Protein AF-A0A7V5LEA0-F1 (afdb_monomer_lite)

Foldseek 3Di:
DQQWAWKWKDFLVDRDIDTPGPDDDDDDDDDDDDDDDDDDDDDDDDDFWKAFFPDWDWDDDPLKIKIAGDDDDQADPQQRFGFDWKWKWKAQDPNRTDTPDIHNDRMDMGPRNSVPGMMMMGIIITGDDDDDNLDRDDDPPVFAFQDFLQDQDFPKAAPDVVQAVPAPQKGWDQPDARNVHRTWIKGADRHKIKGFGDWAWAALLWKKKKKKAKADDSDFFQWWWKKWDLVPAIAIETQEHDHDDPDPPYDDSNYSNTTHPDIDIDMGSVNNSCCVVPVDTGTIGMMMGGGHRVPDVVGMMMIMGGIGTCSVVPQPDFDKDKDKDWPDWDDDPVDQPTFTKMKMAIDGPRPRDPDDWDWADPVPPDIDRDRIDIDTGRDDDDD

Structure (mmCIF, N/CA/C/O backbone):
data_AF-A0A7V5LEA0-F1
#
_entry.id   AF-A0A7V5LEA0-F1
#
loop_
_atom_site.group_PDB
_atom_site.id
_atom_site.type_symbol
_atom_site.label_atom_id
_atom_site.label_alt_id
_atom_site.label_comp_id
_atom_site.label_asym_id
_atom_site.label_entity_id
_atom_site.label_seq_id
_atom_site.pdbx_PDB_ins_code
_atom_site.Cartn_x
_atom_site.Cartn_y
_atom_site.Cartn_z
_atom_site.occupancy
_atom_site.B_iso_or_equiv
_atom_site.auth_seq_id
_atom_site.auth_comp_id
_atom_site.auth_asym_id
_atom_site.auth_atom_id
_atom_site.pdbx_PDB_model_num
ATOM 1 N N . MET A 1 1 ? 3.517 3.407 -11.074 1.00 26.25 1 MET A N 1
ATOM 2 C CA . MET A 1 1 ? 4.622 2.423 -11.029 1.00 26.25 1 MET A CA 1
ATOM 3 C C . MET A 1 1 ? 4.496 1.647 -9.733 1.00 26.25 1 MET A C 1
ATOM 5 O O . MET A 1 1 ? 4.522 2.266 -8.682 1.00 26.25 1 MET A O 1
ATOM 9 N N . VAL A 1 2 ? 4.292 0.333 -9.803 1.00 24.78 2 VAL A N 1
ATOM 10 C CA . VAL A 1 2 ? 4.243 -0.538 -8.620 1.00 24.78 2 VAL A CA 1
ATOM 11 C C . VAL A 1 2 ? 5.683 -0.816 -8.188 1.00 24.78 2 VAL A C 1
ATOM 13 O O . VAL A 1 2 ? 6.446 -1.380 -8.972 1.00 24.78 2 VAL A O 1
ATOM 16 N N . ASN A 1 3 ? 6.072 -0.398 -6.981 1.00 29.22 3 ASN A N 1
ATOM 17 C CA . ASN A 1 3 ? 7.397 -0.691 -6.431 1.00 29.22 3 ASN A CA 1
ATOM 18 C C . ASN A 1 3 ? 7.526 -2.206 -6.220 1.00 29.22 3 ASN A C 1
ATOM 20 O O . ASN A 1 3 ? 6.747 -2.817 -5.491 1.00 29.22 3 ASN A O 1
ATOM 24 N N . ARG A 1 4 ? 8.487 -2.835 -6.903 1.00 33.22 4 ARG A N 1
ATOM 25 C CA . ARG A 1 4 ? 8.733 -4.279 -6.813 1.00 33.22 4 ARG A CA 1
ATOM 26 C C . ARG A 1 4 ? 9.934 -4.550 -5.923 1.00 33.22 4 ARG A C 1
ATOM 28 O O . ARG A 1 4 ? 11.018 -4.014 -6.136 1.00 33.22 4 ARG A O 1
ATOM 35 N N . MET A 1 5 ? 9.744 -5.428 -4.942 1.00 34.34 5 MET A N 1
ATOM 36 C CA . MET A 1 5 ? 10.817 -5.878 -4.067 1.00 34.34 5 MET A CA 1
ATOM 37 C C . MET A 1 5 ? 11.757 -6.839 -4.807 1.00 34.34 5 MET A C 1
ATOM 39 O O . MET A 1 5 ? 11.308 -7.824 -5.393 1.00 34.34 5 MET A O 1
ATOM 43 N N . GLY A 1 6 ? 13.064 -6.561 -4.771 1.00 38.44 6 GLY A N 1
ATOM 44 C CA . GLY A 1 6 ? 14.105 -7.459 -5.274 1.00 38.44 6 GLY A CA 1
ATOM 45 C C . GLY A 1 6 ? 14.900 -8.082 -4.128 1.00 38.44 6 GLY A C 1
ATOM 46 O O . GLY A 1 6 ? 15.701 -7.396 -3.492 1.00 38.44 6 GLY A O 1
ATOM 47 N N . LEU A 1 7 ? 14.714 -9.382 -3.882 1.00 37.91 7 LEU A N 1
ATOM 48 C CA . LEU A 1 7 ? 15.501 -10.159 -2.918 1.00 37.91 7 LEU A CA 1
ATOM 49 C C . LEU A 1 7 ? 16.218 -11.297 -3.653 1.00 37.91 7 LEU A C 1
ATOM 51 O O . LEU A 1 7 ? 15.604 -12.040 -4.420 1.00 37.91 7 LEU A O 1
ATOM 55 N N . ILE A 1 8 ? 17.524 -11.448 -3.428 1.00 42.34 8 ILE A N 1
ATOM 56 C CA . ILE A 1 8 ? 18.305 -12.537 -4.030 1.00 42.34 8 ILE A CA 1
ATOM 57 C C . ILE A 1 8 ? 18.778 -13.480 -2.932 1.00 42.34 8 ILE A C 1
ATOM 59 O O . ILE A 1 8 ? 19.514 -13.066 -2.037 1.00 42.34 8 ILE A O 1
ATOM 63 N N . MET A 1 9 ? 18.390 -14.752 -3.053 1.00 37.72 9 MET A N 1
ATOM 64 C CA . MET A 1 9 ? 18.920 -15.857 -2.259 1.00 37.72 9 MET A C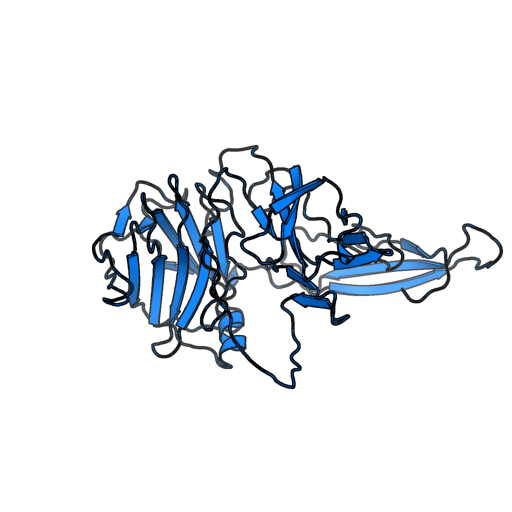A 1
ATOM 65 C C . MET A 1 9 ? 19.803 -16.749 -3.128 1.00 37.72 9 MET A C 1
ATOM 67 O O . MET A 1 9 ? 19.472 -17.088 -4.266 1.00 37.72 9 MET A O 1
ATOM 71 N N . PHE A 1 10 ? 20.927 -17.177 -2.574 1.00 42.78 10 PHE A N 1
ATOM 72 C CA . PHE A 1 10 ? 21.818 -18.148 -3.200 1.00 42.78 10 PHE A CA 1
ATOM 73 C C . PHE A 1 10 ? 22.290 -19.132 -2.137 1.00 42.78 10 PHE A C 1
ATOM 75 O O . PHE A 1 10 ? 22.606 -18.689 -1.043 1.00 42.78 10 PHE A O 1
ATOM 82 N N . ASP A 1 11 ? 22.375 -20.425 -2.462 1.00 37.09 11 ASP A N 1
ATOM 83 C CA . ASP A 1 11 ? 23.038 -21.455 -1.649 1.00 37.09 11 ASP A CA 1
ATOM 84 C C . ASP A 1 11 ? 24.359 -21.866 -2.324 1.00 37.09 11 ASP A C 1
ATOM 86 O O . ASP A 1 11 ? 24.404 -22.163 -3.513 1.00 37.09 11 ASP A O 1
ATOM 90 N N . SER A 1 12 ? 25.464 -21.910 -1.577 1.00 34.97 12 SER A N 1
ATOM 91 C CA . SER A 1 12 ? 26.769 -22.308 -2.118 1.00 34.97 12 SER A CA 1
ATOM 92 C C . SER A 1 12 ? 26.911 -23.811 -2.372 1.00 34.97 12 SER A C 1
ATOM 94 O O . SER A 1 12 ? 27.854 -24.218 -3.056 1.00 34.97 12 SER A O 1
ATOM 96 N N . LYS A 1 13 ? 25.991 -24.643 -1.861 1.00 31.31 13 LYS A N 1
ATOM 97 C CA . LYS A 1 13 ? 26.026 -26.109 -2.012 1.00 31.31 13 LYS A CA 1
ATOM 98 C C . LYS A 1 13 ? 25.154 -26.648 -3.145 1.00 31.31 13 LYS A C 1
ATOM 100 O O . LYS A 1 13 ? 25.448 -27.724 -3.664 1.00 31.31 13 LYS A O 1
ATOM 105 N N . ALA A 1 14 ? 24.142 -25.904 -3.567 1.00 31.73 14 ALA A N 1
ATOM 106 C CA . ALA A 1 14 ? 23.345 -26.182 -4.753 1.00 31.73 14 ALA A CA 1
ATOM 107 C C . ALA A 1 14 ? 23.476 -24.958 -5.652 1.00 31.73 14 ALA A C 1
ATOM 109 O O . ALA A 1 14 ? 23.110 -23.879 -5.222 1.00 31.73 14 ALA A O 1
ATOM 110 N N . ALA A 1 15 ? 24.033 -25.083 -6.858 1.00 25.91 15 ALA A N 1
ATOM 111 C CA . ALA A 1 15 ? 24.192 -23.972 -7.802 1.00 25.91 15 ALA A CA 1
ATOM 112 C C . ALA A 1 15 ? 22.829 -23.459 -8.329 1.00 25.91 15 ALA A C 1
ATOM 114 O O . ALA A 1 15 ? 22.551 -23.514 -9.523 1.00 25.91 15 ALA A O 1
ATOM 115 N N . THR A 1 16 ? 21.980 -22.985 -7.425 1.00 26.81 16 THR A N 1
ATOM 116 C CA . THR A 1 16 ? 20.620 -22.521 -7.636 1.00 26.81 16 THR A CA 1
ATOM 117 C C . THR A 1 16 ? 20.569 -21.098 -7.104 1.00 26.81 16 THR A C 1
ATOM 119 O O . THR A 1 16 ? 20.732 -20.850 -5.910 1.00 26.81 16 THR A O 1
ATOM 122 N N . ILE A 1 17 ? 20.393 -20.154 -8.020 1.00 33.16 17 ILE A N 1
ATOM 123 C CA . ILE A 1 17 ? 20.077 -18.767 -7.696 1.00 33.16 17 ILE A CA 1
ATOM 124 C C . ILE A 1 17 ? 18.555 -18.708 -7.609 1.00 33.16 17 ILE A C 1
ATOM 126 O O . ILE A 1 17 ? 17.887 -19.005 -8.599 1.00 33.16 17 ILE A O 1
ATOM 130 N N . LEU A 1 18 ? 18.007 -18.341 -6.454 1.00 31.62 18 LEU A N 1
ATOM 131 C CA . LEU A 1 18 ? 16.603 -17.965 -6.361 1.00 31.62 18 LEU A CA 1
ATOM 132 C C . LEU A 1 18 ? 16.547 -16.436 -6.446 1.00 31.62 18 LEU A C 1
ATOM 134 O O . LEU A 1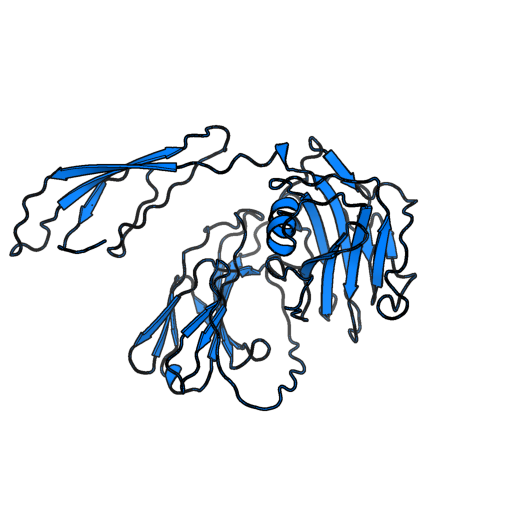 18 ? 16.800 -15.733 -5.466 1.00 31.62 18 LEU A O 1
ATOM 138 N N . LEU A 1 19 ? 16.278 -15.917 -7.647 1.00 32.44 19 LEU A N 1
ATOM 139 C CA . LEU A 1 19 ? 15.796 -14.546 -7.788 1.00 32.44 19 LEU A CA 1
ATOM 140 C C . LEU A 1 19 ? 14.332 -14.546 -7.355 1.00 32.44 19 LEU A C 1
ATOM 142 O O . LEU A 1 19 ? 13.489 -15.127 -8.038 1.00 32.44 19 LEU A O 1
ATOM 146 N N . LEU A 1 20 ? 14.023 -13.893 -6.239 1.00 34.03 20 LEU A N 1
ATOM 147 C CA . LEU A 1 20 ? 12.650 -13.514 -5.939 1.00 34.03 20 LEU A CA 1
ATOM 148 C C . LEU A 1 20 ? 12.407 -12.160 -6.604 1.00 34.03 20 LEU A C 1
ATOM 150 O O . LEU A 1 20 ? 12.559 -11.103 -6.002 1.00 34.03 20 LEU A O 1
ATOM 154 N N . THR A 1 21 ? 12.080 -12.216 -7.891 1.00 30.89 21 THR A N 1
ATOM 155 C CA . THR A 1 21 ? 11.329 -11.164 -8.579 1.00 30.89 21 THR A CA 1
ATOM 156 C C . THR A 1 21 ? 9.889 -11.646 -8.638 1.00 30.89 21 THR A C 1
ATOM 158 O O . THR A 1 21 ? 9.615 -12.648 -9.302 1.00 30.89 21 THR A O 1
ATOM 161 N N . LEU A 1 22 ? 8.964 -10.999 -7.928 1.00 33.62 22 LEU A N 1
ATOM 162 C CA . LEU A 1 22 ? 7.557 -11.391 -8.005 1.00 33.62 22 LEU A CA 1
ATOM 163 C C . LEU A 1 22 ? 6.977 -10.988 -9.370 1.00 33.62 22 LEU A C 1
ATOM 165 O O . LEU A 1 22 ? 6.646 -9.837 -9.635 1.00 33.62 22 LEU A O 1
ATOM 169 N N . GLY A 1 23 ? 6.930 -12.000 -10.236 1.00 22.44 23 GLY A N 1
ATOM 170 C CA . GLY A 1 23 ? 6.337 -12.054 -11.566 1.00 22.44 23 GLY A CA 1
ATOM 171 C C . GLY A 1 23 ? 6.478 -13.481 -12.117 1.00 22.44 23 GLY A C 1
ATOM 172 O O . GLY A 1 23 ? 7.306 -13.708 -12.985 1.00 22.44 23 GLY A O 1
ATOM 173 N N . PHE A 1 24 ? 5.709 -14.426 -11.551 1.00 24.72 24 PHE A N 1
ATOM 174 C CA . PHE A 1 24 ? 5.490 -15.838 -11.951 1.00 24.72 24 PHE A CA 1
ATOM 175 C C . PHE A 1 24 ? 6.698 -16.771 -12.237 1.00 24.72 24 PHE A C 1
ATOM 177 O O . PHE A 1 24 ? 7.386 -16.627 -13.239 1.00 24.72 24 PHE A O 1
ATOM 184 N N . ALA A 1 25 ? 6.829 -17.859 -11.451 1.00 21.31 25 ALA A N 1
ATOM 185 C CA . ALA A 1 25 ? 6.665 -19.265 -11.895 1.00 21.31 25 ALA A CA 1
ATOM 186 C C . ALA A 1 25 ? 7.117 -20.281 -10.813 1.00 21.31 25 ALA A C 1
ATOM 188 O O . ALA A 1 25 ? 8.267 -20.301 -10.381 1.00 21.31 25 ALA A O 1
ATOM 189 N N . LEU A 1 26 ? 6.196 -21.167 -10.422 1.00 24.23 26 LEU A N 1
ATOM 190 C CA . LEU A 1 26 ? 6.412 -22.382 -9.623 1.00 24.23 26 LEU A CA 1
ATOM 191 C C . LEU A 1 26 ? 7.247 -23.428 -10.382 1.00 24.23 26 LEU A C 1
ATOM 193 O O . LEU A 1 26 ? 6.968 -23.661 -11.550 1.00 24.23 26 LEU A O 1
ATOM 197 N N . PHE A 1 27 ? 8.132 -24.156 -9.683 1.00 20.94 27 PHE A N 1
ATOM 198 C CA . PHE A 1 27 ? 8.207 -25.632 -9.724 1.00 20.94 27 PHE A CA 1
ATOM 199 C C . PHE A 1 27 ? 9.058 -26.177 -8.551 1.00 20.94 27 PHE A C 1
ATOM 201 O O . PHE A 1 27 ? 10.243 -25.880 -8.434 1.00 20.94 27 PHE A O 1
ATOM 208 N N . VAL A 1 28 ? 8.454 -27.026 -7.709 1.00 26.55 28 VAL A N 1
ATOM 209 C CA . VAL A 1 28 ? 9.096 -27.894 -6.691 1.00 26.55 28 VAL A CA 1
ATOM 210 C C . VAL A 1 28 ? 8.665 -29.334 -7.017 1.00 26.55 28 VAL A C 1
ATOM 212 O O . VAL A 1 28 ? 7.486 -29.526 -7.326 1.00 26.55 28 VAL A O 1
ATOM 215 N N . PRO A 1 29 ? 9.561 -30.348 -7.059 1.00 25.59 29 PRO A N 1
ATOM 216 C CA . PRO A 1 29 ? 9.766 -31.253 -5.902 1.00 25.59 29 PRO A CA 1
ATOM 217 C C . PRO A 1 29 ? 11.223 -31.787 -5.780 1.00 25.59 29 PRO A C 1
ATOM 219 O O . PRO A 1 29 ? 11.992 -31.699 -6.727 1.00 25.59 29 PRO A O 1
ATOM 222 N N . ARG A 1 30 ? 11.719 -32.379 -4.677 1.00 21.11 30 ARG A N 1
ATOM 223 C CA . ARG A 1 30 ? 11.114 -33.287 -3.680 1.00 21.11 30 ARG A CA 1
ATOM 224 C C . ARG A 1 30 ? 12.022 -33.377 -2.424 1.00 21.11 30 ARG A C 1
ATOM 226 O O . ARG A 1 30 ? 13.219 -33.540 -2.599 1.00 21.11 30 ARG A O 1
ATOM 233 N N . GLN A 1 31 ? 11.411 -33.305 -1.229 1.00 26.09 31 GLN A N 1
ATOM 234 C CA . GLN A 1 31 ? 11.783 -33.791 0.133 1.00 26.09 31 GLN A CA 1
ATOM 235 C C . GLN A 1 31 ? 13.277 -34.023 0.495 1.00 26.09 31 GLN A C 1
ATOM 237 O O . GLN A 1 31 ? 14.000 -34.683 -0.234 1.00 26.09 31 GLN A O 1
ATOM 242 N N . THR A 1 32 ? 13.782 -33.625 1.671 1.00 24.50 32 THR A N 1
ATOM 243 C CA . THR A 1 32 ? 13.372 -34.118 3.004 1.00 24.50 32 THR A CA 1
ATOM 244 C C . THR A 1 32 ? 13.889 -33.234 4.155 1.00 24.50 32 THR A C 1
ATOM 246 O O . THR A 1 32 ? 15.079 -32.945 4.200 1.00 24.50 32 THR A O 1
ATOM 249 N N . GLY A 1 33 ? 13.040 -32.998 5.162 1.00 25.42 33 GLY A N 1
ATOM 250 C CA . GLY A 1 33 ? 13.415 -33.203 6.568 1.00 25.42 33 GLY A CA 1
ATOM 251 C C . GLY A 1 33 ? 14.048 -32.052 7.367 1.00 25.42 33 GLY A C 1
ATOM 252 O O . GLY A 1 33 ? 15.260 -31.903 7.374 1.00 25.42 33 GLY A O 1
ATOM 253 N N . VAL A 1 34 ? 13.203 -31.469 8.227 1.00 24.91 34 VAL A N 1
ATOM 254 C CA . VAL A 1 34 ? 13.480 -31.032 9.615 1.00 24.91 34 VAL A CA 1
ATOM 255 C C . VAL A 1 34 ? 13.966 -29.588 9.863 1.00 24.91 34 VAL A C 1
ATOM 257 O O . VAL A 1 34 ? 15.091 -29.221 9.556 1.00 24.91 34 VAL A O 1
ATOM 260 N N . ALA A 1 35 ? 13.067 -28.882 10.572 1.00 24.28 35 ALA A N 1
ATOM 261 C CA . ALA A 1 35 ? 13.189 -27.788 11.547 1.00 24.28 35 ALA A CA 1
ATOM 262 C C . ALA A 1 35 ? 13.803 -26.441 11.125 1.00 24.28 35 ALA A C 1
ATOM 264 O O . ALA A 1 35 ? 15.016 -26.261 11.128 1.00 24.28 35 ALA A O 1
ATOM 265 N N . ALA A 1 36 ? 12.916 -25.460 10.930 1.00 39.78 36 ALA A N 1
ATOM 266 C CA . ALA A 1 36 ? 13.193 -24.042 11.152 1.00 39.78 36 ALA A CA 1
ATOM 267 C C . ALA A 1 36 ? 13.054 -23.720 12.654 1.00 39.78 36 ALA A C 1
ATOM 269 O O . ALA A 1 36 ? 12.067 -24.128 13.273 1.00 39.78 36 ALA A O 1
ATOM 270 N N . PRO A 1 37 ? 14.081 -23.116 13.268 1.00 28.02 37 PRO A N 1
ATOM 271 C CA . PRO A 1 37 ? 13.873 -21.973 14.181 1.00 28.02 37 PRO A CA 1
ATOM 272 C C . PRO A 1 37 ? 15.063 -20.984 14.113 1.00 28.02 37 PRO A C 1
ATOM 274 O O . PRO A 1 37 ? 16.129 -21.354 13.632 1.00 28.02 37 PRO A O 1
ATOM 277 N N . GLN A 1 38 ? 15.069 -19.752 14.615 1.00 24.92 38 GLN A N 1
ATOM 278 C CA . GLN A 1 38 ? 14.132 -18.762 15.168 1.00 24.92 38 GLN A CA 1
ATOM 279 C C . GLN A 1 38 ? 14.978 -17.468 15.147 1.00 24.92 38 GLN A C 1
ATOM 281 O O . GLN A 1 38 ? 16.147 -17.527 15.539 1.00 24.92 38 GLN A O 1
ATOM 286 N N . LEU A 1 39 ? 14.451 -16.339 14.668 1.00 27.12 39 LEU A N 1
ATOM 287 C CA . LEU A 1 39 ? 15.231 -15.104 14.522 1.00 27.12 39 LEU A CA 1
ATOM 288 C C . LEU A 1 39 ? 14.783 -14.062 15.551 1.00 27.12 39 LEU A C 1
ATOM 290 O O . LEU A 1 39 ? 13.713 -13.484 15.403 1.00 27.12 39 LEU A O 1
ATOM 294 N N . GLU A 1 40 ? 15.603 -13.834 16.578 1.00 24.33 40 GLU A N 1
ATOM 295 C CA . GLU A 1 40 ? 15.427 -12.739 17.537 1.00 24.33 40 GLU A CA 1
ATOM 296 C C . GLU A 1 40 ? 16.384 -11.570 17.250 1.00 24.33 40 GLU A C 1
ATOM 298 O O . GLU A 1 40 ? 17.587 -11.757 17.061 1.00 24.33 40 GLU A O 1
ATOM 303 N N . SER A 1 41 ? 15.765 -10.383 17.282 1.00 27.00 41 SER A N 1
ATOM 304 C CA . SER A 1 41 ? 16.230 -9.016 17.565 1.00 27.00 41 SER A CA 1
ATOM 305 C C . SER A 1 41 ? 17.418 -8.427 16.798 1.00 27.00 41 SER A C 1
ATOM 307 O O . SER A 1 41 ? 18.560 -8.843 16.986 1.00 27.00 41 SER A O 1
ATOM 309 N N . LEU A 1 42 ? 17.161 -7.320 16.088 1.00 28.98 42 LEU A N 1
ATOM 310 C CA . LEU A 1 42 ? 18.163 -6.298 15.771 1.00 28.98 42 LEU A CA 1
ATOM 311 C C . LEU A 1 42 ? 17.537 -4.894 15.841 1.00 28.98 42 LEU A C 1
ATOM 313 O O . LEU A 1 42 ? 16.864 -4.445 14.915 1.00 28.98 42 LEU A O 1
ATOM 317 N N . SER A 1 43 ? 17.792 -4.217 16.964 1.00 25.20 43 SER A N 1
ATOM 318 C CA . SER A 1 43 ? 17.660 -2.773 17.156 1.00 25.20 43 SER A CA 1
ATOM 319 C C . SER A 1 43 ? 19.029 -2.109 16.973 1.00 25.20 43 SER A C 1
ATOM 321 O O . SER A 1 43 ? 19.993 -2.532 17.609 1.00 25.20 43 SER A O 1
ATOM 323 N N . ASP A 1 44 ? 19.110 -1.088 16.116 1.00 25.39 44 ASP A N 1
ATOM 324 C CA . ASP A 1 44 ? 19.724 0.217 16.427 1.00 25.39 44 ASP A CA 1
ATOM 325 C C . ASP A 1 44 ? 19.621 1.180 15.212 1.00 25.39 44 ASP A C 1
ATOM 327 O O . ASP A 1 44 ? 20.093 0.905 14.108 1.00 25.39 44 ASP A O 1
ATOM 331 N N . SER A 1 45 ? 18.947 2.308 15.471 1.00 27.67 45 SER A N 1
ATOM 332 C CA . SER A 1 45 ? 18.559 3.507 14.677 1.00 27.67 45 SER A CA 1
ATOM 333 C C . SER A 1 45 ? 19.694 4.177 13.834 1.00 27.67 45 SER A C 1
ATOM 335 O O . SER A 1 45 ? 20.852 3.837 14.086 1.00 27.67 45 SER A O 1
ATOM 337 N N . PRO A 1 46 ? 19.496 5.167 12.900 1.00 29.78 46 PRO A N 1
ATOM 338 C CA . PRO A 1 46 ? 18.312 6.011 12.619 1.00 29.78 46 PRO A CA 1
ATOM 339 C C . PRO A 1 46 ? 17.913 6.280 11.133 1.00 29.78 46 PRO A C 1
ATOM 341 O O . PRO A 1 46 ? 18.723 6.244 10.208 1.00 29.78 46 PRO A O 1
ATOM 344 N N . VAL A 1 47 ? 16.617 6.591 10.962 1.00 29.75 47 VAL A N 1
ATOM 345 C CA . VAL A 1 47 ? 15.941 7.555 10.049 1.00 29.75 47 VAL A CA 1
ATOM 346 C C . VAL A 1 47 ? 16.505 7.773 8.631 1.00 29.75 47 VAL A C 1
ATOM 348 O O . VAL A 1 47 ? 17.388 8.610 8.468 1.00 29.75 47 VAL A O 1
ATOM 351 N N . TYR A 1 48 ? 15.896 7.147 7.607 1.00 25.22 48 TYR A N 1
ATOM 352 C CA . TYR A 1 48 ? 15.887 7.604 6.197 1.00 25.22 48 TYR A CA 1
ATOM 353 C C . TYR A 1 48 ? 14.692 7.014 5.421 1.00 25.22 48 TYR A C 1
ATOM 355 O O . TYR A 1 48 ? 14.343 5.858 5.654 1.00 25.22 48 TYR A O 1
ATOM 363 N N . ASP A 1 49 ? 14.147 7.765 4.457 1.00 28.77 49 ASP A N 1
ATOM 364 C CA . ASP A 1 49 ? 13.145 7.294 3.485 1.00 28.77 49 ASP A CA 1
ATOM 365 C C . ASP A 1 49 ? 13.791 6.286 2.526 1.00 28.77 49 ASP A C 1
ATOM 367 O O . ASP A 1 49 ? 14.759 6.608 1.822 1.00 28.77 49 ASP A O 1
ATOM 371 N N . ARG A 1 50 ? 13.298 5.046 2.519 1.00 39.25 50 ARG A N 1
ATOM 372 C CA . ARG A 1 50 ? 13.955 3.900 1.873 1.00 39.25 50 ARG A CA 1
ATOM 373 C C . ARG A 1 50 ? 13.108 3.350 0.730 1.00 39.25 50 ARG A C 1
ATOM 375 O O . ARG A 1 50 ? 12.188 2.587 0.967 1.00 39.25 50 ARG A O 1
ATOM 382 N N . ILE A 1 51 ? 13.492 3.635 -0.516 1.00 34.16 51 ILE A N 1
ATOM 383 C CA . ILE A 1 51 ? 12.835 3.056 -1.701 1.00 34.16 51 ILE A CA 1
ATOM 384 C C . ILE A 1 51 ? 13.549 1.767 -2.129 1.00 34.16 51 ILE A C 1
ATOM 386 O O . ILE A 1 51 ? 14.784 1.697 -2.191 1.00 34.16 51 ILE A O 1
ATOM 390 N N . ILE A 1 52 ? 12.764 0.734 -2.444 1.00 45.72 52 ILE A N 1
ATOM 391 C CA . ILE A 1 52 ? 13.258 -0.561 -2.921 1.00 45.72 52 ILE A CA 1
ATOM 392 C C . ILE A 1 52 ? 13.640 -0.466 -4.403 1.00 45.72 52 ILE A C 1
ATOM 394 O O . ILE A 1 52 ? 12.928 0.118 -5.214 1.00 45.72 52 ILE A O 1
ATOM 398 N N . VAL A 1 53 ? 14.796 -1.026 -4.758 1.00 45.84 53 VAL A N 1
ATOM 399 C CA . VAL A 1 53 ? 15.349 -0.911 -6.109 1.00 45.84 53 VAL A CA 1
ATOM 400 C C . VAL A 1 53 ? 14.776 -1.981 -7.036 1.00 45.84 53 VAL A C 1
ATOM 402 O O . VAL A 1 53 ? 14.913 -3.176 -6.767 1.00 45.84 53 VAL A O 1
ATOM 405 N N . ASP A 1 54 ? 14.201 -1.548 -8.157 1.00 48.50 54 ASP A N 1
ATOM 406 C CA . ASP A 1 54 ? 13.686 -2.448 -9.185 1.00 48.50 54 ASP A CA 1
ATOM 407 C C . ASP A 1 54 ? 14.827 -3.206 -9.904 1.00 48.50 54 ASP A C 1
ATOM 409 O O . ASP A 1 54 ? 15.909 -2.672 -10.174 1.00 48.50 54 ASP A O 1
ATOM 413 N N . SER A 1 55 ? 14.572 -4.475 -10.230 1.00 60.19 55 SER A N 1
ATOM 414 C CA . SER A 1 55 ? 15.435 -5.338 -11.052 1.00 60.19 55 SER A CA 1
ATOM 415 C C . SER A 1 55 ? 16.872 -5.554 -10.538 1.00 60.19 55 SER A C 1
ATOM 417 O O . SER A 1 55 ? 17.842 -5.476 -11.297 1.00 60.19 55 SER A O 1
ATOM 419 N N . LEU A 1 56 ? 17.029 -5.895 -9.254 1.00 60.94 56 LEU A N 1
ATOM 420 C CA . LEU A 1 56 ? 18.307 -6.364 -8.704 1.00 60.94 56 LEU A CA 1
ATOM 421 C C . LEU A 1 56 ? 18.739 -7.693 -9.360 1.00 60.94 56 LEU A C 1
ATOM 423 O O . LEU A 1 56 ? 18.018 -8.689 -9.332 1.00 60.94 56 LEU A O 1
ATOM 427 N N . ARG A 1 57 ? 19.950 -7.723 -9.922 1.00 61.66 57 ARG A N 1
ATOM 428 C CA . ARG A 1 57 ? 20.610 -8.892 -10.521 1.00 61.66 57 ARG A CA 1
ATOM 429 C C . ARG A 1 57 ? 21.918 -9.203 -9.802 1.00 61.66 57 ARG A C 1
ATOM 431 O O . ARG A 1 57 ? 22.603 -8.316 -9.298 1.00 61.66 57 ARG A O 1
ATOM 438 N N . CYS A 1 58 ? 22.289 -10.479 -9.810 1.00 62.62 58 CYS A N 1
ATOM 439 C CA . CYS A 1 58 ? 23.526 -10.982 -9.222 1.00 62.62 58 CYS A CA 1
ATOM 440 C C . CYS A 1 58 ? 24.349 -11.738 -10.275 1.00 62.62 58 CYS A C 1
ATOM 442 O O . CYS A 1 58 ? 23.826 -12.600 -10.979 1.00 62.62 58 CYS A O 1
ATOM 444 N N . VAL A 1 59 ? 25.638 -11.412 -10.378 1.00 66.62 59 VAL A N 1
ATOM 445 C CA . VAL A 1 59 ? 26.620 -12.037 -11.274 1.00 66.62 59 VAL A CA 1
ATOM 446 C C . VAL A 1 59 ? 27.812 -12.510 -10.446 1.00 66.62 59 VAL A C 1
ATOM 448 O O . VAL A 1 59 ? 28.266 -11.812 -9.543 1.00 66.62 59 VAL A O 1
ATOM 451 N N . PHE A 1 60 ? 28.356 -13.683 -10.761 1.00 60.09 60 PHE A N 1
ATOM 452 C CA . PHE A 1 60 ? 29.530 -14.223 -10.073 1.00 60.09 60 PHE A CA 1
ATOM 453 C C . PHE A 1 60 ? 30.798 -14.057 -10.913 1.00 60.09 60 PHE A C 1
ATOM 455 O O . PHE A 1 60 ? 30.810 -14.392 -12.095 1.00 60.09 60 PHE A O 1
ATOM 462 N N . ASP A 1 61 ? 31.878 -13.607 -10.276 1.00 64.25 61 ASP A N 1
ATOM 463 C CA . ASP A 1 61 ? 33.220 -13.497 -10.865 1.00 64.25 61 ASP A CA 1
ATOM 464 C C . ASP A 1 61 ? 34.214 -14.211 -9.935 1.00 64.25 61 ASP A C 1
ATOM 466 O O . ASP A 1 61 ? 34.666 -13.675 -8.922 1.00 64.25 61 ASP A O 1
ATOM 470 N N . GLY A 1 62 ? 34.468 -15.495 -10.200 1.00 72.69 62 GLY A N 1
ATOM 471 C CA . GLY A 1 62 ? 35.224 -16.357 -9.288 1.00 72.69 62 GLY A CA 1
ATOM 472 C C . GLY A 1 62 ? 34.520 -16.538 -7.935 1.00 72.69 62 GLY A C 1
ATOM 473 O O . GLY A 1 62 ? 33.432 -17.124 -7.876 1.00 72.69 62 GLY A O 1
ATOM 474 N N . ASN A 1 63 ? 35.164 -16.055 -6.863 1.00 71.94 63 ASN A N 1
ATOM 475 C CA . ASN A 1 63 ? 34.616 -16.027 -5.500 1.00 71.94 63 ASN A CA 1
ATOM 476 C C . ASN A 1 63 ? 33.886 -14.714 -5.165 1.00 71.94 63 ASN A C 1
ATOM 478 O O . ASN A 1 63 ? 33.363 -14.579 -4.058 1.00 71.94 63 ASN A O 1
ATOM 482 N N . ASP A 1 64 ? 33.852 -13.754 -6.085 1.00 69.69 64 ASP A N 1
ATOM 483 C CA . ASP A 1 64 ? 33.187 -12.474 -5.880 1.00 69.69 64 ASP A CA 1
ATOM 484 C C . ASP A 1 64 ? 31.705 -12.567 -6.259 1.00 69.69 64 ASP A C 1
ATOM 486 O O . ASP A 1 64 ? 31.313 -13.296 -7.176 1.00 69.69 64 ASP A O 1
ATOM 490 N N . VAL A 1 65 ? 30.891 -11.780 -5.561 1.00 72.00 65 VAL A N 1
ATOM 491 C CA . VAL A 1 65 ? 29.483 -11.536 -5.879 1.00 72.00 65 VAL A CA 1
ATOM 492 C C . VAL A 1 65 ? 29.358 -10.112 -6.403 1.00 72.00 65 VAL A C 1
ATOM 494 O O . VAL A 1 65 ? 29.821 -9.170 -5.763 1.00 72.00 65 VAL A O 1
ATOM 497 N N . ILE A 1 66 ? 28.754 -9.940 -7.573 1.00 71.88 66 ILE A N 1
ATOM 498 C CA . ILE A 1 66 ? 28.531 -8.641 -8.205 1.00 71.88 66 ILE A CA 1
ATOM 499 C C . ILE A 1 66 ? 27.028 -8.401 -8.267 1.00 71.88 66 ILE A C 1
ATOM 501 O O . ILE A 1 66 ? 26.309 -9.111 -8.960 1.00 71.88 66 ILE A O 1
ATOM 505 N N . LEU A 1 67 ? 26.565 -7.388 -7.550 1.00 75.94 67 LEU A N 1
ATOM 506 C CA . LEU A 1 67 ? 25.200 -6.890 -7.617 1.00 75.94 67 LEU A CA 1
ATOM 507 C C . LEU A 1 67 ? 25.112 -5.804 -8.685 1.00 75.94 67 LEU A C 1
ATOM 509 O O . LEU A 1 67 ? 25.996 -4.947 -8.760 1.00 75.94 67 LEU A O 1
ATOM 513 N N . ILE A 1 68 ? 24.056 -5.837 -9.487 1.00 68.38 68 ILE A N 1
ATOM 514 C CA . ILE A 1 68 ? 23.759 -4.862 -10.540 1.00 68.38 68 ILE A CA 1
ATOM 515 C C . ILE A 1 68 ? 22.265 -4.562 -10.468 1.00 68.38 68 ILE A C 1
ATOM 517 O O . ILE A 1 68 ? 21.478 -5.489 -10.323 1.00 68.38 68 ILE A O 1
ATOM 521 N N . TRP A 1 69 ? 21.865 -3.302 -10.560 1.00 72.88 69 TRP A N 1
ATOM 522 C CA . TRP A 1 69 ? 20.456 -2.910 -10.505 1.00 72.88 69 TRP A CA 1
ATOM 523 C C . TRP A 1 69 ? 20.146 -1.775 -11.477 1.00 72.88 69 TRP A C 1
ATOM 525 O O . TRP A 1 69 ? 21.058 -1.131 -12.001 1.00 72.88 69 TRP A O 1
ATOM 535 N N . SER A 1 70 ? 18.862 -1.536 -11.733 1.00 68.38 70 SER A N 1
ATOM 536 C CA . SER A 1 70 ? 18.434 -0.421 -12.576 1.00 68.38 70 SER A CA 1
ATOM 537 C C . SER A 1 70 ? 18.614 0.915 -11.843 1.00 68.38 70 SER A C 1
ATOM 539 O O . SER A 1 70 ? 18.375 0.988 -10.636 1.00 68.38 70 SER A O 1
ATOM 541 N N . PRO A 1 71 ? 19.049 1.989 -12.528 1.00 63.12 71 PRO A N 1
ATOM 542 C CA . PRO A 1 71 ? 19.077 3.317 -11.928 1.00 63.12 71 PRO A CA 1
ATOM 543 C C . PRO A 1 71 ? 17.657 3.771 -11.575 1.00 63.12 71 PRO A C 1
ATOM 545 O O . PRO A 1 71 ? 16.757 3.703 -12.406 1.00 63.12 71 PRO A O 1
ATOM 548 N N . LEU A 1 72 ? 17.476 4.268 -10.353 1.00 63.16 72 LEU A N 1
ATOM 549 C CA . LEU A 1 72 ? 16.258 4.954 -9.933 1.00 63.16 72 LEU A CA 1
ATOM 550 C C . LEU A 1 72 ? 16.305 6.452 -10.288 1.00 63.16 72 LEU A C 1
ATOM 552 O O . LEU A 1 72 ? 17.397 7.001 -10.501 1.00 63.16 72 LEU A O 1
ATOM 556 N N . PRO A 1 73 ? 15.142 7.136 -10.329 1.00 59.38 73 PRO A N 1
ATOM 557 C CA . PRO A 1 73 ? 15.067 8.575 -10.557 1.00 59.38 73 PRO A CA 1
ATOM 558 C C . PRO A 1 73 ? 16.005 9.360 -9.631 1.00 59.38 73 PRO A C 1
ATOM 560 O O . PRO A 1 73 ? 16.073 9.105 -8.428 1.00 59.38 73 PRO A O 1
ATOM 563 N N . ARG A 1 74 ? 16.719 10.355 -10.179 1.00 64.75 74 ARG A N 1
ATOM 564 C CA . ARG A 1 74 ? 17.648 11.211 -9.406 1.00 64.75 74 ARG A CA 1
ATOM 565 C C . ARG A 1 74 ? 16.953 12.080 -8.367 1.00 64.75 74 ARG A C 1
ATOM 567 O O . ARG A 1 74 ? 17.621 12.611 -7.487 1.00 64.75 74 ARG A O 1
ATOM 574 N N . MET A 1 75 ? 15.649 12.246 -8.504 1.00 56.09 75 MET A N 1
ATOM 575 C CA . MET A 1 75 ? 14.777 12.927 -7.568 1.00 56.09 75 MET A CA 1
ATOM 576 C C . MET A 1 75 ? 13.693 11.932 -7.191 1.00 56.09 75 MET A C 1
ATOM 578 O O . MET A 1 75 ? 13.160 11.265 -8.074 1.00 56.09 75 MET A O 1
ATOM 582 N N . ASN A 1 76 ? 13.388 11.819 -5.907 1.00 53.69 76 ASN A N 1
ATOM 583 C CA . ASN A 1 76 ? 12.259 11.039 -5.447 1.00 53.69 76 ASN A CA 1
ATOM 584 C C . ASN A 1 76 ? 10.997 11.652 -6.088 1.00 53.69 76 ASN A C 1
ATOM 586 O O . ASN A 1 76 ? 10.775 12.856 -5.916 1.00 53.69 76 ASN A O 1
ATOM 590 N N . PRO A 1 77 ? 10.215 10.877 -6.857 1.00 46.50 77 PRO A N 1
ATOM 591 C CA . PRO A 1 77 ? 9.042 11.392 -7.560 1.00 46.50 77 PRO A CA 1
ATOM 592 C C . PRO A 1 77 ? 7.926 11.854 -6.609 1.00 46.50 77 PRO A C 1
ATOM 594 O O . PRO A 1 77 ? 7.066 12.628 -7.017 1.00 46.50 77 PRO A O 1
ATOM 597 N N . GLU A 1 78 ? 7.956 11.415 -5.350 1.00 46.78 78 GLU A N 1
ATOM 598 C CA . GLU A 1 78 ? 6.993 11.779 -4.310 1.00 46.78 78 GLU A CA 1
ATOM 599 C C .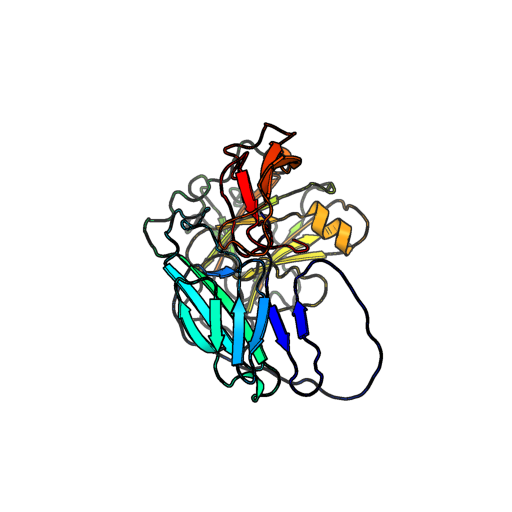 GLU A 1 78 ? 7.469 13.002 -3.526 1.00 46.78 78 GLU A C 1
ATOM 601 O O . GLU A 1 78 ? 6.750 13.990 -3.412 1.00 46.78 78 GLU A O 1
ATOM 606 N N . THR A 1 79 ? 8.703 12.971 -3.019 1.00 47.22 79 THR A N 1
ATOM 607 C CA . THR A 1 79 ? 9.201 13.991 -2.078 1.00 47.22 79 THR A CA 1
ATOM 608 C C . THR A 1 79 ? 10.014 15.107 -2.739 1.00 47.22 79 THR A C 1
ATOM 610 O O . THR A 1 79 ? 10.307 16.128 -2.118 1.00 47.22 79 THR A O 1
ATOM 613 N N . GLY A 1 80 ? 10.439 14.937 -3.996 1.00 52.69 80 GLY A N 1
ATOM 614 C CA . GLY A 1 80 ? 11.368 15.859 -4.657 1.00 52.69 80 GLY A CA 1
ATOM 615 C C . GLY A 1 80 ? 12.752 15.905 -3.993 1.00 52.69 80 GLY A C 1
ATOM 616 O O . GLY A 1 80 ? 13.541 16.817 -4.249 1.00 52.69 80 GLY A O 1
ATOM 617 N N . ASN A 1 81 ? 13.065 14.939 -3.132 1.00 53.12 81 ASN A N 1
ATOM 618 C CA . ASN A 1 81 ? 14.367 14.795 -2.498 1.00 53.12 81 ASN A CA 1
ATOM 619 C C . ASN A 1 81 ? 15.374 14.190 -3.491 1.00 53.12 81 ASN A C 1
ATOM 621 O O . ASN A 1 81 ? 15.016 13.274 -4.225 1.00 53.12 81 ASN A O 1
ATOM 625 N N . PRO A 1 82 ? 16.629 14.665 -3.574 1.00 58.19 82 PRO A N 1
ATOM 626 C CA . PRO A 1 82 ? 17.618 14.080 -4.477 1.00 58.19 82 PRO A CA 1
ATOM 627 C C . PRO A 1 82 ? 18.091 12.704 -3.993 1.00 58.19 82 PRO A C 1
ATOM 629 O O . PRO A 1 82 ? 18.314 12.509 -2.799 1.00 58.19 82 PRO A O 1
ATOM 632 N N . LEU A 1 83 ? 18.306 11.767 -4.919 1.00 59.78 83 LEU A N 1
ATOM 633 C CA . LEU A 1 83 ? 18.921 10.471 -4.635 1.00 59.78 83 LEU A CA 1
ATOM 634 C C . LEU A 1 83 ? 20.340 10.706 -4.116 1.00 59.78 83 LEU A C 1
ATOM 636 O O . LEU A 1 83 ? 21.180 11.273 -4.820 1.00 59.78 83 LEU A O 1
ATOM 640 N N . ALA A 1 84 ? 20.604 10.273 -2.888 1.00 65.00 84 ALA A N 1
ATOM 641 C CA . ALA A 1 84 ? 21.901 10.423 -2.252 1.00 65.00 84 ALA A CA 1
ATOM 642 C C . ALA A 1 84 ? 22.810 9.239 -2.600 1.00 65.00 84 ALA A C 1
ATOM 644 O O . ALA A 1 84 ? 23.863 9.421 -3.215 1.00 65.00 84 ALA A O 1
ATOM 645 N N . VAL A 1 85 ? 22.404 8.024 -2.221 1.00 67.69 85 VAL A N 1
ATOM 646 C CA . VAL A 1 85 ? 23.185 6.790 -2.398 1.00 67.69 85 VAL A CA 1
ATOM 647 C C . VAL A 1 85 ? 22.278 5.564 -2.492 1.00 67.69 85 VAL A C 1
ATOM 649 O O . VAL A 1 85 ? 21.128 5.592 -2.074 1.00 67.69 85 VAL A O 1
ATOM 652 N N . TYR A 1 86 ? 22.826 4.460 -2.989 1.00 67.44 86 TYR A N 1
ATOM 653 C CA . TYR A 1 86 ? 22.301 3.118 -2.768 1.00 67.44 86 TYR A CA 1
ATOM 654 C C . TYR A 1 86 ? 23.061 2.464 -1.619 1.00 67.44 86 TYR A C 1
ATOM 656 O O . TYR A 1 86 ? 24.296 2.400 -1.656 1.00 67.44 86 TYR A O 1
ATOM 664 N N . ARG A 1 87 ? 22.347 1.941 -0.626 1.00 65.19 87 ARG A N 1
ATOM 665 C CA . ARG A 1 87 ? 22.915 1.159 0.471 1.00 65.19 87 ARG A CA 1
ATOM 666 C C . ARG A 1 87 ? 22.763 -0.330 0.192 1.00 65.19 87 ARG A C 1
ATOM 668 O O . ARG A 1 87 ? 21.699 -0.791 -0.215 1.00 65.19 87 ARG A O 1
ATOM 675 N N . ILE A 1 88 ? 23.845 -1.072 0.404 1.00 73.12 88 ILE A N 1
ATOM 676 C CA . ILE A 1 88 ? 23.922 -2.513 0.182 1.00 73.12 88 ILE A CA 1
ATOM 677 C C . ILE A 1 88 ? 24.033 -3.204 1.524 1.00 73.12 88 ILE A C 1
ATOM 679 O O . ILE A 1 88 ? 24.937 -2.911 2.310 1.00 73.12 88 ILE A O 1
ATOM 683 N N . TYR A 1 89 ? 23.154 -4.172 1.725 1.00 67.19 89 TYR A N 1
ATOM 684 C CA . TYR A 1 89 ? 23.130 -5.037 2.883 1.00 67.19 89 TYR A CA 1
ATOM 685 C C . TYR A 1 89 ? 23.456 -6.469 2.484 1.00 67.19 89 TYR A C 1
ATOM 687 O O . TYR A 1 89 ? 23.139 -6.900 1.372 1.00 67.19 89 TYR A O 1
ATOM 695 N N . HIS A 1 90 ? 24.074 -7.197 3.406 1.00 72.75 90 HIS A N 1
ATOM 696 C CA . HIS A 1 90 ? 24.416 -8.600 3.242 1.00 72.75 90 HIS A CA 1
ATOM 697 C C . HIS A 1 90 ? 24.259 -9.357 4.554 1.00 72.75 90 HIS A C 1
ATOM 699 O O . HIS A 1 90 ? 24.656 -8.876 5.610 1.00 72.75 90 HIS A O 1
ATOM 705 N N . GLY A 1 91 ? 23.730 -10.569 4.469 1.00 62.69 91 GLY A N 1
ATOM 706 C CA . GLY A 1 91 ? 23.449 -11.415 5.618 1.00 62.69 91 GLY A CA 1
ATOM 707 C C . GLY A 1 91 ? 23.227 -12.850 5.181 1.00 62.69 91 GLY A C 1
ATOM 708 O O . GLY A 1 91 ? 23.214 -13.147 3.990 1.00 62.69 91 GLY A O 1
ATOM 709 N N . ARG A 1 92 ? 23.063 -13.757 6.138 1.00 59.12 92 ARG A N 1
ATOM 710 C CA . ARG A 1 92 ? 22.661 -15.141 5.851 1.00 59.12 92 ARG A CA 1
ATOM 711 C C . ARG A 1 92 ? 21.150 -15.304 5.864 1.00 59.12 92 ARG A C 1
ATOM 713 O O . ARG A 1 92 ? 20.622 -16.158 5.165 1.00 59.12 92 ARG A O 1
ATOM 720 N N . GLU A 1 93 ? 20.481 -14.458 6.638 1.00 49.59 93 GLU A N 1
ATOM 721 C CA . GLU A 1 93 ? 19.039 -14.435 6.864 1.00 49.59 93 GLU A CA 1
ATOM 722 C C . GLU A 1 93 ? 18.583 -12.966 6.849 1.00 49.59 93 GLU A C 1
ATOM 724 O O . GLU A 1 93 ? 19.413 -12.066 7.002 1.00 49.59 93 GLU A O 1
ATOM 729 N N . ILE A 1 94 ? 17.294 -12.694 6.614 1.00 46.53 94 ILE A N 1
ATOM 730 C CA . ILE A 1 94 ? 16.802 -11.316 6.409 1.00 46.53 94 ILE A CA 1
ATOM 731 C C . ILE A 1 94 ? 17.106 -10.439 7.630 1.00 46.53 94 ILE A C 1
ATOM 733 O O . ILE A 1 94 ? 17.576 -9.316 7.470 1.00 46.53 94 ILE A O 1
ATOM 737 N N . GLY A 1 95 ? 16.925 -10.966 8.843 1.00 43.62 95 GLY A N 1
ATOM 738 C CA . GLY A 1 95 ? 17.250 -10.224 10.060 1.00 43.62 95 GLY A CA 1
ATOM 739 C C . GLY A 1 95 ? 18.742 -10.133 10.364 1.00 43.62 95 GLY A C 1
ATOM 740 O O . GLY A 1 95 ? 19.095 -9.384 11.249 1.00 43.62 95 GLY A O 1
ATOM 741 N N . SER A 1 96 ? 19.632 -10.821 9.639 1.00 52.38 96 SER A N 1
ATOM 742 C CA . SER A 1 96 ? 21.090 -10.683 9.803 1.00 52.38 96 SER A CA 1
ATOM 743 C C . SER A 1 96 ? 21.718 -9.779 8.728 1.00 52.38 96 SER A C 1
ATOM 745 O O . SER A 1 96 ? 22.913 -9.903 8.435 1.00 52.38 96 SER A O 1
ATOM 747 N N . LEU A 1 97 ? 20.902 -8.994 8.019 1.00 53.66 97 LEU A N 1
ATOM 748 C CA . LEU A 1 97 ? 21.347 -8.111 6.947 1.00 53.66 97 LEU A CA 1
ATOM 749 C C . LEU A 1 97 ? 22.102 -6.916 7.531 1.00 53.66 97 LEU A C 1
ATOM 751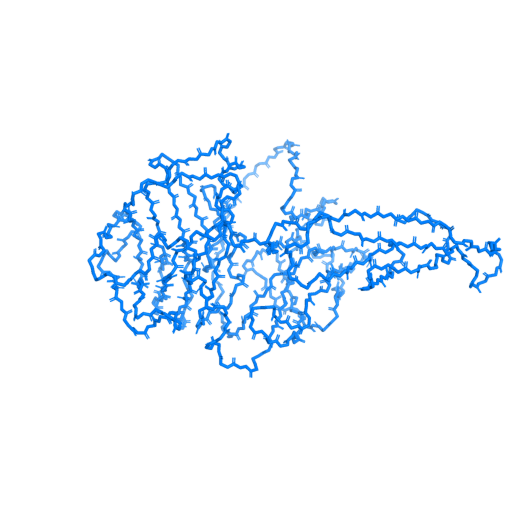 O O . LEU A 1 97 ? 21.503 -5.963 8.016 1.00 53.66 97 LEU A O 1
ATOM 755 N N . GLU A 1 98 ? 23.421 -6.928 7.391 1.00 56.72 98 GLU A N 1
ATOM 756 C CA . GLU A 1 98 ? 24.281 -5.832 7.829 1.00 56.72 98 GLU A CA 1
ATOM 757 C C . GLU A 1 98 ? 24.653 -4.930 6.648 1.00 56.72 98 GLU A C 1
ATOM 759 O O . GLU A 1 98 ? 24.908 -5.435 5.545 1.00 56.72 98 GLU A O 1
ATOM 764 N N . PRO A 1 99 ? 24.719 -3.599 6.831 1.00 63.69 99 PRO A N 1
ATOM 765 C CA . PRO A 1 99 ? 25.167 -2.697 5.784 1.00 63.69 99 PRO A CA 1
ATOM 766 C C . PRO A 1 99 ? 26.652 -2.941 5.499 1.00 63.69 99 PRO A C 1
ATOM 768 O O . PRO A 1 99 ? 27.513 -2.766 6.357 1.00 63.69 99 PRO A O 1
ATOM 771 N N . ILE A 1 100 ? 26.970 -3.301 4.260 1.00 76.06 100 ILE A N 1
ATOM 772 C CA . ILE A 1 100 ? 28.352 -3.564 3.836 1.00 76.06 100 ILE A CA 1
ATOM 773 C C . ILE A 1 100 ? 28.926 -2.454 2.960 1.00 76.06 100 ILE A C 1
ATOM 775 O O . ILE A 1 100 ? 30.144 -2.354 2.805 1.00 76.06 100 ILE A O 1
ATOM 779 N N . SER A 1 101 ? 28.073 -1.626 2.350 1.00 76.81 101 SER A N 1
ATOM 780 C CA . SER A 1 101 ? 28.528 -0.516 1.518 1.00 76.81 101 SER A CA 1
ATOM 781 C C . SER A 1 101 ? 27.428 0.497 1.221 1.00 76.81 101 SER A C 1
ATOM 783 O O . SER A 1 101 ? 26.241 0.196 1.321 1.00 76.81 101 SER A O 1
ATOM 785 N N . ALA A 1 102 ? 27.848 1.680 0.781 1.00 71.25 102 ALA A N 1
ATOM 786 C CA . ALA A 1 102 ? 27.003 2.668 0.133 1.00 71.25 102 ALA A CA 1
ATOM 787 C C . ALA A 1 102 ? 27.701 3.162 -1.140 1.00 71.25 102 ALA A C 1
ATOM 789 O O . ALA A 1 102 ? 28.921 3.352 -1.161 1.00 71.25 102 ALA A O 1
ATOM 790 N N . THR A 1 103 ? 26.949 3.351 -2.219 1.00 64.38 103 THR A N 1
ATOM 791 C CA . THR A 1 103 ? 27.496 3.764 -3.516 1.00 64.38 103 THR A CA 1
ATOM 792 C C . THR A 1 103 ? 26.479 4.581 -4.298 1.00 64.38 103 THR A C 1
ATOM 794 O O . THR A 1 103 ? 25.291 4.298 -4.267 1.00 64.38 103 THR A O 1
ATOM 797 N N . ALA A 1 104 ? 26.941 5.576 -5.052 1.00 72.81 104 ALA A N 1
ATOM 798 C CA . ALA A 1 104 ? 26.104 6.285 -6.027 1.00 72.81 104 ALA A CA 1
ATOM 799 C C . ALA A 1 104 ? 25.981 5.527 -7.366 1.00 72.81 104 ALA A C 1
ATOM 801 O O . ALA A 1 104 ? 25.293 5.968 -8.283 1.00 72.81 104 ALA A O 1
ATOM 802 N N . ARG A 1 105 ? 26.704 4.412 -7.519 1.00 77.19 105 ARG A N 1
ATOM 803 C CA . ARG A 1 105 ? 26.702 3.582 -8.730 1.00 77.19 105 ARG A CA 1
ATOM 804 C C . ARG A 1 105 ? 25.600 2.539 -8.646 1.00 77.19 105 ARG A C 1
ATOM 806 O O . ARG A 1 105 ? 25.257 2.111 -7.557 1.00 77.19 105 ARG A O 1
ATOM 813 N N . THR A 1 106 ? 25.156 2.041 -9.790 1.00 78.56 106 THR A N 1
ATOM 814 C CA . THR A 1 106 ? 24.151 0.973 -9.896 1.00 78.56 106 THR A CA 1
ATOM 815 C C . THR A 1 106 ? 24.732 -0.444 -9.864 1.00 78.56 106 THR A C 1
ATOM 817 O O . THR A 1 106 ? 24.154 -1.400 -10.380 1.00 78.56 106 THR A O 1
ATOM 820 N N . HIS A 1 107 ? 25.931 -0.586 -9.301 1.00 79.56 107 HIS A N 1
ATOM 821 C CA . HIS A 1 107 ? 26.583 -1.873 -9.127 1.00 79.56 107 HIS A CA 1
ATOM 822 C C . HIS A 1 107 ? 27.465 -1.882 -7.884 1.00 79.56 107 HIS A C 1
ATOM 824 O O . HIS A 1 107 ? 28.035 -0.860 -7.483 1.00 79.56 107 HIS A O 1
ATOM 830 N N . PHE A 1 108 ? 27.645 -3.073 -7.322 1.00 81.50 108 PHE A N 1
ATOM 831 C CA . PHE A 1 108 ? 28.504 -3.316 -6.174 1.00 81.50 108 PHE A CA 1
ATOM 832 C C . PHE A 1 108 ? 29.186 -4.683 -6.285 1.00 81.50 108 PHE A C 1
ATOM 834 O O . PHE A 1 108 ? 28.560 -5.663 -6.668 1.00 81.50 108 PHE A O 1
ATOM 841 N N . ARG A 1 109 ? 30.476 -4.765 -5.940 1.00 81.56 109 ARG A N 1
ATOM 842 C CA . ARG A 1 109 ? 31.247 -6.018 -5.952 1.00 81.56 109 ARG A CA 1
ATOM 843 C C . ARG A 1 109 ? 31.646 -6.397 -4.529 1.00 81.56 109 ARG A C 1
ATOM 845 O O . ARG A 1 109 ? 32.543 -5.778 -3.958 1.00 81.56 109 ARG A O 1
ATOM 852 N N . HIS A 1 110 ? 31.050 -7.461 -4.006 1.00 79.06 110 HIS A N 1
ATOM 853 C CA . HIS A 1 110 ? 31.440 -8.093 -2.754 1.00 79.06 110 HIS A CA 1
ATOM 854 C C . HIS A 1 110 ? 32.521 -9.150 -3.014 1.00 79.06 110 HIS A C 1
ATOM 856 O O . HIS A 1 110 ? 32.249 -10.241 -3.521 1.00 79.06 110 HIS A O 1
ATOM 862 N N . ARG A 1 111 ? 33.774 -8.824 -2.684 1.00 80.75 111 ARG A N 1
ATOM 863 C CA . ARG A 1 111 ? 34.905 -9.724 -2.937 1.00 80.75 111 ARG A CA 1
ATOM 864 C C . ARG A 1 111 ? 34.912 -10.924 -1.995 1.00 80.75 111 ARG A C 1
ATOM 866 O O . ARG A 1 111 ? 34.769 -10.755 -0.789 1.00 80.75 111 ARG A O 1
ATOM 873 N N . GLY A 1 112 ? 35.127 -12.122 -2.534 1.00 73.38 112 GLY A N 1
ATOM 874 C CA . GLY A 1 112 ? 35.254 -13.356 -1.748 1.00 73.38 112 GLY A CA 1
ATOM 875 C C . GLY A 1 112 ? 33.964 -13.877 -1.095 1.00 73.38 112 GLY A C 1
ATOM 876 O O . GLY A 1 112 ? 34.022 -14.838 -0.325 1.00 73.38 112 GLY A O 1
ATOM 877 N N . ALA A 1 113 ? 32.808 -13.276 -1.380 1.00 67.06 113 ALA A N 1
ATOM 878 C CA . ALA A 1 113 ? 31.557 -13.585 -0.695 1.00 67.06 113 ALA A CA 1
ATOM 879 C C . ALA A 1 113 ? 30.946 -14.942 -1.072 1.00 67.06 113 ALA A C 1
ATOM 881 O O . ALA A 1 113 ? 30.267 -15.551 -0.255 1.00 67.06 113 ALA A O 1
ATOM 882 N N . ARG A 1 114 ? 31.238 -15.483 -2.261 1.00 59.06 114 ARG A N 1
ATOM 883 C CA . ARG A 1 114 ? 30.692 -16.777 -2.717 1.00 59.06 114 ARG A CA 1
ATOM 884 C C . ARG A 1 114 ? 31.183 -17.973 -1.888 1.00 59.06 114 ARG A C 1
ATOM 886 O O . ARG A 1 114 ? 30.548 -19.023 -1.880 1.00 59.06 114 ARG A O 1
ATOM 893 N N . ALA A 1 115 ? 32.319 -17.825 -1.203 1.00 55.72 115 ALA A N 1
ATOM 894 C CA . ALA A 1 115 ? 32.861 -18.848 -0.307 1.00 55.72 115 ALA A CA 1
ATOM 895 C C . ALA A 1 115 ? 32.110 -18.925 1.037 1.00 55.72 115 ALA A C 1
ATOM 897 O O . ALA A 1 115 ? 32.319 -19.862 1.808 1.00 55.72 115 ALA A O 1
ATOM 898 N N . GLN A 1 116 ? 31.251 -17.947 1.324 1.00 54.19 116 GLN A N 1
ATOM 899 C CA . GLN A 1 116 ? 30.407 -17.899 2.506 1.00 54.19 116 GLN A CA 1
ATOM 900 C C . GLN A 1 116 ? 29.056 -18.512 2.107 1.00 54.19 116 GLN A C 1
ATOM 902 O O . GLN A 1 116 ? 28.457 -18.104 1.118 1.00 54.19 116 GLN A O 1
ATOM 907 N N . SER A 1 117 ? 28.629 -19.574 2.795 1.00 49.66 117 SER A N 1
ATOM 908 C CA . SER A 1 117 ? 27.345 -20.259 2.566 1.00 49.66 117 SER A CA 1
ATOM 909 C C . SER A 1 117 ? 26.150 -19.303 2.582 1.00 49.66 117 SER A C 1
ATOM 911 O O . SER A 1 117 ? 26.303 -18.182 3.050 1.00 49.66 117 SER A O 1
ATOM 913 N N . ALA A 1 118 ? 24.997 -19.786 2.104 1.00 49.91 118 ALA A N 1
ATOM 914 C CA . ALA A 1 118 ? 23.809 -19.028 1.716 1.00 49.91 118 ALA A CA 1
ATOM 915 C C . ALA A 1 118 ? 23.715 -17.559 2.166 1.00 49.91 118 ALA A C 1
ATOM 917 O O . ALA A 1 118 ? 23.723 -17.264 3.359 1.00 49.91 118 ALA A O 1
ATOM 918 N N . ALA A 1 119 ? 23.623 -16.655 1.188 1.00 58.84 119 ALA A N 1
ATOM 919 C CA . ALA A 1 119 ? 23.720 -15.217 1.399 1.00 58.84 119 ALA A CA 1
ATOM 920 C C . ALA A 1 119 ? 22.530 -14.477 0.781 1.00 58.84 119 ALA A C 1
ATOM 922 O O . ALA A 1 119 ? 22.181 -14.698 -0.382 1.00 58.84 119 ALA A O 1
ATOM 923 N N . LEU A 1 120 ? 21.955 -13.577 1.568 1.00 63.50 120 LEU A N 1
ATOM 924 C CA . LEU A 1 120 ? 20.951 -12.600 1.190 1.00 63.50 120 LEU A CA 1
ATOM 925 C C . LEU A 1 120 ? 21.618 -11.255 0.944 1.00 63.50 120 LEU A C 1
ATOM 927 O O . LEU A 1 120 ? 22.493 -10.830 1.702 1.00 63.50 120 LEU A O 1
ATOM 931 N N . TYR A 1 121 ? 21.157 -10.577 -0.100 1.00 68.31 121 TYR A N 1
ATOM 932 C CA . TYR A 1 121 ? 21.509 -9.194 -0.375 1.00 68.31 121 TYR A CA 1
ATOM 933 C C . TYR A 1 121 ? 20.250 -8.353 -0.514 1.00 68.31 121 TYR A C 1
ATOM 935 O O . TYR A 1 121 ? 19.286 -8.773 -1.156 1.00 68.31 121 TYR A O 1
ATOM 943 N N . ARG A 1 122 ? 20.298 -7.144 0.043 1.00 68.69 122 ARG A N 1
ATOM 944 C CA . ARG A 1 122 ? 19.282 -6.103 -0.140 1.00 68.69 122 ARG A CA 1
ATOM 945 C C . ARG A 1 122 ? 19.981 -4.844 -0.631 1.00 68.69 122 ARG A C 1
ATOM 947 O O . ARG A 1 122 ? 21.020 -4.465 -0.093 1.00 68.69 122 ARG A O 1
ATOM 954 N N . VAL A 1 123 ? 19.419 -4.208 -1.652 1.00 61.25 123 VAL A N 1
ATOM 955 C CA . VAL A 1 123 ? 19.862 -2.894 -2.124 1.00 61.25 123 VAL A CA 1
ATOM 956 C C . VAL A 1 123 ? 18.702 -1.929 -1.960 1.00 61.25 123 VAL A C 1
ATOM 958 O O . VAL A 1 123 ? 17.580 -2.236 -2.355 1.00 61.25 123 VAL A O 1
ATOM 961 N N . VAL A 1 124 ? 18.972 -0.786 -1.342 1.00 59.47 124 VAL A N 1
ATOM 962 C CA . VAL A 1 124 ? 17.968 0.229 -1.012 1.00 59.47 124 VAL A CA 1
ATOM 963 C C . VAL A 1 124 ? 18.471 1.577 -1.497 1.00 59.47 124 VAL A C 1
ATOM 965 O O . VAL A 1 124 ? 19.640 1.899 -1.283 1.00 59.47 124 VAL A O 1
ATOM 968 N N . ALA A 1 125 ? 17.621 2.359 -2.153 1.00 57.16 125 ALA A N 1
ATOM 969 C CA . ALA A 1 125 ? 17.928 3.746 -2.467 1.00 57.16 125 ALA A CA 1
ATOM 970 C C . ALA A 1 125 ? 17.602 4.658 -1.285 1.00 57.16 125 ALA A C 1
ATOM 972 O O . ALA A 1 125 ? 16.535 4.557 -0.685 1.00 57.16 125 ALA A O 1
ATOM 973 N N . GLU A 1 126 ? 18.525 5.569 -0.990 1.00 57.84 126 GLU A N 1
ATOM 974 C CA . GLU A 1 126 ? 18.383 6.600 0.032 1.00 57.84 126 GLU A CA 1
ATOM 975 C C . GLU A 1 126 ? 18.293 7.967 -0.645 1.00 57.84 126 GLU A C 1
ATOM 977 O O . GLU A 1 126 ? 19.209 8.380 -1.368 1.00 57.84 126 GLU A O 1
ATOM 982 N N . TYR A 1 127 ? 17.198 8.679 -0.392 1.00 56.00 127 TYR A N 1
ATOM 983 C CA . TYR A 1 127 ? 16.977 10.045 -0.858 1.00 56.00 127 TYR A CA 1
ATOM 984 C C . TYR A 1 127 ? 17.261 11.042 0.279 1.00 56.00 127 TYR A C 1
ATOM 986 O O . TYR A 1 127 ? 16.967 10.784 1.442 1.00 56.00 127 TYR A O 1
ATOM 994 N N . GLY A 1 128 ? 17.911 12.166 -0.029 1.00 54.59 128 GLY A N 1
ATOM 995 C CA . GLY A 1 128 ? 18.340 13.147 0.973 1.00 54.59 128 GLY A CA 1
ATOM 996 C C . GLY A 1 128 ? 17.273 14.196 1.282 1.00 54.59 128 GLY A C 1
ATOM 997 O O . GLY A 1 128 ? 16.598 14.661 0.378 1.00 54.59 128 GLY A O 1
ATOM 998 N N . ARG A 1 129 ? 17.172 14.660 2.530 1.00 53.22 129 ARG A N 1
ATOM 999 C CA . ARG A 1 129 ? 16.189 15.682 2.938 1.00 53.22 129 ARG A CA 1
ATOM 1000 C C . ARG A 1 129 ? 16.485 17.053 2.330 1.00 53.22 129 ARG A C 1
ATOM 1002 O O . ARG A 1 129 ? 17.558 17.611 2.575 1.00 53.22 129 ARG A O 1
ATOM 1009 N N . LYS A 1 130 ? 15.540 17.622 1.574 1.00 44.19 130 LYS A N 1
ATOM 1010 C CA . LYS A 1 130 ? 15.666 18.993 1.056 1.00 44.19 130 LYS A CA 1
ATOM 1011 C C . LYS A 1 130 ? 14.509 19.927 1.416 1.00 44.19 130 LYS A C 1
ATOM 1013 O O . LYS A 1 130 ? 14.770 21.122 1.473 1.00 44.19 130 LYS A O 1
ATOM 1018 N N . ASN A 1 131 ? 13.299 19.435 1.693 1.00 39.25 131 ASN A N 1
ATOM 1019 C CA . ASN A 1 131 ? 12.137 20.279 1.999 1.00 39.25 131 ASN A CA 1
ATOM 1020 C C . ASN A 1 131 ? 11.189 19.618 3.014 1.00 39.25 131 ASN A C 1
ATOM 1022 O O . ASN A 1 131 ? 10.997 18.408 2.957 1.00 39.25 131 ASN A O 1
ATOM 1026 N N . ASP A 1 132 ? 10.575 20.433 3.882 1.00 39.66 132 ASP A N 1
ATOM 1027 C CA . ASP A 1 132 ? 9.423 20.052 4.712 1.00 39.66 132 ASP A CA 1
ATOM 1028 C C . ASP A 1 132 ? 8.313 19.467 3.824 1.00 39.66 132 ASP A C 1
ATOM 1030 O O . ASP A 1 132 ? 7.846 20.122 2.886 1.00 39.66 132 ASP A O 1
ATOM 1034 N N . LEU A 1 133 ? 7.863 18.253 4.133 1.00 43.06 133 LEU A N 1
ATOM 1035 C CA . LEU A 1 133 ? 6.908 17.461 3.345 1.00 43.06 133 LEU A CA 1
ATOM 1036 C C . LEU A 1 133 ? 5.455 17.933 3.406 1.00 43.06 133 LEU A C 1
ATOM 1038 O O . LEU A 1 133 ? 4.532 17.182 3.121 1.00 43.06 133 LEU A O 1
ATOM 1042 N N . ARG A 1 134 ? 5.215 19.223 3.635 1.00 39.81 134 ARG A N 1
ATOM 1043 C CA . ARG A 1 134 ? 3.864 19.801 3.556 1.00 39.81 134 ARG A CA 1
ATOM 1044 C C . ARG A 1 134 ? 3.252 19.787 2.140 1.00 39.81 134 ARG A C 1
ATOM 1046 O O . ARG A 1 134 ? 2.258 20.470 1.921 1.00 39.81 134 ARG A O 1
ATOM 1053 N N . ARG A 1 135 ? 3.867 19.133 1.141 1.00 37.22 135 ARG A N 1
ATOM 1054 C CA . ARG A 1 135 ? 3.480 19.252 -0.282 1.00 37.22 135 ARG A CA 1
ATOM 1055 C C . ARG A 1 135 ? 3.631 17.999 -1.151 1.00 37.22 135 ARG A C 1
ATOM 1057 O O . ARG A 1 135 ? 3.446 18.112 -2.362 1.00 37.22 135 ARG A O 1
ATOM 1064 N N . SER A 1 136 ? 3.967 16.833 -0.612 1.00 39.06 136 SER A N 1
ATOM 1065 C CA . SER A 1 136 ? 4.027 15.615 -1.429 1.00 39.06 136 SER A CA 1
ATOM 1066 C C . SER A 1 136 ? 2.659 14.938 -1.464 1.00 39.06 136 SER A C 1
ATOM 1068 O O . SER A 1 136 ? 2.328 14.171 -0.572 1.00 39.06 136 SER A O 1
ATOM 1070 N N . TYR A 1 137 ? 1.903 15.261 -2.518 1.00 44.12 137 TYR A N 1
ATOM 1071 C CA . TYR A 1 137 ? 0.583 14.735 -2.885 1.00 44.12 137 TYR A CA 1
ATOM 1072 C C . TYR A 1 137 ? -0.526 14.978 -1.857 1.00 44.12 137 TYR A C 1
ATOM 1074 O O . TYR A 1 137 ? -0.784 14.160 -0.985 1.00 44.12 137 TYR A O 1
ATOM 1082 N N . ALA A 1 138 ? -1.244 16.090 -2.037 1.00 45.31 138 ALA A N 1
ATOM 1083 C CA . ALA A 1 138 ? -2.607 16.168 -1.536 1.00 45.31 138 ALA A CA 1
ATOM 1084 C C . ALA A 1 138 ? -3.439 15.067 -2.227 1.00 45.31 138 ALA A C 1
ATOM 1086 O O . ALA A 1 138 ? -3.322 14.916 -3.455 1.00 45.31 138 ALA A O 1
ATOM 1087 N N . PRO A 1 139 ? -4.225 14.277 -1.479 1.00 49.12 139 PRO A N 1
ATOM 1088 C CA . PRO A 1 139 ? -5.237 13.418 -2.073 1.00 49.12 139 PRO A CA 1
ATOM 1089 C C . PRO A 1 139 ? -6.118 14.255 -3.005 1.00 49.12 139 PRO A C 1
ATOM 1091 O O . PRO A 1 139 ? -6.522 15.367 -2.670 1.00 49.12 139 PRO A O 1
ATOM 1094 N N . ARG A 1 140 ? -6.376 13.768 -4.222 1.00 54.56 140 ARG A N 1
ATOM 1095 C CA . ARG A 1 140 ? -7.264 14.477 -5.148 1.00 54.56 140 ARG A CA 1
ATOM 1096 C C . ARG A 1 140 ? -8.704 14.251 -4.684 1.00 54.56 140 ARG A C 1
ATOM 1098 O O . ARG A 1 140 ? -9.333 13.301 -5.124 1.00 54.56 140 ARG A O 1
ATOM 1105 N N . ARG A 1 141 ? -9.239 15.138 -3.838 1.00 54.31 141 ARG A N 1
ATOM 1106 C CA . ARG A 1 141 ? -10.647 15.119 -3.375 1.00 54.31 141 ARG A CA 1
ATOM 1107 C C . ARG A 1 141 ? -11.708 15.237 -4.493 1.00 54.31 141 ARG A C 1
ATOM 1109 O O . ARG A 1 141 ? -12.898 15.220 -4.200 1.00 54.31 141 ARG A O 1
ATOM 1116 N N . ASP A 1 142 ? -11.306 15.370 -5.760 1.00 65.50 142 ASP A N 1
ATOM 1117 C CA . ASP A 1 142 ? -12.219 15.274 -6.911 1.00 65.50 142 ASP A CA 1
ATOM 1118 C C . ASP A 1 142 ? -12.669 13.820 -7.186 1.00 65.50 142 ASP A C 1
ATOM 1120 O O . ASP A 1 142 ? -13.640 13.606 -7.915 1.00 65.50 142 ASP A O 1
ATOM 1124 N N . ASP A 1 143 ? -11.969 12.837 -6.611 1.00 79.06 143 ASP A N 1
ATOM 1125 C CA . ASP A 1 143 ? -12.280 11.410 -6.690 1.00 79.06 143 ASP A CA 1
ATOM 1126 C C . ASP A 1 143 ? -13.300 10.960 -5.622 1.00 79.06 143 ASP A C 1
ATOM 1128 O O . ASP A 1 143 ? -13.757 11.741 -4.785 1.00 79.06 143 ASP A O 1
ATOM 1132 N N . THR A 1 144 ? -13.702 9.683 -5.654 1.00 88.62 144 THR A N 1
ATOM 1133 C CA . THR A 1 144 ? -14.703 9.156 -4.710 1.00 88.62 144 THR A CA 1
ATOM 1134 C C . THR A 1 144 ? -14.059 8.884 -3.353 1.00 88.62 144 THR A C 1
ATOM 1136 O O . THR A 1 144 ? -13.318 7.916 -3.192 1.00 88.62 144 THR A O 1
ATOM 1139 N N . ILE A 1 145 ? -14.362 9.726 -2.367 1.00 91.06 145 ILE A N 1
ATOM 1140 C CA . ILE A 1 145 ? -13.953 9.528 -0.972 1.00 91.06 145 ILE A CA 1
ATOM 1141 C C . ILE A 1 145 ? -14.717 8.330 -0.399 1.00 91.06 145 ILE A C 1
ATOM 1143 O O . ILE A 1 145 ? -15.948 8.322 -0.393 1.00 91.06 145 ILE A O 1
ATOM 1147 N N . LEU A 1 146 ? -13.980 7.324 0.073 1.00 93.94 146 LEU A N 1
ATOM 1148 C CA . LEU A 1 146 ? -14.541 6.159 0.757 1.00 93.94 146 LEU A CA 1
ATOM 1149 C C . LEU A 1 146 ? -14.571 6.380 2.271 1.00 93.94 146 LEU A C 1
ATOM 1151 O O . LEU A 1 146 ? -15.536 5.987 2.923 1.00 93.94 146 LEU A O 1
ATOM 1155 N N . LEU A 1 147 ? -13.523 7.003 2.821 1.00 94.19 147 LEU A N 1
ATOM 1156 C CA . LEU A 1 147 ? -13.439 7.378 4.230 1.00 94.19 147 LEU A CA 1
ATOM 1157 C C . LEU A 1 147 ? -12.449 8.539 4.422 1.00 94.19 147 LEU A C 1
ATOM 1159 O O . LEU A 1 147 ? -11.271 8.386 4.114 1.00 94.19 147 LEU A O 1
ATOM 1163 N N . ASP A 1 148 ? -12.920 9.680 4.928 1.00 91.75 148 ASP A N 1
ATOM 1164 C CA . ASP A 1 148 ? -12.112 10.891 5.174 1.00 91.75 148 ASP A CA 1
ATOM 1165 C C . ASP A 1 148 ? -11.721 11.096 6.644 1.00 91.75 148 ASP A C 1
ATOM 1167 O O . ASP A 1 148 ? -10.867 11.923 6.922 1.00 91.75 148 ASP A O 1
ATOM 1171 N N . PHE A 1 149 ? -12.310 10.331 7.571 1.00 94.12 149 PHE A N 1
ATOM 1172 C CA . PHE A 1 149 ? -12.060 10.407 9.019 1.00 94.12 149 PHE A CA 1
ATOM 1173 C C . PHE A 1 149 ? -12.413 11.751 9.675 1.00 94.12 149 PHE A C 1
ATOM 1175 O O . PHE A 1 149 ? -11.984 12.013 10.796 1.00 94.12 149 PHE A O 1
ATOM 1182 N N . GLU A 1 150 ? -13.248 12.564 9.026 1.00 91.44 150 GLU A N 1
ATOM 1183 C CA . GLU A 1 150 ? -13.681 13.868 9.552 1.00 91.44 150 GLU A CA 1
ATOM 1184 C C . GLU A 1 150 ? -14.866 13.761 10.526 1.00 91.44 150 GLU A C 1
ATOM 1186 O O . GLU A 1 150 ? -15.207 14.723 11.217 1.00 91.44 150 GLU A O 1
ATOM 1191 N N . ASP A 1 151 ? -15.520 12.597 10.572 1.00 82.12 151 ASP A N 1
ATOM 1192 C CA . ASP A 1 151 ? -16.597 12.298 11.512 1.00 82.12 151 ASP A CA 1
ATOM 1193 C C . ASP A 1 151 ? -16.031 11.711 12.816 1.00 82.12 151 ASP A C 1
ATOM 1195 O O . ASP A 1 151 ? -15.342 10.687 12.816 1.00 82.12 151 ASP A O 1
ATOM 1199 N N . GLU A 1 152 ? -16.357 12.341 13.947 1.00 72.88 152 GLU A N 1
ATOM 1200 C CA . GLU A 1 152 ? -15.981 11.860 15.280 1.00 72.88 152 GLU A CA 1
ATOM 1201 C C . GLU A 1 152 ? -16.702 10.543 15.654 1.00 72.88 152 GLU A C 1
ATOM 1203 O O . GLU A 1 152 ? -16.282 9.858 16.590 1.00 72.88 152 GLU A O 1
ATOM 1208 N N . GLU A 1 153 ? -17.779 10.167 14.949 1.00 82.06 153 GLU A N 1
ATOM 1209 C CA . GLU A 1 153 ? -18.612 8.992 15.242 1.00 82.06 153 GLU A CA 1
ATOM 1210 C C . GLU A 1 153 ? -18.306 7.800 14.308 1.00 82.06 153 GLU A C 1
ATOM 1212 O O . GLU A 1 153 ? -19.137 7.349 13.521 1.00 82.06 153 GLU A O 1
ATOM 1217 N N . LEU A 1 154 ? -17.095 7.244 14.416 1.00 89.88 154 LEU A N 1
ATOM 1218 C CA . LEU A 1 154 ? -16.712 5.986 13.759 1.00 89.88 154 LEU A CA 1
ATOM 1219 C C . LEU A 1 154 ? -17.041 4.760 14.629 1.00 89.88 154 LEU A C 1
ATOM 1221 O O . LEU A 1 154 ? -16.536 4.631 15.743 1.00 89.88 154 LEU A O 1
ATOM 1225 N N . ASP A 1 155 ? -17.830 3.812 14.105 1.00 93.25 155 ASP A N 1
ATOM 1226 C CA . ASP A 1 155 ? -18.144 2.532 14.777 1.00 93.25 155 ASP A CA 1
ATOM 1227 C C . ASP A 1 155 ? -17.020 1.496 14.579 1.00 93.25 155 ASP A C 1
ATOM 1229 O O . ASP A 1 155 ? -17.195 0.444 13.957 1.00 93.25 155 ASP A O 1
ATOM 1233 N N . LEU A 1 156 ? -15.821 1.820 15.072 1.00 95.81 156 LEU A N 1
ATOM 1234 C CA . LEU A 1 156 ? -14.682 0.905 15.053 1.00 95.81 156 LEU A CA 1
ATOM 1235 C C . LEU A 1 156 ? -14.861 -0.193 16.103 1.00 95.81 156 LEU A C 1
ATOM 1237 O O . LEU A 1 156 ? -14.956 0.060 17.304 1.00 95.81 156 LEU A O 1
ATOM 1241 N N . GLN A 1 157 ? -14.838 -1.440 15.643 1.00 97.25 157 GLN A N 1
ATOM 1242 C CA . GLN A 1 157 ? -14.900 -2.618 16.499 1.00 97.25 157 GLN A CA 1
ATOM 1243 C C . GLN A 1 157 ? -13.514 -3.237 16.655 1.00 97.25 157 GLN A C 1
ATOM 1245 O O . GLN A 1 157 ? -12.684 -3.182 15.745 1.00 97.25 157 GLN A O 1
ATOM 1250 N N . SER A 1 158 ? -13.276 -3.890 17.790 1.00 97.25 158 SER A N 1
ATOM 1251 C CA . SER A 1 158 ? -12.101 -4.743 17.965 1.00 97.25 158 SER A CA 1
ATOM 1252 C C . SER A 1 158 ? -12.067 -5.856 16.922 1.00 97.25 158 SER A C 1
ATOM 1254 O O . SER A 1 158 ? -13.089 -6.489 16.640 1.00 97.25 158 SER A O 1
ATOM 1256 N N . TYR A 1 159 ? -10.882 -6.109 16.364 1.00 94.75 159 TYR A N 1
ATOM 1257 C CA . TYR A 1 159 ? -10.672 -7.186 15.398 1.00 94.75 159 TYR A CA 1
ATOM 1258 C C . TYR A 1 159 ? -10.893 -8.568 16.029 1.00 94.75 159 TYR A C 1
ATOM 1260 O O . TYR A 1 159 ? -11.656 -9.383 15.507 1.00 94.75 159 TYR A O 1
ATOM 1268 N N . SER A 1 160 ? -10.244 -8.829 17.166 1.00 93.44 160 SER A N 1
ATOM 1269 C CA . SER A 1 160 ? -10.460 -10.015 18.002 1.00 93.44 160 SER A CA 1
ATOM 1270 C C . SER A 1 160 ? -9.884 -9.790 19.402 1.00 93.44 160 SER A C 1
ATOM 1272 O O . SER A 1 160 ? -9.001 -8.954 19.558 1.00 93.44 160 SER A O 1
ATOM 1274 N N . GLU A 1 161 ? -10.341 -10.552 20.399 1.00 90.38 161 GLU A N 1
ATOM 1275 C CA . GLU A 1 161 ? -9.825 -10.459 21.779 1.00 90.38 161 GLU A CA 1
ATOM 1276 C C . GLU A 1 161 ? -8.345 -10.865 21.908 1.00 90.38 161 GLU A C 1
ATOM 1278 O O . GLU A 1 161 ? -7.686 -10.450 22.856 1.00 90.38 161 GLU A O 1
ATOM 1283 N N . ASP A 1 162 ? -7.835 -11.679 20.977 1.00 90.00 162 ASP A N 1
ATOM 1284 C CA . ASP A 1 162 ? -6.463 -12.195 21.023 1.00 90.00 162 ASP A CA 1
ATOM 1285 C C . ASP A 1 162 ? -5.448 -11.248 20.358 1.00 90.00 162 ASP A C 1
ATOM 1287 O O . ASP A 1 162 ? -4.286 -11.244 20.749 1.00 90.00 162 ASP A O 1
ATOM 1291 N N . GLU A 1 163 ? -5.879 -10.463 19.365 1.00 92.31 163 GLU A N 1
ATOM 1292 C CA . GLU A 1 163 ? -5.003 -9.571 18.581 1.00 92.31 163 GLU A CA 1
ATOM 1293 C C . GLU A 1 163 ? -5.136 -8.099 19.014 1.00 92.31 163 GLU A C 1
ATOM 1295 O O . GLU A 1 163 ? -4.163 -7.354 19.027 1.00 92.31 163 GLU A O 1
ATOM 1300 N N . ASP A 1 164 ? -6.340 -7.653 19.392 1.00 95.50 164 ASP A N 1
ATOM 1301 C CA . ASP A 1 164 ? -6.591 -6.279 19.846 1.00 95.50 164 ASP A CA 1
ATOM 1302 C C . ASP A 1 164 ? -6.401 -6.191 21.365 1.00 95.50 164 ASP A C 1
ATOM 1304 O O . ASP A 1 164 ? -7.366 -6.135 22.131 1.00 95.50 164 ASP A O 1
ATOM 1308 N N . ILE A 1 165 ? -5.140 -6.245 21.802 1.00 94.69 165 ILE A N 1
ATOM 1309 C CA . ILE A 1 165 ? -4.769 -6.233 23.226 1.00 94.69 165 ILE A CA 1
ATOM 1310 C C . ILE A 1 165 ? -5.158 -4.911 23.898 1.00 94.69 165 ILE A C 1
ATOM 1312 O O . ILE A 1 165 ? -5.514 -4.902 25.080 1.00 94.69 165 ILE A O 1
ATOM 1316 N N . ASP A 1 166 ? -5.139 -3.815 23.140 1.00 94.69 166 ASP A N 1
ATOM 1317 C CA . ASP A 1 166 ? -5.497 -2.481 23.602 1.00 94.69 166 ASP A CA 1
ATOM 1318 C C . ASP A 1 166 ? -6.771 -1.942 22.904 1.00 94.69 166 ASP A C 1
ATOM 1320 O O . ASP A 1 166 ? -6.724 -0.988 22.119 1.00 94.69 166 ASP A O 1
ATOM 1324 N N . PRO A 1 167 ? -7.967 -2.484 23.208 1.00 95.62 167 PRO A N 1
ATOM 1325 C CA . PRO A 1 167 ? -9.183 -2.199 22.449 1.00 95.62 167 PRO A CA 1
ATOM 1326 C C . PRO A 1 167 ? -9.675 -0.742 22.530 1.00 95.62 167 PRO A C 1
ATOM 1328 O O . PRO A 1 167 ? -10.437 -0.302 21.668 1.00 95.62 167 PRO A O 1
ATOM 1331 N N . ASP A 1 168 ? -9.211 0.024 23.514 1.00 95.69 168 ASP A N 1
ATOM 1332 C CA . ASP A 1 168 ? -9.559 1.437 23.691 1.00 95.69 168 ASP A CA 1
ATOM 1333 C C . ASP A 1 168 ? -8.484 2.396 23.131 1.00 95.69 168 ASP A C 1
ATOM 1335 O O . ASP A 1 168 ? -8.667 3.612 23.173 1.00 95.69 168 ASP A O 1
ATOM 1339 N N . ASN A 1 169 ? -7.361 1.888 22.599 1.00 95.38 169 ASN A N 1
ATOM 1340 C CA . ASN A 1 169 ? -6.227 2.713 22.161 1.00 95.38 169 ASN A CA 1
ATOM 1341 C C . ASN A 1 169 ? -6.352 3.185 20.702 1.00 95.38 169 ASN A C 1
ATOM 1343 O O . ASN A 1 169 ? -5.501 2.935 19.841 1.00 95.38 169 ASN A O 1
ATOM 1347 N N . TRP A 1 170 ? -7.432 3.910 20.436 1.00 96.62 170 TRP A N 1
ATOM 1348 C CA . TRP A 1 170 ? -7.665 4.589 19.170 1.00 96.62 170 TRP A CA 1
ATOM 1349 C C . TRP A 1 170 ? -8.413 5.904 19.392 1.00 96.62 170 TRP A C 1
ATOM 1351 O O . TRP A 1 170 ? -9.129 6.062 20.379 1.00 96.62 170 TRP A O 1
ATOM 1361 N N . GLU A 1 171 ? -8.235 6.864 18.491 1.00 96.38 171 GLU A N 1
ATOM 1362 C CA . GLU A 1 171 ? -8.971 8.131 18.511 1.00 96.38 171 GLU A CA 1
ATOM 1363 C C . GLU A 1 171 ? -9.055 8.740 17.106 1.00 96.38 171 GLU A C 1
ATOM 1365 O O . GLU A 1 171 ? -8.142 8.567 16.298 1.00 96.38 171 GLU A O 1
ATOM 1370 N N . ILE A 1 172 ? -10.129 9.484 16.836 1.00 96.69 172 ILE A N 1
ATOM 1371 C CA . ILE A 1 172 ? -10.152 10.483 15.761 1.00 96.69 172 ILE A CA 1
ATOM 1372 C C . ILE A 1 172 ? -9.552 11.768 16.322 1.00 96.69 172 ILE A C 1
ATOM 1374 O O . ILE A 1 172 ? -9.919 12.200 17.417 1.00 96.69 172 ILE A O 1
ATOM 1378 N N . THR A 1 173 ? -8.554 12.328 15.639 1.00 94.25 173 THR A N 1
ATOM 1379 C CA . THR A 1 173 ? -7.711 13.383 16.210 1.00 94.25 173 THR A CA 1
ATOM 1380 C C . THR A 1 173 ? -7.242 14.407 15.185 1.00 94.25 173 THR A C 1
ATOM 1382 O O . THR A 1 173 ? -7.031 14.085 14.026 1.00 94.25 173 THR A O 1
ATOM 1385 N N . ASP A 1 174 ? -7.008 15.631 15.656 1.00 91.06 174 ASP A N 1
ATOM 1386 C CA . ASP A 1 174 ? -6.429 16.766 14.928 1.00 91.06 174 ASP A CA 1
ATOM 1387 C C . ASP A 1 174 ? -4.906 16.913 15.150 1.00 91.06 174 ASP A C 1
ATOM 1389 O O . ASP A 1 174 ? -4.296 17.908 14.749 1.00 91.06 174 ASP A O 1
ATOM 1393 N N . ARG A 1 175 ? -4.267 15.955 15.843 1.00 88.81 175 ARG A N 1
ATOM 1394 C CA . ARG A 1 175 ? -2.825 16.017 16.161 1.00 88.81 175 ARG A CA 1
ATOM 1395 C C . ARG A 1 175 ? -1.952 15.941 14.920 1.00 88.81 175 ARG A C 1
ATOM 1397 O O . ARG A 1 175 ? -0.958 16.657 14.830 1.00 88.81 175 ARG A O 1
ATOM 1404 N N . GLU A 1 176 ? -2.323 15.052 14.014 1.00 87.75 176 GLU A N 1
ATOM 1405 C CA . GLU A 1 176 ? -1.705 14.844 12.715 1.00 87.75 176 GLU A CA 1
ATOM 1406 C C . GLU A 1 176 ? -2.839 14.633 11.717 1.00 87.75 176 GLU A C 1
ATOM 1408 O O . GLU A 1 176 ? -3.767 13.879 11.994 1.00 87.75 176 GLU A O 1
ATOM 1413 N N . SER A 1 177 ? -2.768 15.281 10.564 1.00 86.38 177 SER A N 1
ATOM 1414 C CA . SER A 1 177 ? -3.691 15.083 9.448 1.00 86.38 177 SER A CA 1
ATOM 1415 C C . SER A 1 177 ? -2.975 15.426 8.147 1.00 86.38 177 SER A C 1
ATOM 1417 O O . SER A 1 177 ? -1.929 16.099 8.140 1.00 86.38 177 SER A O 1
ATOM 1419 N N . LEU A 1 178 ? -3.510 14.960 7.023 1.00 82.81 178 LEU A N 1
ATOM 1420 C CA . LEU A 1 178 ? -3.051 15.424 5.725 1.00 82.81 178 LEU A CA 1
ATOM 1421 C C . LEU A 1 178 ? -3.379 16.918 5.541 1.00 82.81 178 LEU A C 1
ATOM 1423 O O . LEU A 1 178 ? -4.338 17.424 6.113 1.00 82.81 178 LEU A O 1
ATOM 1427 N N . PRO A 1 179 ? -2.621 17.668 4.713 1.00 68.19 179 PRO A N 1
ATOM 1428 C CA . PRO A 1 179 ? -2.763 19.126 4.602 1.00 68.19 179 PRO A CA 1
ATOM 1429 C C . PRO A 1 179 ? -4.150 19.668 4.209 1.00 68.19 179 PRO A C 1
ATOM 1431 O O . PRO A 1 179 ? -4.367 20.874 4.332 1.00 68.19 179 PRO A O 1
ATOM 1434 N N . GLU A 1 180 ? -5.035 18.821 3.680 1.00 73.19 180 GLU A N 1
ATOM 1435 C CA . GLU A 1 180 ? -6.402 19.168 3.260 1.00 73.19 180 GLU A CA 1
ATOM 1436 C C . GLU A 1 180 ? -7.490 18.531 4.148 1.00 73.19 180 GLU A C 1
ATOM 1438 O O . GLU A 1 180 ? -8.671 18.713 3.858 1.00 73.19 180 GLU A O 1
ATOM 1443 N N . SER A 1 181 ? -7.086 17.846 5.224 1.00 84.06 181 SER A N 1
ATOM 1444 C CA . SER A 1 181 ? -7.940 17.160 6.199 1.00 84.06 181 SER A CA 1
ATOM 1445 C C . SER A 1 181 ? -7.813 17.812 7.585 1.00 84.06 181 SER A C 1
ATOM 1447 O O . SER A 1 181 ? -6.741 18.319 7.949 1.00 84.06 181 SER A O 1
ATOM 1449 N N . GLU A 1 182 ? -8.903 17.856 8.352 1.00 88.81 182 GLU A N 1
ATOM 1450 C CA . GLU A 1 182 ? -8.902 18.376 9.728 1.00 88.81 182 GLU A CA 1
ATOM 1451 C C . GLU A 1 182 ? -8.611 17.279 10.760 1.00 88.81 182 GLU A C 1
ATOM 1453 O O . GLU A 1 182 ? -7.949 17.566 11.763 1.00 88.81 182 GLU A O 1
ATOM 1458 N N . HIS A 1 183 ? -9.028 16.038 10.500 1.00 93.88 183 HIS A N 1
ATOM 1459 C CA . HIS A 1 183 ? -8.866 14.914 11.418 1.00 93.88 183 HIS A CA 1
ATOM 1460 C C . HIS A 1 183 ? -8.287 13.670 10.742 1.00 93.88 183 HIS A C 1
ATOM 1462 O O . HIS A 1 183 ? -8.382 13.475 9.540 1.00 93.88 183 HIS A O 1
ATOM 1468 N N . SER A 1 184 ? -7.693 12.789 11.538 1.00 95.38 184 SER A N 1
ATOM 1469 C CA . SER A 1 184 ? -7.265 11.467 11.090 1.00 95.38 184 SER A CA 1
ATOM 1470 C C . SER A 1 184 ? -7.566 10.405 12.142 1.00 95.38 184 SER A C 1
ATOM 1472 O O . SER A 1 184 ? -7.759 10.706 13.327 1.00 95.38 184 SER A O 1
ATOM 1474 N N . LEU A 1 185 ? -7.582 9.139 11.724 1.00 97.62 185 LEU A N 1
ATOM 1475 C CA . LEU A 1 185 ? -7.644 8.007 12.643 1.00 97.62 185 LEU A CA 1
ATOM 1476 C C . LEU A 1 185 ? -6.254 7.701 13.182 1.00 97.62 185 LEU A C 1
ATOM 1478 O O . LEU A 1 185 ? -5.377 7.302 12.423 1.00 97.62 185 LEU A O 1
ATOM 1482 N N . ARG A 1 186 ? -6.086 7.774 14.501 1.00 96.75 186 ARG A N 1
ATOM 1483 C CA . ARG A 1 186 ? -4.884 7.336 15.212 1.00 96.75 186 ARG A CA 1
ATOM 1484 C C . ARG A 1 186 ? -5.136 6.011 15.922 1.00 96.75 186 ARG A C 1
ATOM 1486 O O . ARG A 1 186 ? -6.036 5.916 16.754 1.00 96.75 186 ARG A O 1
ATOM 1493 N N . LEU A 1 187 ? -4.283 5.024 15.671 1.00 96.44 187 LEU A N 1
ATOM 1494 C CA . LEU A 1 187 ? -4.108 3.827 16.493 1.00 96.44 187 LEU A CA 1
ATOM 1495 C C . LEU A 1 187 ? -2.792 3.933 17.270 1.00 96.44 187 LEU A C 1
ATOM 1497 O O . LEU A 1 187 ? -1.785 4.393 16.735 1.00 96.44 187 LEU A O 1
ATOM 1501 N N . PHE A 1 188 ? -2.782 3.493 18.524 1.00 92.88 188 PHE A N 1
ATOM 1502 C CA . PHE A 1 188 ? -1.580 3.447 19.365 1.00 92.88 188 PHE A CA 1
ATOM 1503 C C . PHE A 1 188 ? -1.592 2.185 20.232 1.00 92.88 188 PHE A C 1
ATOM 1505 O O . PHE A 1 188 ? -2.616 1.519 20.326 1.00 92.88 188 PHE A O 1
ATOM 1512 N N . GLY A 1 189 ? -0.466 1.802 20.837 1.00 91.62 189 GLY A N 1
ATOM 1513 C CA . GLY A 1 189 ? -0.385 0.506 21.534 1.00 91.62 189 GLY A CA 1
ATOM 1514 C C . GLY A 1 189 ? -0.511 -0.682 20.573 1.00 91.62 189 GLY A C 1
ATOM 1515 O O . GLY A 1 189 ? -0.206 -0.543 19.390 1.00 91.62 189 GLY A O 1
ATOM 1516 N N . ASN A 1 190 ? -0.942 -1.839 21.071 1.00 92.31 190 ASN A N 1
ATOM 1517 C CA . ASN A 1 190 ? -1.207 -3.014 20.243 1.00 92.31 190 ASN A CA 1
ATOM 1518 C C . ASN A 1 190 ? -2.702 -3.096 19.908 1.00 92.31 190 ASN A C 1
ATOM 1520 O O . ASN A 1 190 ? -3.500 -3.639 20.677 1.00 92.31 190 ASN A O 1
ATOM 1524 N N . THR A 1 191 ? -3.065 -2.490 18.778 1.00 95.62 191 THR A N 1
ATOM 1525 C CA . THR A 1 191 ? -4.450 -2.153 18.447 1.00 95.62 191 THR A CA 1
ATOM 1526 C C . THR A 1 191 ? -4.822 -2.628 17.052 1.00 95.62 191 THR A C 1
ATOM 1528 O O . THR A 1 191 ? -4.194 -2.255 16.059 1.00 95.62 191 THR A O 1
ATOM 1531 N N . TRP A 1 192 ? -5.903 -3.399 16.970 1.00 97.44 192 TRP A N 1
ATOM 1532 C CA . TRP A 1 192 ? -6.441 -3.935 15.722 1.00 97.44 192 TRP A CA 1
ATOM 1533 C C . TRP A 1 192 ? -7.929 -3.627 15.619 1.00 97.44 192 TRP A C 1
ATOM 1535 O O . TRP A 1 192 ? -8.738 -4.141 16.395 1.00 97.44 192 TRP A O 1
ATOM 1545 N N . LYS A 1 193 ? -8.310 -2.821 14.627 1.00 98.06 193 LYS A N 1
ATOM 1546 C CA . LYS A 1 193 ? -9.700 -2.417 14.409 1.00 98.06 193 LYS A CA 1
ATOM 1547 C C . LYS A 1 193 ? -10.256 -2.916 13.097 1.00 98.06 193 LYS A C 1
ATOM 1549 O O . LYS A 1 193 ? -9.538 -3.071 12.110 1.00 98.06 193 LYS A O 1
ATOM 1554 N N . ARG A 1 194 ? -11.570 -3.109 13.099 1.00 98.00 194 ARG A N 1
ATOM 1555 C CA . ARG A 1 194 ? -12.381 -3.365 11.916 1.00 98.00 194 ARG A CA 1
ATOM 1556 C C . ARG A 1 194 ? -13.542 -2.382 11.849 1.00 98.00 194 ARG A C 1
ATOM 1558 O O . ARG A 1 194 ? -14.085 -1.995 12.884 1.00 98.00 194 ARG A O 1
ATOM 1565 N N . LEU A 1 195 ? -13.915 -2.004 10.638 1.00 97.62 195 LEU A N 1
ATOM 1566 C CA . LEU A 1 195 ? -15.002 -1.077 10.357 1.00 97.62 195 LEU A CA 1
ATOM 1567 C C . LEU A 1 195 ? -15.902 -1.690 9.293 1.00 97.62 195 LEU A C 1
ATOM 1569 O O . LEU A 1 195 ? -15.437 -1.972 8.190 1.00 97.62 195 LEU A O 1
ATOM 1573 N N . ALA A 1 196 ? -17.179 -1.878 9.615 1.00 97.25 196 ALA A N 1
ATOM 1574 C CA . ALA A 1 196 ? -18.172 -2.238 8.612 1.00 97.25 196 ALA A CA 1
ATOM 1575 C C . ALA A 1 196 ? -18.447 -1.025 7.713 1.00 97.25 196 ALA A C 1
ATOM 1577 O O . ALA A 1 196 ? -18.622 0.087 8.211 1.00 97.25 196 ALA A O 1
ATOM 1578 N N . VAL A 1 197 ? -18.505 -1.244 6.404 1.00 95.81 197 VAL A N 1
ATOM 1579 C CA . VAL A 1 197 ? -18.759 -0.192 5.412 1.00 95.81 197 VAL A CA 1
ATOM 1580 C C . VAL A 1 197 ? -19.951 -0.549 4.532 1.00 95.81 197 VAL A C 1
ATOM 1582 O O . VAL A 1 197 ? -20.370 -1.707 4.458 1.00 95.81 197 VAL A O 1
ATOM 1585 N N . GLU A 1 198 ? -20.525 0.452 3.861 1.00 94.00 198 GLU A N 1
ATOM 1586 C CA . GLU A 1 198 ? -21.426 0.163 2.747 1.00 94.00 198 GLU A CA 1
ATOM 1587 C C . GLU A 1 198 ? -20.666 -0.608 1.667 1.00 94.00 198 GLU A C 1
ATOM 1589 O O . GLU A 1 198 ? -19.491 -0.357 1.420 1.00 94.00 198 GLU A O 1
ATOM 1594 N N . ALA A 1 199 ? -21.349 -1.557 1.040 1.00 95.50 199 ALA A N 1
ATOM 1595 C CA . ALA A 1 199 ? -20.738 -2.511 0.134 1.00 95.50 199 ALA A CA 1
ATOM 1596 C C . ALA A 1 199 ? -20.076 -1.835 -1.088 1.00 95.50 199 ALA A C 1
ATOM 1598 O O . ALA A 1 199 ? -20.741 -1.127 -1.850 1.00 95.50 199 ALA A O 1
ATOM 1599 N N . ILE A 1 200 ? -18.781 -2.092 -1.305 1.00 97.06 200 ILE A N 1
ATOM 1600 C CA . ILE A 1 200 ? -17.984 -1.514 -2.398 1.00 97.06 200 ILE A CA 1
ATOM 1601 C C . ILE A 1 200 ? -17.642 -2.598 -3.423 1.00 97.06 200 ILE A C 1
ATOM 1603 O O . ILE A 1 200 ? -16.829 -3.489 -3.171 1.00 97.06 200 ILE A O 1
ATOM 1607 N N . GLN A 1 201 ? -18.233 -2.521 -4.614 1.00 97.31 201 GLN A N 1
ATOM 1608 C CA . GLN A 1 201 ? -17.951 -3.465 -5.697 1.00 97.31 201 GLN A CA 1
ATOM 1609 C C . GLN A 1 201 ? -16.585 -3.180 -6.333 1.00 97.31 201 GLN A C 1
ATOM 1611 O O . GLN A 1 201 ? -16.403 -2.144 -6.972 1.00 97.31 201 GLN A O 1
ATOM 1616 N N . LEU A 1 202 ? -15.649 -4.131 -6.251 1.00 95.25 202 LEU A N 1
ATOM 1617 C CA . LEU A 1 202 ? -14.367 -4.002 -6.950 1.00 95.25 202 LEU A CA 1
ATOM 1618 C C . LEU A 1 202 ? -14.481 -4.391 -8.428 1.00 95.25 202 LEU A C 1
ATOM 1620 O O . LEU A 1 202 ? -15.241 -5.287 -8.812 1.00 95.25 202 LEU A O 1
ATOM 1624 N N . THR A 1 203 ? -13.646 -3.754 -9.241 1.00 90.62 203 THR A N 1
ATOM 1625 C CA . THR A 1 203 ? -13.302 -4.141 -10.615 1.00 90.62 203 THR A CA 1
ATOM 1626 C C . THR A 1 203 ? -11.856 -4.634 -10.662 1.00 90.62 203 THR A C 1
ATOM 1628 O O . THR A 1 203 ? -11.123 -4.480 -9.692 1.00 90.62 203 THR A O 1
ATOM 1631 N N . ASP A 1 204 ? -11.405 -5.215 -11.772 1.00 81.12 204 ASP A N 1
ATOM 1632 C CA . ASP A 1 204 ? -10.004 -5.626 -11.939 1.00 81.12 204 ASP A CA 1
ATOM 1633 C C . ASP A 1 204 ? -9.028 -4.444 -12.060 1.00 81.12 204 ASP A C 1
ATOM 1635 O O . ASP A 1 204 ? -7.827 -4.620 -11.854 1.00 81.12 204 ASP A O 1
ATOM 1639 N N . SER A 1 205 ? -9.540 -3.244 -12.336 1.00 79.88 205 SER A N 1
ATOM 1640 C CA . SER A 1 205 ? -8.782 -1.994 -12.377 1.00 79.88 205 SER A CA 1
ATOM 1641 C C . SER A 1 205 ? -8.919 -1.140 -11.119 1.00 79.88 205 SER A C 1
ATOM 1643 O O . SER A 1 205 ? -8.331 -0.064 -11.088 1.00 79.88 205 SER A O 1
ATOM 1645 N N . THR A 1 206 ? -9.681 -1.565 -10.102 1.00 84.69 206 THR A N 1
ATOM 1646 C CA . THR A 1 206 ? -9.919 -0.711 -8.930 1.00 84.69 206 THR A CA 1
ATOM 1647 C C . THR A 1 206 ? -8.622 -0.445 -8.172 1.00 84.69 206 THR A C 1
ATOM 1649 O O . THR A 1 206 ? -7.908 -1.384 -7.796 1.00 84.69 206 THR A O 1
ATOM 1652 N N . VAL A 1 207 ? -8.339 0.837 -7.926 1.00 84.50 207 VAL A N 1
ATOM 1653 C CA . VAL A 1 207 ? -7.182 1.293 -7.153 1.00 84.50 207 VAL A CA 1
ATOM 1654 C C . VAL A 1 207 ? -7.630 2.271 -6.084 1.00 84.50 207 VAL A C 1
ATOM 1656 O O . VAL A 1 207 ? -8.265 3.283 -6.373 1.00 84.50 207 VAL A O 1
ATOM 1659 N N . TRP A 1 208 ? -7.229 1.996 -4.851 1.00 92.75 208 TRP A N 1
ATOM 1660 C CA . TRP A 1 208 ? -7.458 2.896 -3.730 1.00 92.75 208 TRP A CA 1
ATOM 1661 C C . TRP A 1 208 ? -6.175 3.611 -3.348 1.00 92.75 208 TRP A C 1
ATOM 1663 O O . TRP A 1 208 ? -5.074 3.061 -3.476 1.00 92.75 208 TRP A O 1
ATOM 1673 N N . SER A 1 209 ? -6.318 4.839 -2.866 1.00 89.38 209 SER A N 1
ATOM 1674 C CA . SER A 1 209 ? -5.268 5.528 -2.137 1.00 89.38 209 SER A CA 1
ATOM 1675 C C . SER A 1 209 ? -5.647 5.733 -0.687 1.00 89.38 209 SER A C 1
ATOM 1677 O O . SER A 1 209 ? -6.808 6.000 -0.409 1.00 89.38 209 SER A O 1
ATOM 1679 N N . ILE A 1 210 ? -4.668 5.656 0.208 1.00 93.31 210 ILE A N 1
ATOM 1680 C CA . ILE A 1 210 ? -4.837 5.992 1.622 1.00 93.31 210 ILE A CA 1
ATOM 1681 C C . ILE A 1 210 ? -3.577 6.686 2.137 1.00 93.31 210 ILE A C 1
ATOM 1683 O O . ILE A 1 210 ? -2.452 6.272 1.830 1.00 93.31 210 ILE A O 1
ATOM 1687 N N . GLY A 1 211 ? -3.765 7.766 2.886 1.00 91.56 211 GLY A N 1
ATOM 1688 C CA . GLY A 1 211 ? -2.720 8.417 3.656 1.00 91.56 211 GLY A CA 1
ATOM 1689 C C . GLY A 1 211 ? -2.378 7.591 4.884 1.00 91.56 211 GLY A C 1
ATOM 1690 O O . GLY A 1 211 ? -3.264 7.197 5.635 1.00 91.56 211 GLY A O 1
ATOM 1691 N N . ILE A 1 212 ? -1.092 7.328 5.094 1.00 92.56 212 ILE A N 1
ATOM 1692 C CA . ILE A 1 212 ? -0.601 6.620 6.271 1.00 92.56 212 ILE A CA 1
ATOM 1693 C C . ILE A 1 212 ? 0.622 7.352 6.815 1.00 92.56 212 ILE A C 1
ATOM 1695 O O . ILE A 1 212 ? 1.556 7.664 6.071 1.00 92.56 212 ILE A O 1
ATOM 1699 N N . LEU A 1 213 ? 0.621 7.597 8.121 1.00 87.94 213 LEU A N 1
ATOM 1700 C CA . LEU A 1 213 ? 1.757 8.119 8.870 1.00 87.94 213 LEU A CA 1
ATOM 1701 C C . LEU A 1 213 ? 2.077 7.149 10.008 1.00 87.94 213 LEU A C 1
ATOM 1703 O O . LEU A 1 213 ? 1.305 6.980 10.945 1.00 87.94 213 LEU A O 1
ATOM 1707 N N . SER A 1 214 ? 3.252 6.534 9.935 1.00 87.38 214 SER A N 1
ATOM 1708 C CA . SER A 1 214 ? 3.819 5.755 11.035 1.00 87.38 214 SER A CA 1
ATOM 1709 C C . SER A 1 214 ? 4.688 6.667 11.896 1.00 87.38 214 SER A C 1
ATOM 1711 O O . SER A 1 214 ? 5.664 7.239 11.398 1.00 87.38 214 SER A O 1
ATOM 1713 N N . VAL A 1 215 ? 4.339 6.828 13.173 1.00 81.69 215 VAL A N 1
ATOM 1714 C CA . VAL A 1 215 ? 5.150 7.559 14.154 1.00 81.69 215 VAL A CA 1
ATOM 1715 C C . VAL A 1 215 ? 5.734 6.549 15.125 1.00 81.69 215 VAL A C 1
ATOM 1717 O O . VAL A 1 215 ? 5.188 6.253 16.187 1.00 81.69 215 VAL A O 1
ATOM 1720 N N . ASP A 1 216 ? 6.885 6.024 14.742 1.00 64.69 216 ASP A N 1
ATOM 1721 C CA . ASP A 1 216 ? 7.695 5.224 15.641 1.00 64.69 216 ASP A CA 1
ATOM 1722 C C . ASP A 1 216 ? 8.354 6.134 16.680 1.00 64.69 216 ASP A C 1
ATOM 1724 O O . ASP A 1 216 ? 8.962 7.154 16.339 1.00 64.69 216 ASP A O 1
ATOM 1728 N N . GLY A 1 217 ? 8.237 5.765 17.955 1.00 55.22 217 GLY A N 1
ATOM 1729 C CA . GLY A 1 217 ? 9.045 6.346 19.022 1.00 55.22 217 GLY A CA 1
ATOM 1730 C C . GLY A 1 217 ? 10.501 5.865 18.939 1.00 55.22 217 GLY A C 1
ATOM 1731 O O . GLY A 1 217 ? 11.131 5.866 17.884 1.00 55.22 217 GLY A O 1
ATOM 1732 N N . ASP A 1 218 ? 11.055 5.414 20.066 1.00 50.28 218 ASP A N 1
ATOM 1733 C CA . ASP A 1 218 ? 12.387 4.785 20.097 1.00 50.28 218 ASP A CA 1
ATOM 1734 C C . ASP A 1 218 ? 12.373 3.310 19.627 1.00 50.28 218 ASP A C 1
ATOM 1736 O O . ASP A 1 218 ? 13.438 2.725 19.413 1.00 50.28 218 ASP A O 1
ATOM 1740 N N . THR A 1 219 ? 11.189 2.705 19.446 1.00 57.72 219 THR A N 1
ATOM 1741 C CA . THR A 1 219 ? 11.003 1.324 18.958 1.00 57.72 219 THR A CA 1
ATOM 1742 C C . THR A 1 219 ? 10.103 1.282 17.718 1.00 57.72 219 THR A C 1
ATOM 1744 O O . THR A 1 219 ? 9.357 2.227 17.462 1.00 57.72 219 THR A O 1
ATOM 1747 N N . LEU A 1 220 ? 10.235 0.223 16.910 1.00 66.75 220 LEU A N 1
ATOM 1748 C CA . LEU A 1 220 ? 9.492 0.051 15.657 1.00 66.75 220 LEU A CA 1
ATOM 1749 C C . LEU A 1 220 ? 8.298 -0.869 15.896 1.00 66.75 220 LEU A C 1
ATOM 1751 O O . LEU A 1 220 ? 8.452 -1.834 16.636 1.00 66.75 220 LEU A O 1
ATOM 1755 N N . ALA A 1 221 ? 7.182 -0.638 15.205 1.00 71.25 221 ALA A N 1
ATOM 1756 C CA . ALA A 1 221 ? 6.072 -1.589 15.193 1.00 71.25 221 ALA A CA 1
ATOM 1757 C C . ALA A 1 221 ? 6.489 -2.991 14.727 1.00 71.25 221 ALA A C 1
ATOM 1759 O O . ALA A 1 221 ? 7.374 -3.141 13.871 1.00 71.25 221 ALA A O 1
ATOM 1760 N N . ASP A 1 222 ? 5.779 -4.016 15.191 1.00 78.56 222 ASP A N 1
ATOM 1761 C CA . ASP A 1 222 ? 5.910 -5.355 14.625 1.00 78.56 222 ASP A CA 1
ATOM 1762 C C . ASP A 1 222 ? 5.243 -5.404 13.259 1.00 78.56 222 ASP A C 1
ATOM 1764 O O . ASP A 1 222 ? 5.864 -5.844 12.288 1.00 78.56 222 ASP A O 1
ATOM 1768 N N . LEU A 1 223 ? 4.021 -4.882 13.150 1.00 87.62 223 LEU A N 1
ATOM 1769 C CA . LEU A 1 223 ? 3.276 -4.850 11.900 1.00 87.62 223 LEU A CA 1
ATOM 1770 C C . LEU A 1 223 ? 2.259 -3.706 11.882 1.00 87.62 223 LEU A C 1
ATOM 1772 O O . LEU A 1 223 ? 1.378 -3.602 12.720 1.00 87.62 223 LEU A O 1
ATOM 1776 N N . GLN A 1 224 ? 2.327 -2.872 10.857 1.00 91.88 224 GLN A N 1
ATOM 1777 C CA . GLN A 1 224 ? 1.346 -1.829 10.590 1.00 91.88 224 GLN A CA 1
ATOM 1778 C C . GLN A 1 224 ? 0.754 -2.063 9.213 1.00 91.88 224 GLN A C 1
ATOM 1780 O O . GLN A 1 224 ? 1.488 -2.203 8.226 1.00 91.88 224 GLN A O 1
ATOM 1785 N N . ALA A 1 225 ? -0.568 -2.142 9.143 1.00 94.88 225 ALA A N 1
ATOM 1786 C CA . ALA A 1 225 ? -1.246 -2.562 7.931 1.00 94.88 225 ALA A CA 1
ATOM 1787 C C . ALA A 1 225 ? -2.635 -1.945 7.778 1.00 94.88 225 ALA A C 1
ATOM 1789 O O . ALA A 1 225 ? -3.310 -1.593 8.745 1.00 94.88 225 ALA A O 1
ATOM 1790 N N . PHE A 1 226 ? -3.056 -1.882 6.522 1.00 97.62 226 PHE A N 1
ATOM 1791 C CA . PHE A 1 226 ? -4.425 -1.613 6.111 1.00 97.62 226 PHE A CA 1
ATOM 1792 C C . PHE A 1 226 ? -4.986 -2.864 5.437 1.00 97.62 226 PHE A C 1
ATOM 1794 O O . PHE A 1 226 ? -4.254 -3.570 4.745 1.00 97.62 226 PHE A O 1
ATOM 1801 N N . GLY A 1 227 ? -6.270 -3.159 5.597 1.00 97.50 227 GLY A N 1
ATOM 1802 C CA . GLY A 1 227 ? -6.884 -4.287 4.904 1.00 97.50 227 GLY A CA 1
ATOM 1803 C C . GLY A 1 227 ? -8.367 -4.133 4.658 1.00 97.50 227 GLY A C 1
ATOM 1804 O O . GLY A 1 227 ? -8.984 -3.153 5.061 1.00 97.50 227 GLY A O 1
ATOM 1805 N N . PHE A 1 228 ? -8.927 -5.137 3.993 1.00 98.31 228 PHE A N 1
ATOM 1806 C CA . PHE A 1 228 ? -10.332 -5.171 3.607 1.00 98.31 228 PHE A CA 1
ATOM 1807 C C . PHE A 1 228 ? -10.835 -6.613 3.397 1.00 98.31 228 PHE A C 1
ATOM 1809 O O . PHE A 1 228 ? -10.030 -7.542 3.247 1.00 98.31 228 PHE A O 1
ATOM 1816 N N . SER A 1 229 ? -12.156 -6.821 3.438 1.00 98.00 229 SER A N 1
ATOM 1817 C CA . SER A 1 229 ? -12.821 -8.136 3.363 1.00 98.00 229 SER A CA 1
ATOM 1818 C C . SER A 1 229 ? -14.152 -8.092 2.612 1.00 98.00 229 SER A C 1
ATOM 1820 O O . SER A 1 229 ? -14.791 -7.050 2.543 1.00 98.00 229 SER A O 1
ATOM 1822 N N . ASP A 1 230 ? -14.575 -9.250 2.100 1.00 97.44 230 ASP A N 1
ATOM 1823 C CA . ASP A 1 230 ? -15.912 -9.510 1.535 1.00 97.44 230 ASP A CA 1
ATOM 1824 C C . ASP A 1 230 ? -16.804 -10.326 2.497 1.00 97.44 230 ASP A C 1
ATOM 1826 O O . ASP A 1 230 ? -17.589 -11.179 2.081 1.00 97.44 230 ASP A O 1
ATOM 1830 N N . GLY A 1 231 ? -16.578 -10.171 3.803 1.00 94.88 231 GLY A N 1
ATOM 1831 C CA . GLY A 1 231 ? -17.125 -11.035 4.853 1.00 94.88 231 GLY A CA 1
ATOM 1832 C C . GLY A 1 231 ? -16.574 -12.474 4.937 1.00 94.88 231 GLY A C 1
ATOM 1833 O O . GLY A 1 231 ? -16.671 -13.089 6.003 1.00 94.88 231 GLY A O 1
ATOM 1834 N N . GLU A 1 232 ? -15.970 -13.033 3.878 1.00 94.69 232 GLU A N 1
ATOM 1835 C CA . GLU A 1 232 ? -15.444 -14.411 3.866 1.00 94.69 232 GLU A CA 1
ATOM 1836 C C . GLU A 1 232 ? -13.913 -14.479 3.796 1.00 94.69 232 GLU A C 1
ATOM 1838 O O . GLU A 1 232 ? -13.279 -15.279 4.496 1.00 94.69 232 GLU A O 1
ATOM 1843 N N . ARG A 1 233 ? -13.308 -13.670 2.926 1.00 95.81 233 ARG A N 1
ATOM 1844 C CA . ARG A 1 233 ? -11.869 -13.598 2.672 1.00 95.81 233 ARG A CA 1
ATOM 1845 C C . ARG A 1 233 ? -11.365 -12.204 2.983 1.00 95.81 233 ARG A C 1
ATOM 1847 O O . ARG A 1 233 ? -12.072 -11.225 2.823 1.00 95.81 233 ARG A O 1
ATOM 1854 N N . ARG A 1 234 ? -10.103 -12.123 3.396 1.00 95.38 234 ARG A N 1
ATOM 1855 C CA . ARG A 1 234 ? -9.447 -10.861 3.756 1.00 95.38 234 ARG A CA 1
ATOM 1856 C C . ARG A 1 234 ? -8.248 -10.622 2.863 1.00 95.38 234 ARG A C 1
ATOM 1858 O O . ARG A 1 234 ? -7.693 -11.579 2.328 1.00 95.38 234 ARG A O 1
ATOM 1865 N N . LEU A 1 235 ? -7.819 -9.380 2.729 1.00 94.00 235 LEU A N 1
ATOM 1866 C CA . LEU A 1 235 ? -6.543 -9.028 2.121 1.00 94.00 235 LEU A CA 1
ATOM 1867 C C . LEU A 1 235 ? -5.943 -7.860 2.898 1.00 94.00 235 LEU A C 1
ATOM 1869 O O . LEU A 1 235 ? -6.644 -6.892 3.190 1.00 94.00 235 LEU A O 1
ATOM 1873 N N . TYR A 1 236 ? -4.661 -7.959 3.237 1.00 94.50 236 TYR A N 1
ATOM 1874 C CA . TYR A 1 236 ? -3.954 -6.930 3.997 1.00 94.50 236 TYR A CA 1
ATOM 1875 C C . TYR A 1 236 ? -2.765 -6.403 3.206 1.00 94.50 236 TYR A C 1
ATOM 1877 O O . TYR A 1 236 ? -1.998 -7.186 2.654 1.00 94.50 236 TYR A O 1
ATOM 1885 N N . TYR A 1 237 ? -2.568 -5.093 3.212 1.00 88.50 237 TYR A N 1
ATOM 1886 C CA . TYR A 1 237 ? -1.356 -4.429 2.766 1.00 88.50 237 TYR A CA 1
ATOM 1887 C C . TYR A 1 237 ? -0.515 -4.057 3.976 1.00 88.50 237 TYR A C 1
ATOM 1889 O O . TYR A 1 237 ? -0.917 -3.237 4.800 1.00 88.50 237 TYR A O 1
ATOM 1897 N N . THR A 1 238 ? 0.667 -4.654 4.076 1.00 87.94 238 THR A N 1
ATOM 1898 C CA . THR A 1 238 ? 1.646 -4.262 5.083 1.00 87.94 238 THR A CA 1
ATOM 1899 C C . THR A 1 238 ? 2.322 -2.968 4.654 1.00 87.94 238 THR A C 1
ATOM 1901 O O . THR A 1 238 ? 2.895 -2.906 3.566 1.00 87.94 238 THR A O 1
ATOM 1904 N N . CYS A 1 239 ? 2.292 -1.962 5.520 1.00 84.62 239 CYS A N 1
ATOM 1905 C CA . CYS A 1 239 ? 2.838 -0.632 5.258 1.00 84.62 239 CYS A CA 1
ATOM 1906 C C . CYS A 1 239 ? 4.162 -0.435 5.998 1.00 84.62 239 CYS A C 1
ATOM 1908 O O . CYS A 1 239 ? 5.158 -0.049 5.394 1.00 84.62 239 CYS A O 1
ATOM 1910 N N . HIS A 1 240 ? 4.209 -0.794 7.281 1.00 79.56 240 HIS A N 1
ATOM 1911 C CA . HIS A 1 240 ? 5.421 -0.737 8.100 1.00 79.56 240 HIS A CA 1
ATOM 1912 C C . HIS A 1 240 ? 5.499 -1.936 9.045 1.00 79.56 240 HIS A C 1
ATOM 1914 O O . HIS A 1 240 ? 4.545 -2.696 9.193 1.00 79.56 240 HIS A O 1
ATOM 1920 N N . GLY A 1 241 ? 6.657 -2.112 9.672 1.00 72.69 241 GLY A N 1
ATOM 1921 C CA . GLY A 1 241 ? 6.855 -3.061 10.764 1.00 72.69 241 GLY A CA 1
ATOM 1922 C C . GLY A 1 241 ? 7.974 -4.064 10.507 1.00 72.69 241 GLY A C 1
ATOM 1923 O O . GLY A 1 241 ? 8.397 -4.276 9.370 1.00 72.69 241 GLY A O 1
ATOM 1924 N N . MET A 1 242 ? 8.501 -4.656 11.577 1.00 69.38 242 MET A N 1
ATOM 1925 C CA . MET A 1 242 ? 9.646 -5.576 11.525 1.00 69.38 242 MET A CA 1
ATOM 1926 C C . MET A 1 242 ? 9.263 -7.014 11.155 1.00 69.38 242 MET A C 1
ATOM 1928 O O . MET A 1 242 ? 10.088 -7.771 10.627 1.00 69.38 242 MET A O 1
ATOM 1932 N N . ARG A 1 243 ? 8.016 -7.407 11.418 1.00 67.94 243 ARG A N 1
ATOM 1933 C CA . ARG A 1 243 ? 7.504 -8.748 11.162 1.00 67.94 243 ARG A CA 1
ATOM 1934 C C . ARG A 1 243 ? 7.213 -8.904 9.675 1.00 67.94 243 ARG A C 1
ATOM 1936 O O . ARG A 1 243 ? 6.369 -8.227 9.097 1.00 67.94 243 ARG A O 1
ATOM 1943 N N . CYS A 1 244 ? 7.918 -9.829 9.031 1.00 59.53 244 CYS A N 1
ATOM 1944 C CA . CYS A 1 244 ? 7.633 -10.194 7.647 1.00 59.53 244 CYS A CA 1
ATOM 1945 C C . CYS A 1 244 ? 6.676 -11.394 7.626 1.00 59.53 244 CYS A C 1
ATOM 1947 O O . CYS A 1 244 ? 7.109 -12.531 7.839 1.00 59.53 244 CYS A O 1
ATOM 1949 N N . ILE A 1 245 ? 5.389 -11.154 7.370 1.00 62.16 245 ILE A N 1
ATOM 1950 C CA . ILE A 1 245 ? 4.384 -12.214 7.224 1.00 62.16 245 ILE A CA 1
ATOM 1951 C C . ILE A 1 245 ? 4.213 -12.515 5.734 1.00 62.16 245 ILE A C 1
ATOM 1953 O O . ILE A 1 245 ? 3.651 -11.727 4.986 1.00 62.16 245 ILE A O 1
ATOM 1957 N N . TRP A 1 246 ? 4.726 -13.664 5.294 1.00 55.72 246 TRP A N 1
ATOM 1958 C CA . TRP A 1 246 ? 4.669 -14.102 3.888 1.00 55.72 246 TRP A CA 1
ATOM 1959 C C . TRP A 1 246 ? 3.534 -15.093 3.616 1.00 55.72 246 TRP A C 1
ATOM 1961 O O . TRP A 1 246 ? 3.492 -15.729 2.561 1.00 55.72 246 TRP A O 1
ATOM 1971 N N . GLU A 1 247 ? 2.660 -15.279 4.598 1.00 61.47 247 GLU A N 1
ATOM 1972 C CA . GLU A 1 247 ? 1.515 -16.172 4.507 1.00 61.47 247 GLU A CA 1
ATOM 1973 C C . GLU A 1 247 ? 0.307 -15.416 3.951 1.00 61.47 247 GLU A C 1
ATOM 1975 O O . GLU A 1 247 ? 0.199 -14.194 4.069 1.00 61.47 247 GLU A O 1
ATOM 1980 N N . GLU A 1 248 ? -0.615 -16.138 3.319 1.00 63.22 248 GLU A N 1
ATOM 1981 C CA . GLU A 1 248 ? -1.910 -15.549 2.989 1.00 63.22 248 GLU A CA 1
ATOM 1982 C C . GLU A 1 248 ? -2.603 -15.144 4.303 1.00 63.22 248 GLU A C 1
ATOM 1984 O O . GLU A 1 248 ? -2.562 -15.924 5.258 1.00 63.22 248 GLU A O 1
ATOM 1989 N N . PRO A 1 249 ? -3.214 -13.948 4.390 1.00 82.00 249 PRO A N 1
ATOM 1990 C CA . PRO A 1 249 ? -3.629 -13.077 3.285 1.00 82.00 249 PRO A CA 1
ATOM 1991 C C . PRO A 1 249 ? -2.833 -11.753 3.132 1.00 82.00 249 PRO A C 1
ATOM 1993 O O . PRO A 1 249 ? -3.409 -10.721 2.787 1.00 82.00 249 PRO A O 1
ATOM 1996 N N . TRP A 1 250 ? -1.517 -11.755 3.371 1.00 83.88 250 TRP A N 1
ATOM 1997 C CA . TRP A 1 250 ? -0.707 -10.528 3.445 1.00 83.88 250 TRP A CA 1
ATOM 1998 C C . TRP A 1 250 ? 0.007 -10.159 2.132 1.00 83.88 250 TRP A C 1
ATOM 2000 O O . TRP A 1 250 ? 0.665 -10.985 1.494 1.00 83.88 250 TRP A O 1
ATOM 2010 N N . ILE A 1 251 ? -0.078 -8.884 1.749 1.00 76.88 251 ILE A N 1
ATOM 2011 C CA . ILE A 1 251 ? 0.667 -8.242 0.664 1.00 76.88 251 ILE A CA 1
ATOM 2012 C C . ILE A 1 251 ? 1.751 -7.361 1.277 1.00 76.88 251 ILE A C 1
ATOM 2014 O O . ILE A 1 251 ? 1.490 -6.292 1.820 1.00 76.88 251 ILE A O 1
ATOM 2018 N N . VAL A 1 252 ? 2.998 -7.793 1.122 1.00 70.12 252 VAL A N 1
ATOM 2019 C CA . VAL A 1 252 ? 4.168 -7.139 1.729 1.00 70.12 252 VAL A CA 1
ATOM 2020 C C . VAL A 1 252 ? 4.955 -6.256 0.761 1.00 70.12 252 VAL A C 1
ATOM 2022 O O . VAL A 1 252 ? 5.995 -5.715 1.119 1.00 70.12 252 VAL A O 1
ATOM 2025 N N . SER A 1 253 ? 4.485 -6.079 -0.480 1.00 65.31 253 SER A N 1
ATOM 2026 C CA . SER A 1 253 ? 5.169 -5.235 -1.474 1.00 65.31 253 SER A CA 1
ATOM 2027 C C . SER A 1 253 ? 5.261 -3.764 -1.071 1.00 65.31 253 SER A C 1
ATOM 2029 O O . SER A 1 253 ? 6.080 -3.051 -1.640 1.00 65.31 253 SER A O 1
ATOM 2031 N N . TYR A 1 254 ? 4.440 -3.333 -0.111 1.00 67.75 254 TYR A N 1
ATOM 2032 C CA . TYR A 1 254 ? 4.386 -1.970 0.412 1.00 67.75 254 TYR A CA 1
ATOM 2033 C C . TYR A 1 254 ? 5.146 -1.797 1.737 1.00 67.75 254 TYR A C 1
ATOM 2035 O O . TYR A 1 254 ? 5.346 -0.664 2.170 1.00 67.75 254 TYR A O 1
ATOM 2043 N N . GLN A 1 255 ? 5.632 -2.890 2.339 1.00 71.69 255 GLN A N 1
ATOM 2044 C CA . GLN A 1 255 ? 6.262 -2.868 3.656 1.00 71.69 255 GLN A CA 1
ATOM 2045 C C . GLN A 1 255 ? 7.570 -2.072 3.626 1.00 71.69 255 GLN A C 1
ATOM 2047 O O . GLN A 1 255 ? 8.523 -2.442 2.932 1.00 71.69 255 GLN A O 1
ATOM 2052 N N . ASP A 1 256 ? 7.612 -0.988 4.403 1.00 66.94 256 ASP A N 1
ATOM 2053 C CA . ASP A 1 256 ? 8.731 -0.049 4.510 1.00 66.94 256 ASP A CA 1
ATOM 2054 C C . ASP A 1 256 ? 9.222 0.475 3.146 1.00 66.94 256 ASP A C 1
ATOM 2056 O O . ASP A 1 256 ? 10.419 0.708 2.949 1.00 66.94 256 ASP A O 1
ATOM 2060 N N . VAL A 1 257 ? 8.301 0.632 2.185 1.00 58.97 257 VAL A N 1
ATOM 2061 C CA . VAL A 1 257 ? 8.578 1.303 0.901 1.00 58.97 257 VAL A CA 1
ATOM 2062 C C . VAL A 1 257 ? 8.719 2.812 1.085 1.00 58.97 257 VAL A C 1
ATOM 2064 O O . VAL A 1 257 ? 9.466 3.454 0.343 1.00 58.97 257 VAL A O 1
ATOM 2067 N N . HIS A 1 258 ? 8.016 3.369 2.070 1.00 63.09 258 HIS A N 1
ATOM 2068 C CA . HIS A 1 258 ? 8.096 4.776 2.430 1.00 63.09 258 HIS A CA 1
ATOM 2069 C C . HIS A 1 258 ? 8.809 4.970 3.776 1.00 63.09 258 HIS A C 1
ATOM 2071 O O . HIS A 1 258 ? 9.068 4.013 4.512 1.00 63.09 258 HIS A O 1
ATOM 2077 N N . GLY A 1 259 ? 9.202 6.214 4.053 1.00 58.94 259 GLY A N 1
ATOM 2078 C CA . GLY A 1 259 ? 9.799 6.604 5.326 1.00 58.94 259 GLY A CA 1
ATOM 2079 C C . GLY A 1 259 ? 8.796 6.575 6.477 1.00 58.94 259 GLY A C 1
ATOM 2080 O O . GLY A 1 259 ? 7.651 6.168 6.319 1.00 58.94 259 GLY A O 1
ATOM 2081 N N . ARG A 1 260 ? 9.252 6.995 7.656 1.00 69.56 260 ARG A N 1
ATOM 2082 C CA . ARG A 1 260 ? 8.445 7.088 8.882 1.00 69.56 260 ARG A CA 1
ATOM 2083 C C . ARG A 1 260 ? 8.591 8.479 9.482 1.00 69.56 260 ARG A C 1
ATOM 2085 O O . ARG A 1 260 ? 9.598 9.150 9.247 1.00 69.56 260 ARG A O 1
ATOM 2092 N N . GLY A 1 261 ? 7.615 8.887 10.287 1.00 73.06 261 GLY A N 1
ATOM 2093 C CA . GLY A 1 261 ? 7.513 10.228 10.868 1.00 73.06 261 GLY A CA 1
ATOM 2094 C C . GLY A 1 261 ? 7.023 11.292 9.882 1.00 73.06 261 GLY A C 1
ATOM 2095 O O . GLY A 1 261 ? 7.071 12.479 10.195 1.00 73.06 261 GLY A O 1
ATOM 2096 N N . GLU A 1 262 ? 6.595 10.877 8.690 1.00 72.50 262 GLU A N 1
ATOM 2097 C CA . GLU A 1 262 ? 6.105 11.731 7.613 1.00 72.50 262 GLU A CA 1
ATOM 2098 C C . GLU A 1 262 ? 4.917 11.023 6.929 1.00 72.50 262 GLU A C 1
ATOM 2100 O O . GLU A 1 262 ? 4.874 9.792 6.864 1.00 72.50 262 GLU A O 1
ATOM 2105 N N . TRP A 1 263 ? 3.925 11.790 6.469 1.00 81.00 263 TRP A N 1
ATOM 2106 C CA . TRP A 1 263 ? 2.755 11.245 5.776 1.00 81.00 263 TRP A CA 1
ATOM 2107 C C . TRP A 1 263 ? 3.126 10.720 4.391 1.00 81.00 263 TRP A C 1
ATOM 2109 O O . TRP A 1 263 ? 3.790 11.407 3.607 1.00 81.00 263 TRP A O 1
ATOM 2119 N N . HIS A 1 264 ? 2.611 9.539 4.058 1.00 80.00 264 HIS A N 1
ATOM 2120 C CA . HIS A 1 264 ? 2.763 8.936 2.743 1.00 80.00 264 HIS A CA 1
ATOM 2121 C C . HIS A 1 264 ? 1.424 8.449 2.201 1.00 80.00 264 HIS A C 1
ATOM 2123 O O . HIS A 1 264 ? 0.639 7.827 2.909 1.00 80.00 264 HIS A O 1
ATOM 2129 N N . VAL A 1 265 ? 1.178 8.720 0.920 1.00 81.62 265 VAL A N 1
ATOM 2130 C CA . VAL A 1 265 ? -0.023 8.253 0.223 1.00 81.62 265 VAL A CA 1
ATOM 2131 C C . VAL A 1 265 ? 0.299 6.946 -0.485 1.00 81.62 265 VAL A C 1
ATOM 2133 O O . VAL A 1 265 ? 0.994 6.925 -1.505 1.00 81.62 265 VAL A O 1
ATOM 2136 N N . TYR A 1 266 ? -0.236 5.855 0.045 1.00 83.69 266 TYR A N 1
ATOM 2137 C CA . TYR A 1 266 ? -0.128 4.532 -0.550 1.00 83.69 266 TYR A CA 1
ATOM 2138 C C . TYR A 1 266 ? -1.151 4.403 -1.673 1.00 83.69 266 TYR A C 1
ATOM 2140 O O . TYR A 1 266 ? -2.288 4.830 -1.515 1.00 83.69 266 TYR A O 1
ATOM 2148 N N . ARG A 1 267 ? -0.763 3.806 -2.807 1.00 83.94 267 ARG A N 1
ATOM 2149 C CA . ARG A 1 267 ? -1.671 3.480 -3.922 1.00 83.94 267 ARG A CA 1
ATOM 2150 C C . ARG A 1 267 ? -1.699 1.976 -4.134 1.00 83.94 267 ARG A C 1
ATOM 2152 O O . ARG A 1 267 ? -0.678 1.384 -4.493 1.00 83.94 267 ARG A O 1
ATOM 2159 N N . MET A 1 268 ? -2.855 1.373 -3.910 1.00 82.31 268 MET A N 1
ATOM 2160 C CA . MET A 1 268 ? -3.036 -0.069 -3.789 1.00 82.31 268 MET A CA 1
ATOM 2161 C C . MET A 1 268 ? -3.969 -0.566 -4.887 1.00 82.31 268 MET A C 1
ATOM 2163 O O . MET A 1 268 ? -5.113 -0.125 -4.976 1.00 82.31 268 MET A O 1
ATOM 2167 N N . ALA A 1 269 ? -3.485 -1.482 -5.728 1.00 84.56 269 ALA A N 1
ATOM 2168 C CA . ALA A 1 269 ? -4.262 -2.065 -6.821 1.00 84.56 269 ALA A CA 1
ATOM 2169 C C . ALA A 1 269 ? -5.226 -3.149 -6.301 1.00 84.56 269 ALA A C 1
ATOM 2171 O O . ALA A 1 269 ? -5.145 -4.311 -6.700 1.00 84.56 269 ALA A O 1
ATOM 2172 N N . VAL A 1 270 ? -6.123 -2.750 -5.393 1.00 90.00 270 VAL A N 1
ATOM 2173 C CA . VAL A 1 270 ? -7.025 -3.613 -4.609 1.00 90.00 270 VAL A CA 1
ATOM 2174 C C . VAL A 1 270 ? -7.794 -4.607 -5.474 1.00 90.00 270 VAL A C 1
ATOM 2176 O O . VAL A 1 270 ? -7.920 -5.776 -5.114 1.00 90.00 270 VAL A O 1
ATOM 2179 N N . GLY A 1 271 ? -8.242 -4.170 -6.651 1.00 80.25 271 GLY A N 1
ATOM 2180 C CA . GLY A 1 271 ? -8.978 -4.994 -7.600 1.00 80.25 271 GLY A CA 1
ATOM 2181 C C . GLY A 1 271 ? -8.139 -6.109 -8.217 1.00 80.25 271 GLY A C 1
ATOM 2182 O O . GLY A 1 271 ? -8.486 -7.291 -8.151 1.00 80.25 271 GLY A O 1
ATOM 2183 N N . TYR A 1 272 ? -7.000 -5.729 -8.795 1.00 81.00 272 TYR A N 1
ATOM 2184 C CA . TYR A 1 272 ? -6.060 -6.647 -9.435 1.00 81.00 272 TYR A CA 1
ATOM 2185 C C . TYR A 1 272 ? -5.468 -7.647 -8.435 1.00 81.00 272 TYR A C 1
ATOM 2187 O O . TYR A 1 272 ? -5.421 -8.852 -8.704 1.00 81.00 272 TYR A O 1
ATOM 2195 N N . ASP A 1 273 ? -5.047 -7.157 -7.268 1.00 83.00 273 ASP A N 1
ATOM 2196 C CA . ASP A 1 273 ? -4.431 -7.976 -6.228 1.00 83.00 273 ASP A CA 1
ATOM 2197 C C . ASP A 1 273 ? -5.415 -9.017 -5.682 1.00 83.00 273 ASP A C 1
ATOM 2199 O O . ASP A 1 273 ? -5.061 -10.195 -5.541 1.00 83.00 273 ASP A O 1
ATOM 2203 N N . TRP A 1 274 ? -6.673 -8.622 -5.459 1.00 87.12 274 TRP A N 1
ATOM 2204 C CA . TRP A 1 274 ? -7.723 -9.553 -5.064 1.00 87.12 274 TRP A CA 1
ATOM 2205 C C . TRP A 1 274 ? -8.016 -10.586 -6.155 1.00 87.12 274 TRP A C 1
ATOM 2207 O O . TRP A 1 274 ? -8.046 -11.789 -5.877 1.00 87.12 274 TRP A O 1
ATOM 2217 N N . LEU A 1 275 ? -8.199 -10.147 -7.408 1.00 76.12 275 LEU A N 1
ATOM 2218 C CA . LEU A 1 275 ? -8.527 -11.033 -8.527 1.00 76.12 275 LEU A CA 1
ATOM 2219 C C . LEU A 1 275 ? -7.466 -12.119 -8.720 1.00 76.12 275 LEU A C 1
ATOM 2221 O O . LEU A 1 275 ? -7.806 -13.288 -8.910 1.00 76.12 275 LEU A O 1
ATOM 2225 N N . ILE A 1 276 ? -6.184 -11.766 -8.648 1.00 75.69 276 ILE A N 1
ATOM 2226 C CA . ILE A 1 276 ? -5.102 -12.747 -8.785 1.00 75.69 276 ILE A CA 1
ATOM 2227 C C . ILE A 1 276 ? -5.045 -13.697 -7.594 1.00 75.69 276 ILE A C 1
ATOM 2229 O O . ILE A 1 276 ? -4.776 -14.887 -7.779 1.00 75.69 276 ILE A O 1
ATOM 2233 N N . ARG A 1 277 ? -5.285 -13.195 -6.381 1.00 82.00 277 ARG A N 1
ATOM 2234 C CA . ARG A 1 277 ? -5.256 -14.009 -5.162 1.00 82.00 277 ARG A CA 1
ATOM 2235 C C . ARG A 1 277 ? -6.397 -15.024 -5.143 1.00 82.00 277 ARG A C 1
ATOM 2237 O O . ARG A 1 277 ? -6.177 -16.193 -4.833 1.00 82.00 277 ARG A O 1
ATOM 2244 N N . TYR A 1 278 ? -7.609 -14.587 -5.472 1.00 86.00 278 TYR A N 1
ATOM 2245 C CA . TYR A 1 278 ? -8.823 -15.345 -5.182 1.00 86.00 278 TYR A CA 1
ATOM 2246 C C . TYR A 1 278 ? -9.605 -15.810 -6.411 1.00 86.00 278 TYR A C 1
ATOM 2248 O O . TYR A 1 278 ? -10.429 -16.719 -6.281 1.00 86.00 278 TYR A O 1
ATOM 2256 N N . GLY A 1 279 ? -9.311 -15.277 -7.598 1.00 86.69 279 GLY A N 1
ATOM 2257 C CA . GLY A 1 279 ? -9.897 -15.704 -8.871 1.00 86.69 279 GLY A CA 1
ATOM 2258 C C . GLY A 1 279 ? -11.296 -15.151 -9.159 1.00 86.69 279 GLY A C 1
ATOM 2259 O O . GLY A 1 279 ? -11.941 -15.619 -10.096 1.00 86.69 279 GLY A O 1
ATOM 2260 N N . TYR A 1 280 ? -11.772 -14.186 -8.370 1.00 93.00 280 TYR A N 1
ATOM 2261 C CA . TYR A 1 280 ? -13.038 -13.469 -8.565 1.00 93.00 280 TYR A CA 1
ATOM 2262 C C . TYR A 1 280 ? -12.911 -12.018 -8.086 1.00 93.00 280 TYR A C 1
ATOM 2264 O O . TYR A 1 280 ? -11.915 -11.676 -7.455 1.00 93.00 280 TYR A O 1
ATOM 2272 N N . LEU A 1 281 ? -13.908 -11.181 -8.385 1.00 94.56 281 LEU A N 1
ATOM 2273 C CA . LEU A 1 281 ? -14.001 -9.802 -7.897 1.00 94.56 281 LEU A CA 1
ATOM 2274 C C . LEU A 1 281 ? -15.091 -9.706 -6.816 1.00 94.56 281 LEU A C 1
ATOM 2276 O O . LEU A 1 281 ? -16.209 -10.160 -7.078 1.00 94.56 281 LEU A O 1
ATOM 2280 N N . PRO A 1 282 ? -14.779 -9.179 -5.621 1.00 97.38 282 PRO A N 1
ATOM 2281 C CA . PRO A 1 282 ? -15.672 -9.168 -4.469 1.00 97.38 282 PRO A CA 1
ATOM 2282 C C . PRO A 1 282 ? -16.527 -7.896 -4.398 1.00 97.38 282 PRO A C 1
ATOM 2284 O O . PRO A 1 282 ? -16.270 -6.911 -5.094 1.00 97.38 282 PRO A O 1
ATOM 2287 N N . GLU A 1 283 ? -17.496 -7.920 -3.488 1.00 98.12 283 GLU A N 1
ATOM 2288 C CA . GLU A 1 283 ? -18.103 -6.730 -2.891 1.00 98.12 283 GLU A CA 1
ATOM 2289 C C . GLU A 1 283 ? -17.527 -6.600 -1.472 1.00 98.12 283 GLU A C 1
ATOM 2291 O O . GLU A 1 283 ? -17.626 -7.540 -0.688 1.00 98.12 283 GLU A O 1
ATOM 2296 N N . ILE A 1 284 ? -16.839 -5.495 -1.182 1.00 98.31 284 ILE A N 1
ATOM 2297 C CA . ILE A 1 284 ? -16.135 -5.273 0.087 1.00 98.31 284 ILE A CA 1
ATOM 2298 C C . ILE A 1 284 ? -17.082 -4.657 1.104 1.00 98.31 284 ILE A C 1
ATOM 2300 O O . ILE A 1 284 ? -17.706 -3.644 0.807 1.00 98.31 284 ILE A O 1
ATOM 2304 N N . ASP A 1 285 ? -17.153 -5.238 2.297 1.00 97.75 285 ASP A N 1
ATOM 2305 C CA . ASP A 1 285 ? -18.077 -4.835 3.363 1.00 97.75 285 ASP A CA 1
ATOM 2306 C C . ASP A 1 285 ? -17.389 -4.521 4.702 1.00 97.75 285 ASP A C 1
ATOM 2308 O O . ASP A 1 285 ? -18.032 -4.035 5.635 1.00 97.75 285 ASP A O 1
ATOM 2312 N N . GLU A 1 286 ? -16.078 -4.751 4.810 1.00 98.19 286 GLU A N 1
ATOM 2313 C CA . GLU A 1 286 ? -15.313 -4.500 6.032 1.00 98.19 286 GLU A CA 1
ATOM 2314 C C . GLU A 1 286 ? -13.896 -4.005 5.700 1.00 98.19 286 GLU A C 1
ATOM 2316 O O . GLU A 1 286 ? -13.237 -4.519 4.791 1.00 98.19 286 GLU A O 1
ATOM 2321 N N . LEU A 1 287 ? -13.424 -3.009 6.453 1.00 98.44 287 LEU A N 1
ATOM 2322 C CA . LEU A 1 287 ? -12.061 -2.470 6.421 1.00 98.44 287 LEU A CA 1
ATOM 2323 C C . LEU A 1 287 ? -11.324 -2.813 7.718 1.00 98.44 287 LEU A C 1
ATOM 2325 O O . LEU A 1 287 ? -11.950 -2.945 8.768 1.00 98.44 287 LEU A O 1
ATOM 2329 N N . PHE A 1 288 ? -9.994 -2.901 7.664 1.00 98.38 288 PHE A N 1
ATOM 2330 C CA . PHE A 1 288 ? -9.138 -3.168 8.821 1.00 98.38 288 PHE A CA 1
ATOM 2331 C C . PHE A 1 288 ? -8.013 -2.146 8.949 1.00 98.38 288 PHE A C 1
ATOM 2333 O O . PHE A 1 288 ? -7.347 -1.812 7.967 1.00 98.38 288 PHE A O 1
ATOM 2340 N N . PHE A 1 289 ? -7.757 -1.735 10.187 1.00 98.12 289 PHE A N 1
ATOM 2341 C CA . PHE A 1 289 ? -6.685 -0.821 10.570 1.00 98.12 289 PHE A CA 1
ATOM 2342 C C . PHE A 1 289 ? -5.866 -1.487 11.671 1.00 98.12 289 PHE A C 1
ATOM 2344 O O . PHE A 1 289 ? -6.414 -1.873 12.706 1.00 98.12 289 PHE A O 1
ATOM 2351 N N . ILE A 1 290 ? -4.574 -1.686 11.423 1.00 96.50 290 ILE A N 1
ATOM 2352 C CA . ILE A 1 290 ? -3.746 -2.580 12.234 1.00 96.50 290 ILE A CA 1
ATOM 2353 C C . ILE A 1 290 ? -2.484 -1.854 12.675 1.00 96.50 290 ILE A C 1
ATOM 2355 O O . ILE A 1 290 ? -1.700 -1.414 11.833 1.00 96.50 290 ILE A O 1
ATOM 2359 N N . ASN A 1 291 ? -2.285 -1.792 13.988 1.00 94.38 291 ASN A N 1
ATOM 2360 C CA . ASN A 1 291 ? -1.059 -1.370 14.645 1.00 94.38 291 ASN A CA 1
ATOM 2361 C C . ASN A 1 291 ? -0.632 -2.453 15.648 1.00 94.38 291 ASN A C 1
ATOM 2363 O O . ASN A 1 291 ? -0.954 -2.379 16.832 1.00 94.38 291 ASN A O 1
ATOM 2367 N N . ASP A 1 292 ? 0.061 -3.472 15.148 1.00 91.06 292 ASP A N 1
ATOM 2368 C CA . ASP A 1 292 ? 0.622 -4.574 15.927 1.00 91.06 292 ASP A CA 1
ATOM 2369 C C . ASP A 1 292 ? 1.951 -4.147 16.563 1.00 91.06 292 ASP A C 1
ATOM 2371 O O . ASP A 1 292 ? 2.921 -3.788 15.880 1.00 91.06 292 ASP A O 1
ATOM 2375 N N . ASN A 1 293 ? 1.975 -4.191 17.890 1.00 86.38 293 ASN A N 1
ATOM 2376 C CA . ASN A 1 293 ? 3.112 -3.812 18.722 1.00 86.38 293 ASN A CA 1
ATOM 2377 C C . ASN A 1 293 ? 3.413 -4.882 19.783 1.00 86.38 293 ASN A C 1
ATOM 2379 O O . ASN A 1 293 ? 3.774 -4.534 20.912 1.00 86.38 293 ASN A O 1
ATOM 2383 N N . ASP A 1 294 ? 3.232 -6.162 19.448 1.00 81.12 294 ASP A N 1
ATOM 2384 C CA . ASP A 1 294 ? 3.582 -7.327 20.270 1.00 81.12 294 ASP A CA 1
ATOM 2385 C C . ASP A 1 294 ? 4.991 -7.247 20.919 1.00 81.12 294 ASP A C 1
ATOM 2387 O O . ASP A 1 294 ? 5.975 -7.835 20.474 1.00 81.12 294 ASP A O 1
ATOM 2391 N N . GLY A 1 295 ? 5.082 -6.595 22.084 1.00 68.88 295 GLY A N 1
ATOM 2392 C CA . GLY A 1 295 ? 6.308 -6.507 22.886 1.00 68.88 295 GLY A CA 1
ATOM 2393 C C . GLY A 1 295 ? 7.137 -5.230 22.709 1.00 68.88 295 GLY A C 1
ATOM 2394 O O . GLY A 1 295 ? 8.246 -5.174 23.248 1.00 68.88 295 GLY A O 1
ATOM 2395 N N . ASN A 1 296 ? 6.610 -4.202 22.037 1.00 68.44 296 ASN A N 1
ATOM 2396 C CA . ASN A 1 296 ? 7.287 -2.911 21.867 1.00 68.44 296 ASN A CA 1
ATOM 2397 C C . ASN A 1 296 ? 6.927 -1.914 22.983 1.00 68.44 296 ASN A C 1
ATOM 2399 O O . ASN A 1 296 ? 5.755 -1.665 23.262 1.00 68.44 296 ASN A O 1
ATOM 2403 N N . ASP A 1 297 ? 7.945 -1.317 23.615 1.00 68.88 297 ASP A N 1
ATOM 2404 C CA . ASP A 1 297 ? 7.801 -0.275 24.645 1.00 68.88 297 ASP A CA 1
ATOM 2405 C C . ASP A 1 297 ? 8.892 0.810 24.467 1.00 68.88 297 ASP A C 1
ATOM 2407 O O . ASP A 1 297 ? 10.081 0.499 24.612 1.00 68.88 297 ASP A O 1
ATOM 2411 N N . PRO A 1 298 ? 8.540 2.075 24.152 1.00 71.06 298 PRO A N 1
ATOM 2412 C CA . PRO A 1 298 ? 7.180 2.573 23.928 1.00 71.06 298 PRO A CA 1
ATOM 2413 C C . PRO A 1 298 ? 6.609 2.104 22.577 1.00 71.06 298 PRO A C 1
ATOM 2415 O O . PRO A 1 298 ? 7.374 2.046 21.612 1.00 71.06 298 PRO A O 1
ATOM 2418 N N . PRO A 1 299 ? 5.296 1.819 22.479 1.00 78.81 299 PRO A N 1
ATOM 2419 C CA . PRO A 1 299 ? 4.665 1.388 21.233 1.00 78.81 299 PRO A CA 1
ATOM 2420 C C . PRO A 1 299 ? 4.672 2.500 20.178 1.00 78.81 299 PRO A C 1
ATOM 2422 O O . PRO A 1 299 ? 4.718 3.689 20.504 1.00 78.81 299 PRO A O 1
ATOM 2425 N N . SER A 1 300 ? 4.608 2.096 18.912 1.00 82.88 300 SER A N 1
ATOM 2426 C CA . SER A 1 300 ? 4.457 3.010 17.777 1.00 82.88 300 SER A CA 1
ATOM 2427 C C . SER A 1 300 ? 3.012 3.499 17.639 1.00 82.88 300 SER A C 1
ATOM 2429 O O . SER A 1 300 ? 2.062 2.778 17.962 1.00 82.88 300 SER A O 1
ATOM 2431 N N . ASP A 1 301 ? 2.848 4.717 17.127 1.00 89.88 301 ASP A N 1
ATOM 2432 C CA . ASP A 1 301 ? 1.554 5.215 16.671 1.00 89.88 301 ASP A CA 1
ATOM 2433 C C . ASP A 1 301 ? 1.424 5.018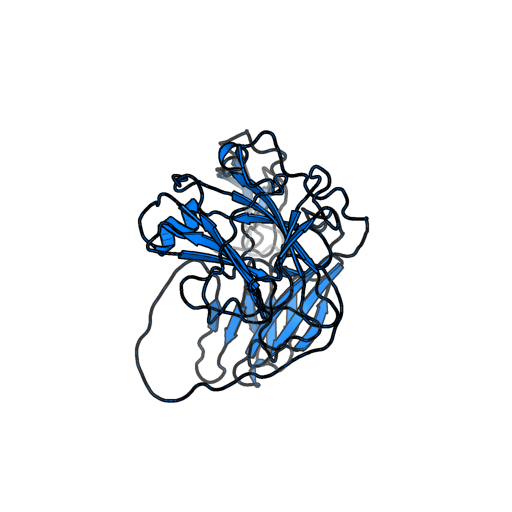 15.157 1.00 89.88 301 ASP A C 1
ATOM 2435 O O . ASP A 1 301 ? 2.400 5.107 14.402 1.00 89.88 301 ASP A O 1
ATOM 2439 N N . LEU A 1 302 ? 0.190 4.838 14.707 1.00 93.94 302 LEU A N 1
ATOM 2440 C CA . LEU A 1 302 ? -0.165 4.760 13.302 1.00 93.94 302 LEU A CA 1
ATOM 2441 C C . LEU A 1 302 ? -1.364 5.653 13.025 1.00 93.94 302 LEU A C 1
ATOM 2443 O O . LEU A 1 302 ? -2.387 5.542 13.695 1.00 93.94 302 LEU A O 1
ATOM 2447 N N . TYR A 1 303 ? -1.239 6.503 12.018 1.00 95.56 303 TYR A N 1
ATOM 2448 C CA . TYR A 1 303 ? -2.300 7.384 11.567 1.00 95.56 303 TYR A CA 1
ATOM 2449 C C . TYR A 1 303 ? -2.752 6.981 10.164 1.00 95.56 303 TYR A C 1
ATOM 2451 O O . TYR A 1 303 ? -1.916 6.652 9.316 1.00 95.56 303 TYR A O 1
ATOM 2459 N N . PHE A 1 304 ? -4.060 7.034 9.928 1.00 96.88 304 PHE A N 1
ATOM 2460 C CA . PHE A 1 304 ? -4.705 6.824 8.635 1.00 96.88 304 PHE A CA 1
ATOM 2461 C C . PHE A 1 304 ? -5.573 8.023 8.293 1.00 96.88 304 PHE A C 1
ATOM 2463 O O . PHE A 1 304 ? -6.271 8.547 9.160 1.00 96.88 304 PHE A O 1
ATOM 2470 N N . ASP A 1 305 ? -5.546 8.427 7.031 1.00 94.56 305 ASP A N 1
ATOM 2471 C CA . ASP A 1 305 ? -6.319 9.564 6.548 1.00 94.56 305 ASP A CA 1
ATOM 2472 C C . ASP A 1 305 ? -6.674 9.381 5.064 1.00 94.56 305 ASP A C 1
ATOM 2474 O O . ASP A 1 305 ? -5.944 8.703 4.336 1.00 94.56 305 ASP A O 1
ATOM 2478 N N . GLU A 1 306 ? -7.777 9.979 4.613 1.00 92.00 306 GLU A N 1
ATOM 2479 C CA . GLU A 1 306 ? -8.171 10.085 3.195 1.00 92.00 306 GLU A CA 1
ATOM 2480 C C . GLU A 1 306 ? -8.084 8.761 2.393 1.00 92.00 306 GLU A C 1
ATOM 2482 O O . GLU A 1 306 ? -7.278 8.617 1.464 1.00 92.00 306 GLU A O 1
ATOM 2487 N N . LEU A 1 307 ? -8.928 7.776 2.727 1.00 94.81 307 LEU A N 1
ATOM 2488 C CA . LEU A 1 307 ? -9.149 6.596 1.886 1.00 94.81 307 LEU A CA 1
ATOM 2489 C C . LEU A 1 307 ? -10.057 6.968 0.704 1.00 94.81 307 LEU A C 1
ATOM 2491 O O . LEU A 1 307 ? -11.242 7.263 0.868 1.00 94.81 307 LEU A O 1
ATOM 2495 N N . ILE A 1 308 ? -9.504 6.913 -0.503 1.00 91.25 308 ILE A N 1
ATOM 2496 C CA . ILE A 1 308 ? -10.139 7.402 -1.730 1.00 91.25 308 ILE A CA 1
ATOM 2497 C C . ILE A 1 308 ? -10.032 6.347 -2.826 1.00 91.25 308 ILE A C 1
ATOM 2499 O O . ILE A 1 308 ? -8.971 5.754 -3.033 1.00 91.25 308 ILE A O 1
ATOM 2503 N N . ASP A 1 309 ? -11.113 6.150 -3.574 1.00 91.56 309 ASP A N 1
ATOM 2504 C CA . ASP A 1 309 ? -11.085 5.412 -4.830 1.00 91.56 309 ASP A CA 1
ATOM 2505 C C . ASP A 1 309 ? -10.591 6.320 -5.963 1.00 91.56 309 ASP A C 1
ATOM 2507 O O . ASP A 1 309 ? -11.311 7.202 -6.430 1.00 91.56 309 ASP A O 1
ATOM 2511 N N . ILE A 1 310 ? -9.355 6.082 -6.408 1.00 84.00 310 ILE A N 1
ATOM 2512 C CA . ILE A 1 310 ? -8.667 6.863 -7.446 1.00 84.00 310 ILE A CA 1
ATOM 2513 C C . ILE A 1 310 ? -8.702 6.172 -8.816 1.00 84.00 310 ILE A C 1
ATOM 2515 O O . ILE A 1 310 ? -7.915 6.505 -9.701 1.00 84.00 310 ILE A O 1
ATOM 2519 N N . THR A 1 311 ? -9.572 5.175 -9.005 1.00 81.69 311 THR A N 1
ATOM 2520 C CA . THR A 1 311 ? -9.603 4.340 -10.219 1.00 81.69 311 THR A CA 1
ATOM 2521 C C . THR A 1 311 ? -9.712 5.175 -11.494 1.00 81.69 311 THR A C 1
ATOM 2523 O O . THR A 1 311 ? -8.965 4.951 -12.444 1.00 81.69 311 THR A O 1
ATOM 2526 N N . GLU A 1 312 ? -10.592 6.177 -11.497 1.00 78.56 312 GLU A N 1
ATOM 2527 C CA . GLU A 1 312 ? -10.846 7.031 -12.664 1.00 78.56 312 GLU A CA 1
ATOM 2528 C C . GLU A 1 312 ? -9.770 8.109 -12.873 1.00 78.56 312 GLU A C 1
ATOM 2530 O O . GLU A 1 312 ? -9.643 8.653 -13.971 1.00 78.56 312 GLU A O 1
ATOM 2535 N N . SER A 1 313 ? -8.977 8.428 -11.845 1.00 69.38 313 SER A N 1
ATOM 2536 C CA . SER A 1 313 ? -7.930 9.453 -11.928 1.00 69.38 313 SER A CA 1
ATOM 2537 C C . SER A 1 313 ? -6.544 8.899 -12.228 1.00 69.38 313 SER A C 1
ATOM 2539 O O . SER A 1 313 ? -5.612 9.673 -12.490 1.00 69.38 313 SER A O 1
ATOM 2541 N N . ILE A 1 314 ? -6.385 7.574 -12.225 1.00 66.12 314 ILE A N 1
ATOM 2542 C CA . ILE A 1 314 ? -5.152 6.947 -12.678 1.00 66.12 314 ILE A CA 1
ATOM 2543 C C . ILE A 1 314 ? -5.081 7.071 -14.196 1.00 66.12 314 ILE A C 1
ATOM 2545 O O . ILE A 1 314 ? -5.946 6.545 -14.899 1.00 66.12 314 ILE A O 1
ATOM 2549 N N . PRO A 1 315 ? -4.039 7.737 -14.731 1.00 56.34 315 PRO A N 1
ATOM 2550 C CA . PRO A 1 315 ? -3.863 7.788 -16.164 1.00 56.34 315 PRO A CA 1
ATOM 2551 C C . PRO A 1 315 ? -3.714 6.349 -16.673 1.00 56.34 315 PRO A C 1
ATOM 2553 O O . PRO A 1 315 ? -2.949 5.573 -16.090 1.00 56.34 315 PRO A O 1
ATOM 2556 N N . PRO A 1 316 ? -4.432 5.982 -17.742 1.00 54.09 316 PRO A N 1
ATOM 2557 C CA . PRO A 1 316 ? -4.374 4.640 -18.297 1.00 54.09 316 PRO A CA 1
ATOM 2558 C C . PRO A 1 316 ? -2.927 4.264 -18.623 1.00 54.09 316 PRO A C 1
ATOM 2560 O O . PRO A 1 316 ? -2.165 5.110 -19.103 1.00 54.09 316 PRO A O 1
ATOM 2563 N N . ASP A 1 317 ? -2.559 2.998 -18.384 1.00 59.22 317 ASP A N 1
ATOM 2564 C CA . ASP A 1 317 ? -1.211 2.505 -18.673 1.00 59.22 317 ASP A CA 1
ATOM 2565 C C . ASP A 1 317 ? -0.798 2.926 -20.094 1.00 59.22 317 ASP A C 1
ATOM 2567 O O . ASP A 1 317 ? -1.546 2.690 -21.057 1.00 59.22 317 ASP A O 1
ATOM 2571 N N . PRO A 1 318 ? 0.376 3.565 -20.265 1.00 58.44 318 PRO A N 1
ATOM 2572 C CA . PRO A 1 318 ? 0.835 3.934 -21.586 1.00 58.44 318 PRO A CA 1
ATOM 2573 C C . PRO A 1 318 ? 1.010 2.647 -22.387 1.00 58.44 318 PRO A C 1
ATOM 2575 O O . PRO A 1 318 ? 1.711 1.731 -21.968 1.00 58.44 318 PRO A O 1
ATOM 2578 N N . ILE A 1 319 ? 0.370 2.571 -23.551 1.00 66.94 319 ILE A N 1
ATOM 2579 C CA . ILE A 1 319 ? 0.537 1.453 -24.482 1.00 66.94 319 ILE A CA 1
ATOM 2580 C C . ILE A 1 319 ? 1.613 1.869 -25.494 1.00 66.94 319 ILE A C 1
ATOM 2582 O O . ILE A 1 319 ? 1.278 2.584 -26.447 1.00 66.94 319 ILE A O 1
ATOM 2586 N N . PRO A 1 320 ? 2.897 1.492 -25.307 1.00 73.75 320 PRO A N 1
ATOM 2587 C CA . PRO A 1 320 ? 3.942 1.831 -26.256 1.00 73.75 320 PRO A CA 1
ATOM 2588 C C . PRO A 1 320 ? 3.836 0.941 -27.497 1.00 73.75 320 PRO A C 1
ATOM 2590 O O . PRO A 1 320 ? 3.902 -0.286 -27.436 1.00 73.75 320 PRO A O 1
ATOM 2593 N N . VAL A 1 321 ? 3.727 1.573 -28.654 1.00 80.81 321 VAL A N 1
ATOM 2594 C CA . VAL A 1 321 ? 3.930 0.971 -29.964 1.00 80.81 321 VAL A CA 1
ATOM 2595 C C . VAL A 1 321 ? 5.364 1.273 -30.370 1.00 80.81 321 VAL A C 1
ATOM 2597 O O . VAL A 1 321 ? 5.713 2.416 -30.662 1.00 80.81 321 VAL A O 1
ATOM 2600 N N . VAL A 1 322 ? 6.206 0.242 -30.361 1.00 85.19 322 VAL A N 1
ATOM 2601 C CA . VAL A 1 322 ? 7.620 0.344 -30.732 1.00 85.19 322 VAL A CA 1
ATOM 2602 C C . VAL A 1 322 ? 7.821 -0.147 -32.160 1.00 85.19 322 VAL A C 1
ATOM 2604 O O . VAL A 1 322 ? 7.343 -1.220 -32.533 1.00 85.19 322 VAL A O 1
ATOM 2607 N N . SER A 1 323 ? 8.570 0.608 -32.960 1.00 87.12 323 SER A N 1
ATOM 2608 C CA . SER A 1 323 ? 9.033 0.164 -34.275 1.00 87.12 323 SER A CA 1
ATOM 2609 C C . SER A 1 323 ? 10.493 0.542 -34.506 1.00 87.12 323 SER A C 1
ATOM 2611 O O . SER A 1 323 ? 11.005 1.483 -33.899 1.00 87.12 323 SER A O 1
ATOM 2613 N N . TRP A 1 324 ? 11.178 -0.195 -35.375 1.00 89.69 324 TRP A N 1
ATOM 2614 C CA . TRP A 1 324 ? 12.577 0.048 -35.714 1.00 89.69 324 TRP A CA 1
ATOM 2615 C C . TRP A 1 324 ? 12.801 -0.094 -37.217 1.00 89.69 324 TRP A C 1
ATOM 2617 O O . TRP A 1 324 ? 12.061 -0.792 -37.913 1.00 89.69 324 TRP A O 1
ATOM 2627 N N . HIS A 1 325 ? 13.836 0.564 -37.724 1.00 84.88 325 HIS A N 1
ATOM 2628 C CA . HIS A 1 325 ? 14.264 0.430 -39.108 1.00 84.88 325 HIS A CA 1
ATOM 2629 C C . HIS A 1 325 ? 15.785 0.488 -39.210 1.00 84.88 325 HIS A C 1
ATOM 2631 O O . HIS A 1 325 ? 16.454 1.297 -38.568 1.00 84.88 325 HIS A O 1
ATOM 2637 N N . TYR A 1 326 ? 16.342 -0.392 -40.036 1.00 85.38 326 TYR A N 1
ATOM 2638 C CA . TYR A 1 326 ? 17.770 -0.397 -40.314 1.00 85.38 326 TYR A CA 1
ATOM 2639 C C . TYR A 1 326 ? 18.129 0.799 -41.206 1.00 85.38 326 TYR A C 1
ATOM 2641 O O . TYR A 1 326 ? 17.580 0.949 -42.298 1.00 85.38 326 TYR A O 1
ATOM 2649 N N . LEU A 1 327 ? 19.040 1.649 -40.731 1.00 79.94 327 LEU A N 1
ATOM 2650 C CA . LEU A 1 327 ? 19.452 2.892 -41.393 1.00 79.94 327 LEU A CA 1
ATOM 2651 C C . LEU A 1 327 ? 20.666 2.712 -42.314 1.00 79.94 327 LEU A C 1
ATOM 2653 O O . LEU A 1 327 ? 20.953 3.585 -43.132 1.00 79.94 327 LEU A O 1
ATOM 2657 N N . GLY A 1 328 ? 21.357 1.576 -42.210 1.00 71.38 328 GLY A N 1
ATOM 2658 C CA . GLY A 1 328 ? 22.562 1.281 -42.980 1.00 71.38 328 GLY A CA 1
ATOM 2659 C C . GLY A 1 328 ? 23.845 1.359 -42.154 1.00 71.38 328 GLY A C 1
ATOM 2660 O O . GLY A 1 328 ? 23.852 1.723 -40.980 1.00 71.38 328 GLY A O 1
ATOM 2661 N N . GLY A 1 329 ? 24.944 0.972 -42.791 1.00 66.00 329 GLY A N 1
ATOM 2662 C CA . GLY A 1 329 ? 26.287 0.960 -42.225 1.00 66.00 329 GLY A CA 1
ATOM 2663 C C . GLY A 1 329 ? 27.202 0.102 -43.091 1.00 66.00 329 GLY A C 1
ATOM 2664 O O . GLY A 1 329 ? 26.773 -0.929 -43.609 1.00 66.00 329 GLY A O 1
ATOM 2665 N N . ASP A 1 330 ? 28.450 0.529 -43.270 1.00 60.25 330 ASP A N 1
ATOM 2666 C CA . ASP A 1 330 ? 29.476 -0.324 -43.864 1.00 60.25 330 ASP A CA 1
ATOM 2667 C C . ASP A 1 330 ? 29.930 -1.297 -42.778 1.00 60.25 330 ASP A C 1
ATOM 2669 O O . ASP A 1 330 ? 30.618 -0.914 -41.836 1.00 60.25 330 ASP A O 1
ATOM 2673 N N . TYR A 1 331 ? 29.477 -2.545 -42.858 1.00 53.28 331 TYR A N 1
ATOM 2674 C CA . TYR A 1 331 ? 29.958 -3.600 -41.978 1.00 53.28 331 TYR A CA 1
ATOM 2675 C C . TYR A 1 331 ? 31.298 -4.122 -42.516 1.00 53.28 331 TYR A C 1
ATOM 2677 O O . TYR A 1 331 ? 31.332 -4.869 -43.496 1.00 53.28 331 TYR A O 1
ATOM 2685 N N . ASP A 1 332 ? 32.401 -3.723 -41.876 1.00 60.31 332 ASP A N 1
ATOM 2686 C CA . ASP A 1 332 ? 33.708 -4.366 -42.034 1.00 60.31 332 ASP A CA 1
ATOM 2687 C C . ASP A 1 332 ? 34.149 -4.971 -40.688 1.00 60.31 332 ASP A C 1
ATOM 2689 O O . ASP A 1 332 ? 34.497 -4.227 -39.763 1.00 60.31 332 ASP A O 1
ATOM 2693 N N . PRO A 1 333 ? 34.193 -6.311 -40.559 1.00 55.75 333 PRO A N 1
ATOM 2694 C CA . PRO A 1 333 ? 34.620 -6.979 -39.331 1.00 55.75 333 PRO A CA 1
ATOM 2695 C C . PRO A 1 333 ? 36.088 -6.710 -38.955 1.00 55.75 333 PRO A C 1
ATOM 2697 O O . PRO A 1 333 ? 36.521 -7.109 -37.872 1.00 55.75 333 PRO A O 1
ATOM 2700 N N . GLN A 1 334 ? 36.876 -6.061 -39.823 1.00 59.97 334 GLN A N 1
ATOM 2701 C CA . GLN A 1 334 ? 38.274 -5.704 -39.571 1.00 59.97 334 GLN A CA 1
ATOM 2702 C C . GLN A 1 334 ? 38.476 -4.256 -39.089 1.00 59.97 334 GLN A C 1
ATOM 2704 O O . GLN A 1 334 ? 39.590 -3.913 -38.685 1.00 59.97 334 GLN A 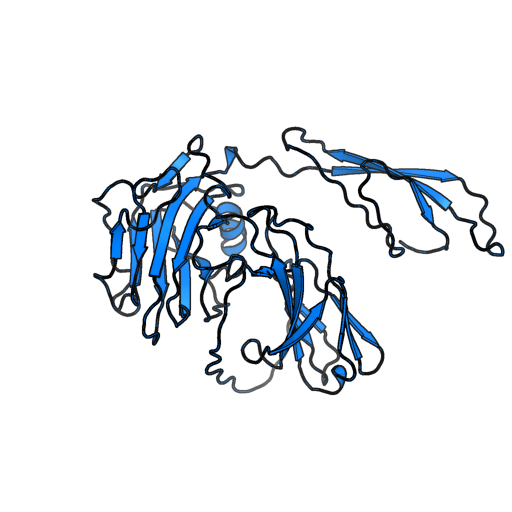O 1
ATOM 2709 N N . VAL A 1 335 ? 37.437 -3.408 -39.085 1.00 57.91 335 VAL A N 1
ATOM 2710 C CA . VAL A 1 335 ? 37.546 -1.982 -38.724 1.00 57.91 335 VAL A CA 1
ATOM 2711 C C . VAL A 1 335 ? 36.829 -1.688 -37.405 1.00 57.91 335 VAL A C 1
ATOM 2713 O O . VAL A 1 335 ? 35.605 -1.704 -37.307 1.00 57.91 335 VAL A O 1
ATOM 2716 N N . VAL A 1 336 ? 37.602 -1.347 -36.370 1.00 52.12 336 VAL A N 1
ATOM 2717 C CA . VAL A 1 336 ? 37.065 -0.885 -35.080 1.00 52.12 336 VAL A CA 1
ATOM 2718 C C . VAL A 1 336 ? 36.333 0.446 -35.286 1.00 52.12 336 VAL A C 1
ATOM 2720 O O . VAL A 1 336 ? 36.960 1.443 -35.638 1.00 52.12 336 VAL A O 1
ATOM 2723 N N . GLY A 1 337 ? 35.017 0.459 -35.056 1.00 53.56 337 GLY A N 1
ATOM 2724 C CA . GLY A 1 337 ? 34.158 1.641 -35.208 1.00 53.56 337 GLY A CA 1
ATOM 2725 C C . GLY A 1 337 ? 33.148 1.559 -36.357 1.00 53.56 337 GLY A C 1
ATOM 2726 O O . GLY A 1 337 ? 32.306 2.446 -36.464 1.00 53.56 337 GLY A O 1
ATOM 2727 N N . MET A 1 338 ? 33.188 0.502 -37.174 1.00 62.72 338 MET A N 1
ATOM 2728 C CA . MET A 1 338 ? 32.119 0.177 -38.122 1.00 62.72 338 MET A CA 1
ATOM 2729 C C . MET A 1 338 ? 30.995 -0.598 -37.422 1.00 62.72 338 MET A C 1
ATOM 2731 O O . MET A 1 338 ? 31.250 -1.379 -36.507 1.00 62.72 338 MET A O 1
ATOM 2735 N N . GLY A 1 339 ? 29.744 -0.329 -37.794 1.00 70.25 339 GLY A N 1
ATOM 2736 C CA . GLY A 1 339 ? 28.572 -0.867 -37.110 1.00 70.25 339 GLY A CA 1
ATOM 2737 C C . GLY A 1 339 ? 27.284 -0.664 -37.901 1.00 70.25 339 GLY A C 1
ATOM 2738 O O . GLY A 1 339 ? 27.243 0.119 -38.850 1.00 70.25 339 GLY A O 1
ATOM 2739 N N . GLY A 1 340 ? 26.233 -1.383 -37.515 1.00 82.62 340 GLY A N 1
ATOM 2740 C CA . GLY A 1 340 ? 24.901 -1.222 -38.093 1.00 82.62 340 GLY A CA 1
ATOM 2741 C C . GLY A 1 340 ? 24.118 -0.140 -37.356 1.00 82.62 340 GLY A C 1
ATOM 2742 O O . GLY A 1 340 ? 23.879 -0.284 -36.157 1.00 82.62 340 GLY A O 1
ATOM 2743 N N . ALA A 1 341 ? 23.714 0.927 -38.051 1.00 87.06 341 ALA A N 1
ATOM 2744 C CA . ALA A 1 341 ? 22.832 1.932 -37.469 1.00 87.06 341 ALA A CA 1
ATOM 2745 C C . ALA A 1 341 ? 21.369 1.474 -37.553 1.00 87.06 341 ALA A C 1
ATOM 2747 O O . ALA A 1 341 ? 20.887 1.062 -38.614 1.00 87.06 341 ALA A O 1
ATOM 2748 N N . VAL A 1 342 ? 20.650 1.572 -36.438 1.00 89.19 342 VAL A N 1
ATOM 2749 C CA . VAL A 1 342 ? 19.222 1.257 -36.330 1.00 89.19 342 VAL A CA 1
ATOM 2750 C C . VAL A 1 342 ? 18.505 2.466 -35.743 1.00 89.19 342 VAL A C 1
ATOM 2752 O O . VAL A 1 342 ? 18.898 2.978 -34.696 1.00 89.19 342 VAL A O 1
ATOM 2755 N N . GLY A 1 343 ? 17.467 2.934 -36.430 1.00 90.75 343 GLY A N 1
ATOM 2756 C CA . GLY A 1 343 ? 16.554 3.946 -35.914 1.00 90.75 343 GLY A CA 1
ATOM 2757 C C . GLY A 1 343 ? 15.402 3.276 -35.179 1.00 90.75 343 GLY A C 1
ATOM 2758 O O . GLY A 1 343 ? 14.773 2.369 -35.726 1.00 90.75 343 GLY A O 1
ATOM 2759 N N . PHE A 1 344 ? 15.110 3.731 -33.968 1.00 92.62 344 PHE A N 1
ATOM 2760 C CA . PHE A 1 344 ? 13.991 3.273 -33.154 1.00 92.62 344 PHE A CA 1
ATOM 2761 C C . PHE A 1 344 ? 12.926 4.362 -33.051 1.00 92.62 344 PHE A C 1
ATOM 2763 O O . PHE A 1 344 ? 13.205 5.552 -33.189 1.00 92.62 344 PHE A O 1
ATOM 2770 N N . SER A 1 345 ? 11.689 3.945 -32.815 1.00 88.88 345 SER A N 1
ATOM 2771 C CA . SER A 1 345 ? 10.557 4.836 -32.593 1.00 88.88 345 SER A CA 1
ATOM 2772 C C . SER A 1 345 ? 9.609 4.245 -31.566 1.00 88.88 345 SER A C 1
ATOM 2774 O O . SER A 1 345 ? 9.365 3.036 -31.582 1.00 88.88 345 SER A O 1
ATOM 2776 N N . ALA A 1 346 ? 9.081 5.101 -30.697 1.00 85.06 346 ALA A N 1
ATOM 2777 C CA . ALA A 1 346 ? 8.057 4.753 -29.724 1.00 85.06 346 ALA A CA 1
ATOM 2778 C C . ALA A 1 346 ? 6.906 5.762 -29.788 1.00 85.06 346 ALA A C 1
ATOM 2780 O O . ALA A 1 346 ? 7.100 6.972 -29.641 1.00 85.06 346 ALA A O 1
ATOM 2781 N N . GLU A 1 347 ? 5.693 5.253 -29.974 1.00 81.69 347 GLU A N 1
ATOM 2782 C CA . GLU A 1 347 ? 4.456 6.023 -29.865 1.00 81.69 347 GLU A CA 1
ATOM 2783 C C . GLU A 1 347 ? 3.620 5.478 -28.714 1.00 81.69 347 GLU A C 1
ATOM 2785 O O . GLU A 1 347 ? 3.401 4.276 -28.630 1.00 81.69 347 GLU A O 1
ATOM 2790 N N . VAL A 1 348 ? 3.120 6.340 -27.833 1.00 74.25 348 VAL A N 1
ATOM 2791 C CA . VAL A 1 348 ? 2.174 5.919 -26.794 1.00 74.25 348 VAL A CA 1
ATOM 2792 C C . VAL A 1 348 ? 0.759 6.116 -27.324 1.00 74.25 348 VAL A C 1
ATOM 2794 O O . VAL A 1 348 ? 0.358 7.238 -27.638 1.00 74.25 348 VAL A O 1
ATOM 2797 N N . ALA A 1 349 ? 0.011 5.019 -27.462 1.00 64.31 349 ALA A N 1
ATOM 2798 C CA . ALA A 1 349 ? -1.309 5.028 -28.092 1.00 64.31 349 ALA A CA 1
ATOM 2799 C C . ALA A 1 349 ? -2.383 5.740 -27.249 1.00 64.31 349 ALA A C 1
ATOM 2801 O O . ALA A 1 349 ? -3.367 6.222 -27.811 1.00 64.31 349 ALA A O 1
ATOM 2802 N N . ASN A 1 350 ? -2.187 5.843 -25.929 1.00 61.12 350 ASN A N 1
ATOM 2803 C CA . ASN A 1 350 ? -3.069 6.586 -25.035 1.00 61.12 350 ASN A CA 1
ATOM 2804 C C . ASN A 1 350 ? -2.396 7.883 -24.559 1.00 61.12 350 ASN A C 1
ATOM 2806 O O . ASN A 1 350 ? -1.367 7.851 -23.891 1.00 61.12 350 ASN A O 1
ATOM 2810 N N . ARG A 1 351 ? -2.945 9.028 -24.973 1.00 52.75 351 ARG A N 1
ATOM 2811 C CA . ARG A 1 351 ? -2.315 10.355 -24.857 1.00 52.75 351 ARG A CA 1
ATOM 2812 C C . ARG A 1 351 ? -2.687 11.116 -23.580 1.00 52.75 351 ARG A C 1
ATOM 2814 O O . ARG A 1 351 ? -2.296 12.271 -23.456 1.00 52.75 351 ARG A O 1
ATOM 2821 N N . GLU A 1 352 ? -3.455 10.497 -22.687 1.00 56.16 352 GLU A N 1
ATOM 2822 C CA . GLU A 1 352 ? -3.960 11.126 -21.457 1.00 56.16 352 GLU A CA 1
ATOM 2823 C C . GLU A 1 352 ? -2.945 11.126 -20.301 1.00 56.16 352 GLU A C 1
ATOM 2825 O O . GLU A 1 352 ? -3.172 11.778 -19.288 1.00 56.16 352 GLU A O 1
ATOM 2830 N N . ALA A 1 353 ? -1.801 10.452 -20.453 1.00 52.56 353 ALA A N 1
ATOM 2831 C CA . ALA A 1 353 ? -0.705 10.540 -19.495 1.00 52.56 353 ALA A CA 1
ATOM 2832 C C . ALA A 1 353 ? 0.061 11.870 -19.652 1.00 52.56 353 ALA A C 1
ATOM 2834 O O . ALA A 1 353 ? 0.601 12.161 -20.725 1.00 52.56 353 ALA A O 1
ATOM 2835 N N . ASP A 1 354 ? 0.140 12.653 -18.571 1.00 59.69 354 ASP A N 1
ATOM 2836 C CA . ASP A 1 354 ? 1.089 13.765 -18.459 1.00 59.69 354 ASP A CA 1
ATOM 2837 C C . ASP A 1 354 ? 2.538 13.263 -18.629 1.00 59.69 354 ASP A C 1
ATOM 2839 O O . ASP A 1 354 ? 2.861 12.129 -18.281 1.00 59.69 354 ASP A O 1
ATOM 2843 N N . GLU A 1 355 ? 3.385 14.126 -19.204 1.00 66.81 355 GLU A N 1
ATOM 2844 C CA . GLU A 1 355 ? 4.838 13.984 -19.426 1.00 66.81 355 GLU A CA 1
ATOM 2845 C C . GLU A 1 355 ? 5.375 12.537 -19.551 1.00 66.81 355 GLU A C 1
ATOM 2847 O O . GLU A 1 355 ? 5.839 11.915 -18.596 1.00 66.81 355 GLU A O 1
ATOM 2852 N N . ILE A 1 356 ? 5.378 12.007 -20.778 1.00 72.75 356 ILE A N 1
ATOM 2853 C CA . ILE A 1 356 ? 5.935 10.680 -21.080 1.00 72.75 356 ILE A CA 1
ATOM 2854 C C . ILE A 1 356 ? 7.469 10.742 -21.100 1.00 72.75 356 ILE A C 1
ATOM 2856 O O . ILE A 1 356 ? 8.061 11.471 -21.900 1.00 72.75 356 ILE A O 1
ATOM 2860 N N . SER A 1 357 ? 8.106 9.911 -20.276 1.00 78.44 357 SER A N 1
ATOM 2861 C CA . SER A 1 357 ? 9.548 9.646 -20.321 1.00 78.44 357 SER A CA 1
ATOM 2862 C C . SER A 1 357 ? 9.842 8.354 -21.085 1.00 78.44 357 SER A C 1
ATOM 2864 O O . SER A 1 357 ? 9.032 7.426 -21.104 1.00 78.44 357 SER A O 1
ATOM 2866 N N . TYR A 1 358 ? 11.004 8.299 -21.735 1.00 80.44 358 TYR A N 1
ATOM 2867 C CA . TYR A 1 358 ? 11.433 7.157 -22.539 1.00 80.44 358 TYR A CA 1
ATOM 2868 C C . TYR A 1 358 ? 12.726 6.584 -21.971 1.00 80.44 358 TYR A C 1
ATOM 2870 O O . TYR A 1 358 ? 13.585 7.324 -21.496 1.00 80.44 358 TYR A O 1
ATOM 2878 N N . TRP A 1 359 ? 12.869 5.263 -22.037 1.00 86.38 359 TRP A N 1
ATOM 2879 C CA . TRP A 1 359 ? 14.126 4.581 -21.763 1.00 86.38 359 TRP A CA 1
ATOM 2880 C C . TRP A 1 359 ? 14.292 3.401 -22.713 1.00 86.38 359 TRP A C 1
ATOM 2882 O O . TRP A 1 359 ? 13.436 2.518 -22.783 1.00 86.38 359 TRP A O 1
ATOM 2892 N N . TRP A 1 360 ? 15.412 3.384 -23.422 1.00 84.25 360 TRP A N 1
ATOM 2893 C CA . TRP A 1 360 ? 15.820 2.308 -24.312 1.00 84.25 360 TRP A CA 1
ATOM 2894 C C . TRP A 1 360 ? 17.022 1.584 -23.720 1.00 84.25 360 TRP A C 1
ATOM 2896 O O . TRP A 1 360 ? 18.005 2.225 -23.354 1.00 84.25 360 TRP A O 1
ATOM 2906 N N . ASP A 1 361 ? 16.958 0.256 -23.682 1.00 88.38 361 ASP A N 1
ATOM 2907 C CA . ASP A 1 361 ? 18.109 -0.626 -23.490 1.00 88.38 361 ASP A CA 1
ATOM 2908 C C . ASP A 1 361 ? 18.348 -1.352 -24.815 1.00 88.38 361 ASP A C 1
ATOM 2910 O O . ASP A 1 361 ? 17.460 -2.046 -25.315 1.00 88.38 361 ASP A O 1
ATOM 2914 N N . PHE A 1 362 ? 19.521 -1.144 -25.412 1.00 84.94 362 PHE A N 1
ATOM 2915 C CA . PHE A 1 362 ? 19.860 -1.746 -26.699 1.00 84.94 362 PHE A CA 1
ATOM 2916 C C . PHE A 1 362 ? 20.503 -3.130 -26.561 1.00 84.94 362 PHE A C 1
ATOM 2918 O O . PHE A 1 362 ? 20.904 -3.697 -27.568 1.00 84.94 362 PHE A O 1
ATOM 2925 N N . GLY A 1 363 ? 20.668 -3.672 -25.350 1.00 82.44 363 GLY A N 1
ATOM 2926 C CA . GLY A 1 363 ? 21.230 -5.009 -25.123 1.00 82.44 363 GLY A CA 1
ATOM 2927 C C . GLY A 1 363 ? 22.759 -5.102 -25.241 1.00 82.44 363 GLY A C 1
ATOM 2928 O O . GLY A 1 363 ? 23.347 -6.132 -24.908 1.00 82.44 363 GLY A O 1
ATOM 2929 N N . ASP A 1 364 ? 23.444 -4.032 -25.658 1.00 81.56 364 ASP A N 1
ATOM 2930 C CA . ASP A 1 364 ? 24.912 -3.951 -25.758 1.00 81.56 364 ASP A CA 1
ATOM 2931 C C . ASP A 1 364 ? 25.579 -3.225 -24.572 1.00 81.56 364 ASP A C 1
ATOM 2933 O O . ASP A 1 364 ? 26.794 -2.996 -24.565 1.00 81.56 364 ASP A O 1
ATOM 2937 N N . GLY A 1 365 ? 24.785 -2.898 -23.548 1.00 84.31 365 GLY A N 1
ATOM 2938 C CA . GLY A 1 365 ? 25.203 -2.145 -22.367 1.00 84.31 365 GLY A CA 1
ATOM 2939 C C . GLY A 1 365 ? 25.076 -0.627 -22.509 1.00 84.31 365 GLY A C 1
ATOM 2940 O O . GLY A 1 365 ? 25.510 0.095 -21.609 1.00 84.31 365 GLY A O 1
ATOM 2941 N N . THR A 1 366 ? 24.499 -0.137 -23.608 1.00 85.75 366 THR A N 1
ATOM 2942 C CA . THR A 1 366 ? 24.158 1.276 -23.810 1.00 85.75 366 THR A CA 1
ATOM 2943 C C . THR A 1 366 ? 22.640 1.485 -23.873 1.00 85.75 366 THR A C 1
ATOM 2945 O O . THR A 1 366 ? 21.872 0.534 -24.015 1.00 85.75 366 THR A O 1
ATOM 2948 N N . GLY A 1 367 ? 22.200 2.738 -23.733 1.00 90.75 367 GLY A N 1
ATOM 2949 C CA . GLY A 1 367 ? 20.783 3.096 -23.725 1.00 90.75 367 GLY A CA 1
ATOM 2950 C C . GLY A 1 367 ? 20.533 4.554 -24.105 1.00 90.75 367 GLY A C 1
ATOM 2951 O O . GLY A 1 367 ? 21.481 5.307 -24.343 1.00 90.75 367 GLY A O 1
ATOM 2952 N N . SER A 1 368 ? 19.261 4.948 -24.174 1.00 88.00 368 SER A N 1
ATOM 2953 C CA . SER A 1 368 ? 18.841 6.312 -24.526 1.00 88.00 368 SER A CA 1
ATOM 2954 C C . SER A 1 368 ? 17.553 6.731 -23.815 1.00 88.00 368 SER A C 1
ATOM 2956 O O . SER A 1 368 ? 16.685 5.900 -23.565 1.00 88.00 368 SER A O 1
ATOM 2958 N N . GLU A 1 369 ? 17.420 8.031 -23.545 1.00 90.31 369 GLU A N 1
ATOM 2959 C CA . GLU A 1 369 ? 16.207 8.671 -23.006 1.00 90.31 369 GLU A CA 1
ATOM 2960 C C . GLU A 1 369 ? 15.373 9.375 -24.097 1.00 90.31 369 GLU A C 1
ATOM 2962 O O . GLU A 1 369 ? 14.329 9.967 -23.827 1.00 90.31 369 GLU A O 1
ATOM 2967 N N . GLU A 1 370 ? 15.829 9.346 -25.353 1.00 89.31 370 GLU A N 1
ATOM 2968 C CA . GLU A 1 370 ? 15.112 9.965 -26.470 1.00 89.31 370 GLU A CA 1
ATOM 2969 C C . GLU A 1 370 ? 13.882 9.135 -26.871 1.00 89.31 370 GLU A C 1
ATOM 2971 O O . GLU A 1 370 ? 13.904 7.907 -26.835 1.00 89.31 370 GLU A O 1
ATOM 2976 N N . GLN A 1 371 ? 12.816 9.791 -27.340 1.00 88.88 371 GLN A N 1
ATOM 2977 C CA . GLN A 1 371 ? 11.631 9.094 -27.862 1.00 88.88 371 GLN A CA 1
ATOM 2978 C C . GLN A 1 371 ? 11.952 8.234 -29.096 1.00 88.88 371 GLN A C 1
ATOM 2980 O O . GLN A 1 371 ? 11.455 7.118 -29.227 1.00 88.88 371 GLN A O 1
ATOM 2985 N N . ASN A 1 372 ? 12.773 8.763 -30.008 1.00 93.44 372 ASN A N 1
ATOM 2986 C CA . ASN A 1 372 ? 13.096 8.136 -31.290 1.00 93.44 372 ASN A CA 1
ATOM 2987 C C . ASN A 1 372 ? 14.624 8.099 -31.501 1.00 93.44 372 ASN A C 1
ATOM 2989 O O . ASN A 1 372 ? 15.139 8.858 -32.328 1.00 93.44 372 ASN A O 1
ATOM 2993 N N . PRO A 1 373 ? 15.374 7.290 -30.728 1.00 94.94 373 PRO A N 1
ATOM 2994 C CA . PRO A 1 373 ? 16.826 7.289 -30.794 1.00 94.94 373 PRO A CA 1
ATOM 2995 C C . PRO A 1 373 ? 17.332 6.582 -32.050 1.00 94.94 373 PRO A C 1
ATOM 2997 O O . PRO A 1 373 ? 16.694 5.687 -32.607 1.00 94.94 373 PRO A O 1
ATOM 3000 N N . THR A 1 374 ? 18.546 6.934 -32.459 1.00 93.19 374 THR A N 1
ATOM 3001 C CA . THR A 1 374 ? 19.341 6.133 -33.395 1.00 93.19 374 THR A CA 1
ATOM 3002 C C . THR A 1 374 ? 20.506 5.513 -32.643 1.00 93.19 374 THR A C 1
ATOM 3004 O O . THR A 1 374 ? 21.263 6.236 -31.997 1.00 93.19 374 THR A O 1
ATOM 3007 N N . HIS A 1 375 ? 20.671 4.195 -32.751 1.00 90.25 375 HIS A N 1
ATOM 3008 C CA . HIS A 1 375 ? 21.767 3.473 -32.107 1.00 90.25 375 HIS A CA 1
ATOM 3009 C C . HIS A 1 375 ? 22.698 2.810 -33.119 1.00 90.25 375 HIS A C 1
ATOM 3011 O O . HIS A 1 375 ? 22.252 2.347 -34.171 1.00 90.25 375 HIS A O 1
ATOM 3017 N N . LEU A 1 376 ? 23.991 2.753 -32.793 1.00 88.44 376 LEU A N 1
ATOM 3018 C CA . LEU A 1 376 ? 25.027 2.131 -33.616 1.00 88.44 376 LEU A CA 1
ATOM 3019 C C . LEU A 1 376 ? 25.554 0.864 -32.935 1.00 88.44 376 LEU A C 1
ATOM 3021 O O . LEU A 1 376 ? 26.330 0.935 -31.983 1.00 88.44 376 LEU A O 1
ATOM 3025 N N . PHE A 1 377 ? 25.203 -0.298 -33.482 1.00 85.25 377 PHE A N 1
ATOM 3026 C CA . PHE A 1 377 ? 25.709 -1.582 -33.002 1.00 85.25 377 PHE A CA 1
ATOM 3027 C C . PHE A 1 377 ? 27.107 -1.846 -33.564 1.00 85.25 377 PHE A C 1
ATOM 3029 O O . PHE A 1 377 ? 27.273 -2.122 -34.752 1.00 85.25 377 PHE A O 1
ATOM 3036 N N . HIS A 1 378 ? 28.124 -1.761 -32.705 1.00 82.00 378 HIS A N 1
ATOM 3037 C CA . HIS A 1 378 ? 29.538 -1.921 -33.079 1.00 82.00 378 HIS A CA 1
ATOM 3038 C C . HIS A 1 378 ? 30.003 -3.371 -33.249 1.00 82.00 378 HIS A C 1
ATOM 3040 O O . HIS A 1 378 ? 31.149 -3.614 -33.631 1.00 82.00 378 HIS A O 1
ATOM 3046 N N . ARG A 1 379 ? 29.178 -4.343 -32.863 1.00 77.62 379 ARG A N 1
ATOM 3047 C CA . ARG A 1 379 ? 29.512 -5.765 -32.912 1.00 77.62 379 ARG A CA 1
ATOM 3048 C C . ARG A 1 379 ? 28.330 -6.529 -33.482 1.00 77.62 379 ARG A C 1
ATOM 3050 O O . ARG A 1 379 ? 27.190 -6.096 -33.361 1.00 77.62 379 ARG A O 1
ATOM 3057 N N . ASP A 1 380 ? 28.623 -7.676 -34.074 1.00 75.06 380 ASP A N 1
ATOM 3058 C CA . ASP A 1 380 ? 27.577 -8.640 -34.374 1.00 75.06 380 ASP A CA 1
ATOM 3059 C C . ASP A 1 380 ? 27.148 -9.338 -33.097 1.00 75.06 380 ASP A C 1
ATOM 3061 O O . ASP A 1 380 ? 27.977 -9.732 -32.267 1.00 75.06 380 ASP A O 1
ATOM 3065 N N . GLY A 1 381 ? 25.848 -9.547 -32.973 1.00 74.25 381 GLY A N 1
ATOM 3066 C CA . GLY A 1 381 ? 25.284 -10.200 -31.816 1.00 74.25 381 GLY A CA 1
ATOM 3067 C C . GLY A 1 381 ? 23.776 -10.313 -31.909 1.00 74.25 381 GLY A C 1
ATOM 3068 O O . GLY A 1 381 ? 23.132 -9.727 -32.778 1.00 74.25 381 GLY A O 1
ATOM 3069 N N . LEU A 1 382 ? 23.242 -11.108 -30.991 1.00 76.31 382 LEU A N 1
ATOM 3070 C CA . LEU A 1 382 ? 21.850 -11.017 -30.594 1.00 76.31 382 LEU A CA 1
ATOM 3071 C C . LEU A 1 382 ? 21.792 -10.015 -29.439 1.00 76.31 382 LEU A C 1
ATOM 3073 O O . LEU A 1 382 ? 22.569 -10.157 -28.490 1.00 76.31 382 LEU A O 1
ATOM 3077 N N . TYR A 1 383 ? 20.909 -9.032 -29.561 1.00 75.50 383 TYR A N 1
ATOM 3078 C CA . TYR A 1 383 ? 20.760 -7.899 -28.655 1.00 75.50 383 TYR A CA 1
ATOM 3079 C C . TYR A 1 383 ? 19.351 -7.858 -28.085 1.00 75.50 383 TYR A C 1
ATOM 3081 O O . TYR A 1 383 ? 18.415 -8.196 -28.852 1.00 75.50 383 TYR A O 1
#

Sequence (383 aa):
MVNRMGLIMFDSKAATILLLTLGFALFVPRQTGVAAPQLESLSDSPVYDRIIVDSLRCVFDGNDVILIWSPLPRMNPETGNPLAVYRIYHGREIGSLEPISATARTHFRHRGARAQSAALYRVVAEYGRKNDLRRSYAPRRDDTILLDFEDEELDLQSYSEDEDIDPDNWEITDRESLPESEHSLRLFGNTWKRLAVEAIQLTDSTVWSIGILSVDGDTLADLQAFGFSDGERRLYYTCHGMRCIWEEPWIVSYQDVHGRGEWHVYRMAVGYDWLIRYGYLPEIDELFFINDNDGNDPPSDLYFDELIDITESIPPDPIPVVSWHYLGGDYDPQVVGMGGAVGFSAEVANREADEISYWWDFGDGTGSEEQNPTHLFHRDGLY

Secondary structure (DSSP, 8-state):
-PPPPEEEEE-SSS--EEEEESS--------------------------EEEPTT-EEEEETTEEEEE-PPPPSB-TTT-PBEEEEEEEEESSGGG-EEEEEESSSEEEETTGGGSSSEEEEEEEEEPP-S-STTS----TTSEEEE----S---PEES-TTT-S-TT-EEEESSS--TT-S-EEEE-SSEEEEEEEEEEE--TT--EEEEEEEE--SS--SEEEEEEE-SS-EEEEEEE-S----STTEE-TTTTSS-SSS-EEEEE-HHHHHHHHHSS--EEEEEEEEEE-TT-SSPPEEEEEEEEE-TTTSPPPP-EEEEEEEEE----TTSTT--EEEEEEEEES-TTSSS----EE-SSS-EE-SSS-EEEE-S-S--

pLDDT: mean 70.46, std 21.98, range [20.94, 98.44]

Radius of gyration: 23.81 Å; chains: 1; bounding box: 60×54×68 Å